Protein AF-A0A7V5BDS0-F1 (afdb_monomer)

pLDDT: mean 88.21, std 14.99, range [29.22, 98.81]

Mean predicted aligned error: 6.71 Å

Nearest PDB structures (foldseek):
  7dmk-assembly3_C  TM=7.176E-01  e=5.672E-07  Bacteroides clarus
  5zkw-assembly1_A  TM=4.077E-01  e=6.077E-02  Pseudarthrobacter chlorophenolicus A6
  5zkw-assembly1_D  TM=4.768E-01  e=3.929E-01  Pseudarthrobacter chlorophenolicus A6
  5zku-assembly1_A  TM=3.501E-01  e=4.758E-01  Pseudarthrobacter chlorophenolicus A6
  4ozy-assembly1_A  TM=3.022E-01  e=6.652E-01  Pseudomonas syringae pv. tomato str. DC3000

Sequence (444 aa):
MKKLSTFLAVIFMLSISHSIFAQADTVFIASNPLPGTLRDAIIGDTLADGSRTNPDRVYQLERNGVYFLSGMFVAGFDLKIFAEAPDATHRPPIIAPAQAAGIDHDFICQGDVSFRNLYISNISAGGSRNFGGILCFGDNHTYELDSCILEGNQWNGFVIFGPTKKITMTNCVVRNSVNSGSPWNGRGLSTRDQPVEEVVIENNTFYNLNSFVFRGEWNEIKKMTFNHNTMVNTIKWPLQWHYATDATFNYNIFYNTHCFGESASERAGQDKDGQPFGIFNLFELEQHTFIDSLGYVEGERKVTVSNNDYFFSSEITDFWASIDSVEAEPWMNERTQGMFDDDANYTALNEIDTKNMDPEFIEVGNTAAWSTIDSMVLFMRGLRDTNVVKPLYWGFEPDPSNPPFNMEWPLPENLAYTNATLMTAAPGGCPIGDLNWFPAQKEG

Foldseek 3Di:
DDDDDDDPPPPPPPPPPPPVPDPPQEDEQEADPPACSVLCVQQVCADPVSHHVDLPHAYEYDWLHEHEHQAAREALGEYHYEYPAADQVTAAYEYEHQDDDDHQENYEYAAAYHYYRHEYEQQHLVRDGHQEYYEYEDAAYHYEYELYEFEDHQAEPYEYDEHYAEYAHANYEYFQQHHLQDLAGSEYYEDPLHEYAEYEAALYEYAAGSDEPYANANYHHNEYEAFQAEYAAYCAAHYNDAAQQHYENELYEAENHNLLFDFQVRLVVPPPVSWAAASDHHDAQCVRPVSVVVVRHQQRGAYEHELYEYEYDPLSVVLQVVDPRGDDHHNYTPVRVVLCVCCPRRVRYHYYNYYYDDQAFPFSQADPVADLSVLSSLSSVCVVPVVRDHDSGRTHDPDPVDRPSVADPPHPGQRHGDPCCQCQSDPPRHHGHNCVSVVVRVVD

Solvent-accessible surface area (backbone atoms only — not comparable to full-atom values): 22822 Å² total; per-residue (Å²): 138,83,85,82,81,83,79,80,81,80,77,81,76,80,77,76,79,75,76,76,75,65,84,87,49,63,44,80,46,76,61,44,81,54,57,31,50,63,56,52,58,59,68,60,48,39,44,99,86,68,48,57,71,53,77,81,42,32,38,35,44,38,63,66,24,46,37,20,30,71,57,63,43,75,38,89,43,53,46,36,41,32,33,66,78,58,53,83,87,38,44,41,25,35,38,26,36,49,67,53,89,82,55,61,34,53,32,39,32,51,38,34,38,39,40,28,22,35,28,42,35,24,43,6,68,79,66,36,58,24,38,20,31,39,36,37,38,50,71,65,34,42,39,38,38,35,45,26,37,35,32,36,10,30,38,28,34,32,36,34,56,36,41,30,44,34,41,36,43,28,51,24,36,36,33,31,13,49,32,62,89,39,61,81,25,4,19,37,38,32,33,74,46,29,41,30,52,33,40,39,42,33,32,23,39,40,39,33,29,19,12,25,54,36,31,42,47,91,36,54,49,62,28,39,40,43,29,21,28,28,35,38,41,21,38,36,39,41,53,43,47,40,67,75,39,30,34,39,43,29,18,27,33,33,34,35,50,24,56,65,46,47,31,74,73,53,18,60,75,73,31,97,85,47,46,67,69,17,51,46,54,56,56,69,47,74,80,34,69,71,52,33,72,72,66,59,53,62,82,72,32,33,36,41,39,32,34,26,34,38,33,70,52,69,72,48,55,52,52,37,74,70,34,96,65,38,42,83,61,44,62,48,26,72,68,32,45,52,44,50,73,30,57,87,66,25,72,44,40,42,74,39,73,68,42,78,52,75,54,55,56,73,34,87,45,62,50,101,89,43,52,32,66,61,36,40,53,44,31,52,47,22,75,76,34,85,88,42,88,40,60,65,71,37,47,81,68,99,50,93,88,54,63,79,82,75,66,72,66,61,68,81,53,38,80,30,61,65,34,70,65,49,47,38,53,24,83,95,53,29,53,45,13,32,39,80,59,38,61,82,63,65,78,107

Secondary structure (DSSP, 8-state):
----------------------TTSEEEE----STTHHHHHHHT-B-TTS-BS-TT-EEEEPTT-EEEESS-EEESS-EEEE-PPP-SS-PPPEEEESS-SS-SEEEEESS-EEEES-EEE-B-TTS-B-SEEEEEESSSEEEEEES-EEE--SSEEEEEES-EEEEEEES-EEEEE--SS-TT--EEEE-TT--EEEEEEES-EEEEESS-SEE-TT--BS-EEEES-EEEEESS-SEE----SEEEEES-EEEEETTT-B-HHHHHHHSTTSPPP-SS----GGGSHHHHHTT--GGG-EEEEES-EEE--HHHHHHHHT-TT-BPPPSS-HHHHHHHT-TTT-TTEEEE--B-----EEE-S--SS--HHHHHHHHHHHHH-TTS---S--S--S-TTS-TTS--SS-S-EEEE--TTGGG-BGGGBPSS-GGG-HHHH--

Radius of gyration: 22.08 Å; Cα contacts (8 Å, |Δi|>4): 1133; chains: 1; bounding box: 63×60×67 Å

Structure (mmCIF, N/CA/C/O backbone):
data_AF-A0A7V5BDS0-F1
#
_entry.id   AF-A0A7V5BDS0-F1
#
loop_
_atom_site.group_PDB
_atom_site.id
_atom_site.type_symbol
_atom_site.label_atom_id
_atom_site.label_alt_id
_atom_site.label_comp_id
_atom_site.label_asym_id
_atom_site.label_entity_id
_atom_site.label_seq_id
_atom_site.pdbx_PDB_ins_code
_atom_site.Cartn_x
_atom_site.Cartn_y
_atom_site.Cartn_z
_atom_site.occupancy
_atom_site.B_iso_or_equiv
_atom_site.auth_seq_id
_atom_site.auth_comp_id
_atom_site.auth_asym_id
_atom_site.auth_atom_id
_atom_site.pdbx_PDB_model_num
ATOM 1 N N . MET A 1 1 ? -35.082 -38.150 16.574 1.00 37.81 1 MET A N 1
ATOM 2 C CA . MET A 1 1 ? -35.134 -37.241 15.410 1.00 37.81 1 MET A CA 1
ATOM 3 C C . MET A 1 1 ? -34.073 -36.173 15.618 1.00 37.81 1 MET A C 1
ATOM 5 O O . MET A 1 1 ? -34.269 -35.289 16.439 1.00 37.81 1 MET A O 1
ATOM 9 N N . LYS A 1 2 ? -32.902 -36.348 14.998 1.00 31.95 2 LYS A N 1
ATOM 10 C CA . LYS A 1 2 ? -31.765 -35.423 15.088 1.00 31.95 2 LYS A CA 1
ATOM 11 C C . LYS A 1 2 ? -31.894 -34.419 13.941 1.00 31.95 2 LYS A C 1
ATOM 13 O O . LYS A 1 2 ? -32.006 -34.845 12.796 1.00 31.95 2 LYS A O 1
ATOM 18 N N . LYS A 1 3 ? -31.931 -33.121 14.252 1.00 32.47 3 LYS A N 1
ATOM 19 C CA . LYS A 1 3 ? -31.835 -32.056 13.249 1.00 32.47 3 LYS A CA 1
ATOM 20 C C . LYS A 1 3 ? -30.371 -31.955 12.827 1.00 32.47 3 LYS A C 1
ATOM 22 O O . LYS A 1 3 ? -29.508 -31.710 13.661 1.00 32.47 3 LYS A O 1
ATOM 27 N N . LEU A 1 4 ? -30.124 -32.241 11.556 1.00 30.83 4 LEU A N 1
ATOM 28 C CA . LEU A 1 4 ? -28.838 -32.108 10.892 1.00 30.83 4 LEU A CA 1
ATOM 29 C C . LEU A 1 4 ? -28.716 -30.640 10.467 1.00 30.83 4 LEU A C 1
ATOM 31 O O . LEU A 1 4 ? -29.456 -30.189 9.598 1.00 30.83 4 LEU A O 1
ATOM 35 N N . SER A 1 5 ? -27.863 -29.881 11.147 1.00 33.88 5 SER A N 1
ATOM 36 C CA . SER A 1 5 ? -27.486 -28.522 10.767 1.00 33.88 5 SER A CA 1
ATOM 37 C C . SER A 1 5 ? -26.460 -28.604 9.641 1.00 33.88 5 SER A C 1
ATOM 39 O O . SER A 1 5 ? -25.334 -29.056 9.845 1.00 33.88 5 SER A O 1
ATOM 41 N N . THR A 1 6 ? -26.881 -28.220 8.441 1.00 32.19 6 THR A N 1
ATOM 42 C CA . THR A 1 6 ? -26.036 -28.113 7.253 1.00 32.19 6 THR A CA 1
ATOM 43 C C . THR A 1 6 ? -25.092 -26.926 7.428 1.00 32.19 6 THR A C 1
ATOM 45 O O . THR A 1 6 ? -25.512 -25.777 7.350 1.00 32.19 6 THR A O 1
ATOM 48 N N . PHE A 1 7 ? -23.825 -27.220 7.707 1.00 31.70 7 PHE A N 1
ATOM 49 C CA . PHE A 1 7 ? -22.729 -26.258 7.681 1.00 31.70 7 PHE A CA 1
ATOM 50 C C . PHE A 1 7 ? -22.355 -26.044 6.209 1.00 31.70 7 PHE A C 1
ATOM 52 O O . PHE A 1 7 ? -21.864 -26.963 5.551 1.00 31.70 7 PHE A O 1
ATOM 59 N N . LEU A 1 8 ? -22.681 -24.875 5.661 1.00 29.22 8 LEU A N 1
ATOM 60 C CA . LEU A 1 8 ? -22.296 -24.492 4.308 1.00 29.22 8 LEU A CA 1
ATOM 61 C C . LEU A 1 8 ? -20.864 -23.947 4.384 1.00 29.22 8 LEU A C 1
ATOM 63 O O . LEU A 1 8 ? -20.651 -22.798 4.754 1.00 29.22 8 LEU A O 1
ATOM 67 N N . ALA A 1 9 ? -19.878 -24.796 4.101 1.00 30.34 9 ALA A N 1
ATOM 68 C CA . ALA A 1 9 ? -18.503 -24.359 3.909 1.00 30.34 9 ALA A CA 1
ATOM 69 C C . ALA A 1 9 ? -18.435 -23.558 2.599 1.00 30.34 9 ALA A C 1
ATOM 71 O O . ALA A 1 9 ? -18.501 -24.126 1.509 1.00 30.34 9 ALA A O 1
ATOM 72 N N . VAL A 1 10 ? -18.364 -22.233 2.709 1.00 31.42 10 VAL A N 1
ATOM 73 C CA . VAL A 1 10 ? -18.033 -21.353 1.587 1.00 31.42 10 VAL A CA 1
ATOM 74 C C . VAL A 1 10 ? -16.536 -21.514 1.340 1.00 31.42 10 VAL A C 1
ATOM 76 O O . VAL A 1 10 ? -15.712 -20.973 2.068 1.00 31.42 10 VAL A O 1
ATOM 79 N N . ILE A 1 11 ? -16.187 -22.333 0.349 1.00 32.84 11 ILE A N 1
ATOM 80 C CA . ILE A 1 11 ? -14.821 -22.450 -0.163 1.00 32.84 11 ILE A CA 1
ATOM 81 C C . ILE A 1 11 ? -14.537 -21.156 -0.931 1.00 32.84 11 ILE A C 1
ATOM 83 O O . ILE A 1 11 ? -15.055 -20.958 -2.031 1.00 32.84 11 ILE A O 1
ATOM 87 N N . PHE A 1 12 ? -13.750 -20.265 -0.331 1.00 34.00 12 PHE A N 1
ATOM 88 C CA . PHE A 1 12 ? -13.168 -19.112 -1.009 1.00 34.00 12 PHE A CA 1
ATOM 89 C C . PHE A 1 12 ? -12.105 -19.654 -1.976 1.00 34.00 12 PHE A C 1
ATOM 91 O O . PHE A 1 12 ? -10.974 -19.935 -1.595 1.00 34.00 12 PHE A O 1
ATOM 98 N N . MET A 1 13 ? -12.491 -19.915 -3.227 1.00 31.50 13 MET A N 1
ATOM 99 C CA . MET A 1 13 ? -11.520 -20.181 -4.286 1.00 31.50 13 MET A CA 1
ATOM 100 C C . MET A 1 13 ? -10.801 -18.862 -4.575 1.00 31.50 13 MET A C 1
ATOM 102 O O . MET A 1 13 ? -11.365 -17.988 -5.231 1.00 31.50 13 MET A O 1
ATOM 106 N N . LEU A 1 14 ? -9.569 -18.729 -4.077 1.00 39.66 14 LEU A N 1
ATOM 107 C CA . LEU A 1 14 ? -8.588 -17.758 -4.555 1.00 39.66 14 LEU A CA 1
ATOM 108 C C . LEU A 1 14 ? -8.433 -17.958 -6.066 1.00 39.66 14 LEU A C 1
ATOM 110 O O . LEU A 1 14 ? -7.715 -18.840 -6.538 1.00 39.66 14 LEU A O 1
ATOM 114 N N . SER A 1 15 ? -9.154 -17.162 -6.850 1.00 32.50 15 SER A N 1
ATOM 115 C CA . SER A 1 15 ? -8.933 -17.061 -8.282 1.00 32.50 15 SER A CA 1
ATOM 116 C C . SER A 1 15 ? -7.655 -16.261 -8.499 1.00 32.50 15 SER A C 1
ATOM 118 O O . SER A 1 15 ? -7.705 -15.074 -8.813 1.00 32.50 15 SER A O 1
ATOM 120 N N . ILE A 1 16 ? -6.501 -16.911 -8.332 1.00 45.69 16 ILE A N 1
ATOM 121 C CA . ILE A 1 16 ? -5.257 -16.427 -8.923 1.00 45.69 16 ILE A CA 1
ATOM 122 C C . ILE A 1 16 ? -5.476 -16.541 -10.429 1.00 45.69 16 ILE A C 1
ATOM 124 O O . ILE A 1 16 ? -5.331 -17.619 -11.017 1.00 45.69 16 ILE A O 1
ATOM 128 N N . SER A 1 17 ? -5.902 -15.446 -11.055 1.00 36.38 17 SER A N 1
ATOM 129 C CA . SER A 1 17 ? -5.888 -15.302 -12.502 1.00 36.38 17 SER A CA 1
ATOM 130 C C . SER A 1 17 ? -4.434 -15.357 -12.951 1.00 36.38 17 SER A C 1
ATOM 132 O O . SER A 1 17 ? -3.760 -14.342 -13.106 1.00 36.38 17 SER A O 1
ATOM 134 N N . HIS A 1 18 ? -3.937 -16.577 -13.149 1.00 40.66 18 HIS A N 1
ATOM 135 C CA . HIS A 1 18 ? -2.744 -16.821 -13.930 1.00 40.66 18 HIS A CA 1
ATOM 136 C C . HIS A 1 18 ? -3.078 -16.375 -15.349 1.00 40.66 18 HIS A C 1
ATOM 138 O O . HIS A 1 18 ? -3.608 -17.142 -16.154 1.00 40.66 18 HIS A O 1
ATOM 144 N N . SER A 1 19 ? -2.807 -15.108 -15.652 1.00 45.97 19 SER A N 1
ATOM 145 C CA . SER A 1 19 ? -2.643 -14.670 -17.029 1.00 45.97 19 SER A CA 1
ATOM 146 C C . SER A 1 19 ? -1.490 -15.498 -17.580 1.00 45.97 19 SER A C 1
ATOM 148 O O . SER A 1 19 ? -0.324 -15.224 -17.301 1.00 45.97 19 SER A O 1
ATOM 150 N N . ILE A 1 20 ? -1.817 -16.584 -18.279 1.00 42.59 20 ILE A N 1
ATOM 151 C CA . ILE A 1 20 ? -0.849 -17.351 -19.049 1.00 42.59 20 ILE A CA 1
ATOM 152 C C . ILE A 1 20 ? -0.382 -16.391 -20.139 1.00 42.59 20 ILE A C 1
ATOM 154 O O . ILE A 1 20 ? -1.072 -16.191 -21.137 1.00 42.59 20 ILE A O 1
ATOM 158 N N . PHE A 1 21 ? 0.756 -15.737 -19.916 1.00 51.62 21 PHE A N 1
ATOM 159 C CA . PHE A 1 21 ? 1.420 -14.960 -20.949 1.00 51.62 21 PHE A CA 1
ATOM 160 C C . PHE A 1 21 ? 1.809 -15.938 -22.055 1.00 51.62 21 PHE A C 1
ATOM 162 O O . PHE A 1 21 ? 2.692 -16.780 -21.884 1.00 51.62 21 PHE A O 1
ATOM 169 N N . ALA A 1 22 ? 1.096 -15.887 -23.178 1.00 40.47 22 ALA A N 1
ATOM 170 C CA . ALA A 1 22 ? 1.460 -16.660 -24.349 1.00 40.47 22 ALA A CA 1
ATOM 171 C C . ALA A 1 22 ? 2.886 -16.258 -24.764 1.00 40.47 22 ALA A C 1
ATOM 173 O O . ALA A 1 22 ? 3.162 -15.101 -25.066 1.00 40.47 22 ALA A O 1
ATOM 174 N N . GLN A 1 23 ? 3.795 -17.232 -24.772 1.00 51.31 23 GLN A N 1
ATOM 175 C CA . GLN A 1 23 ? 5.247 -17.084 -24.941 1.00 51.31 23 GLN A CA 1
ATOM 176 C C . GLN A 1 23 ? 5.690 -16.428 -26.274 1.00 51.31 23 GLN A C 1
ATOM 178 O O . GLN A 1 23 ? 6.880 -16.213 -26.483 1.00 51.31 23 GLN A O 1
ATOM 183 N N . ALA A 1 24 ? 4.763 -16.114 -27.187 1.00 56.50 24 ALA A N 1
ATOM 184 C CA . ALA A 1 24 ? 5.052 -15.548 -28.506 1.00 56.50 24 ALA A CA 1
ATOM 185 C C . ALA A 1 24 ? 5.248 -14.016 -28.513 1.00 56.50 24 ALA A C 1
ATOM 187 O O . ALA A 1 24 ? 5.856 -13.504 -29.451 1.00 56.50 24 ALA A O 1
ATOM 188 N N . ASP A 1 25 ? 4.800 -13.295 -27.477 1.00 84.12 25 ASP A N 1
ATOM 189 C CA . ASP A 1 25 ? 4.771 -11.821 -27.472 1.00 84.12 25 ASP A CA 1
ATOM 190 C C . ASP A 1 25 ? 5.640 -11.159 -26.393 1.00 84.12 25 ASP A C 1
ATOM 192 O O . ASP A 1 25 ? 5.518 -9.961 -26.135 1.00 84.12 25 ASP A O 1
ATOM 196 N N . THR A 1 26 ? 6.579 -11.904 -25.812 1.00 93.81 26 THR A N 1
ATOM 197 C CA . THR A 1 26 ? 7.514 -11.388 -24.804 1.00 93.81 26 THR A CA 1
ATOM 198 C C . THR A 1 26 ? 8.806 -10.870 -25.436 1.00 93.81 26 THR A C 1
ATOM 200 O O . THR A 1 26 ? 9.454 -11.575 -26.209 1.00 93.81 26 THR A O 1
ATOM 203 N N . VAL A 1 27 ? 9.231 -9.661 -25.060 1.00 95.56 27 VAL A N 1
ATOM 204 C CA . VAL A 1 27 ? 10.570 -9.128 -25.361 1.00 95.56 27 VAL A CA 1
ATOM 205 C C . VAL A 1 27 ? 11.397 -9.110 -24.082 1.00 95.56 27 VAL A C 1
ATOM 207 O O . VAL A 1 27 ? 11.026 -8.463 -23.105 1.00 95.56 27 VAL A O 1
ATOM 210 N N . PHE A 1 28 ? 12.529 -9.811 -24.098 1.00 96.81 28 PHE A N 1
ATOM 211 C CA . PHE A 1 28 ? 13.495 -9.774 -23.005 1.00 96.81 28 PHE A CA 1
ATOM 212 C C . PHE A 1 28 ? 14.380 -8.529 -23.106 1.00 96.81 28 PHE A C 1
ATOM 214 O O . PHE A 1 28 ? 14.945 -8.245 -24.164 1.00 96.81 28 PHE A O 1
ATOM 221 N N . ILE A 1 29 ? 14.526 -7.813 -21.995 1.00 97.06 29 ILE A N 1
ATOM 222 C CA . ILE A 1 29 ? 15.391 -6.645 -21.858 1.00 97.06 29 ILE A CA 1
ATOM 223 C C . ILE A 1 29 ? 16.454 -6.995 -20.818 1.00 97.06 29 ILE A C 1
ATOM 225 O O . ILE A 1 29 ? 16.140 -7.192 -19.646 1.00 97.06 29 ILE A O 1
ATOM 229 N N . ALA A 1 30 ? 17.709 -7.090 -21.256 1.00 96.38 30 ALA A N 1
ATOM 230 C CA . ALA A 1 30 ? 18.843 -7.297 -20.361 1.00 96.38 30 ALA A CA 1
ATOM 231 C C . ALA A 1 30 ? 19.155 -6.018 -19.574 1.00 96.38 30 ALA A C 1
ATOM 233 O O . ALA A 1 30 ? 18.989 -4.903 -20.083 1.00 96.38 30 ALA A O 1
ATOM 234 N N . SER A 1 31 ? 19.665 -6.177 -18.355 1.00 93.44 31 SER A N 1
ATOM 235 C CA . SER A 1 31 ? 20.050 -5.045 -17.522 1.00 93.44 31 SER A CA 1
ATOM 236 C C . SER A 1 31 ? 21.249 -4.315 -18.119 1.00 93.44 31 SER A C 1
ATOM 238 O O . SER A 1 31 ? 22.268 -4.916 -18.455 1.00 93.44 31 SER A O 1
ATOM 240 N N . ASN A 1 32 ? 21.169 -2.987 -18.189 1.00 89.69 32 ASN A N 1
ATOM 241 C CA . ASN A 1 32 ? 22.282 -2.145 -18.602 1.00 89.69 32 ASN A CA 1
ATOM 242 C C . ASN A 1 32 ? 22.323 -0.883 -17.724 1.00 89.69 32 ASN A C 1
ATOM 244 O O . ASN A 1 32 ? 21.349 -0.128 -17.717 1.00 89.69 32 ASN A O 1
ATOM 248 N N . PRO A 1 33 ? 23.437 -0.623 -17.010 1.00 77.88 33 PRO A N 1
ATOM 249 C CA . PRO A 1 33 ? 23.535 0.494 -16.072 1.00 77.88 33 PRO A CA 1
ATOM 250 C C . PRO A 1 33 ? 23.567 1.871 -16.753 1.00 77.88 33 PRO A C 1
ATOM 252 O O . PRO A 1 33 ? 23.606 2.888 -16.064 1.00 77.88 33 PRO A O 1
ATOM 255 N N . LEU A 1 34 ? 23.569 1.943 -18.089 1.00 89.81 34 LEU A N 1
ATOM 256 C CA . LEU A 1 34 ? 23.395 3.206 -18.801 1.00 89.81 34 LEU A CA 1
ATOM 257 C C . LEU A 1 34 ? 21.958 3.735 -18.609 1.00 89.81 34 LEU A C 1
ATOM 259 O O . LEU A 1 34 ? 20.999 3.026 -18.935 1.00 89.81 34 LEU A O 1
ATOM 263 N N . PRO A 1 35 ? 21.783 4.979 -18.123 1.00 90.94 35 PRO A N 1
ATOM 264 C CA . PRO A 1 35 ? 20.465 5.585 -17.980 1.00 90.94 35 PRO A CA 1
ATOM 265 C C . PRO A 1 35 ? 19.680 5.646 -19.293 1.00 90.94 35 PRO A C 1
ATOM 267 O O . PRO A 1 35 ? 20.208 6.072 -20.316 1.00 90.94 35 PRO A O 1
ATOM 270 N N . GLY A 1 36 ? 18.397 5.284 -19.241 1.00 90.44 36 GLY A N 1
ATOM 271 C CA . GLY A 1 36 ? 17.455 5.354 -20.362 1.00 90.44 36 GLY A CA 1
ATOM 272 C C . GLY A 1 36 ? 17.289 4.058 -21.155 1.00 90.44 36 GLY A C 1
ATOM 273 O O . GLY A 1 36 ? 16.355 3.962 -21.943 1.00 90.44 36 GLY A O 1
ATOM 274 N N . THR A 1 37 ? 18.108 3.034 -20.908 1.00 92.75 37 THR A N 1
ATOM 275 C CA . THR A 1 37 ? 18.108 1.780 -21.689 1.00 92.75 37 THR A CA 1
ATOM 276 C C . THR A 1 37 ? 16.764 1.052 -21.697 1.00 92.75 37 THR A C 1
ATOM 278 O O . THR A 1 37 ? 16.318 0.616 -22.756 1.00 92.75 37 THR A O 1
ATOM 281 N N . LEU A 1 38 ? 16.075 0.982 -20.551 1.00 95.19 38 LEU A N 1
ATOM 282 C CA . LEU A 1 38 ? 14.718 0.428 -20.455 1.00 95.19 38 LEU A CA 1
ATOM 283 C C . LEU A 1 38 ? 13.732 1.185 -21.353 1.00 95.19 38 LEU A C 1
ATOM 285 O O . LEU A 1 38 ? 12.978 0.585 -22.119 1.00 95.19 38 LEU A O 1
ATOM 289 N N . ARG A 1 39 ? 13.752 2.519 -21.265 1.00 93.75 39 ARG A N 1
ATOM 290 C CA . ARG A 1 39 ? 12.878 3.389 -22.054 1.00 93.75 39 ARG A CA 1
ATOM 291 C C . ARG A 1 39 ? 13.156 3.223 -23.540 1.00 93.75 39 ARG A C 1
ATOM 293 O O . ARG A 1 39 ? 12.214 3.072 -24.309 1.00 93.75 39 ARG A O 1
ATOM 300 N N . ASP A 1 40 ? 14.418 3.239 -23.942 1.00 94.69 40 ASP A N 1
ATOM 301 C CA . ASP A 1 40 ? 14.797 3.155 -25.350 1.00 94.69 40 ASP A CA 1
ATOM 302 C C . ASP A 1 40 ? 14.421 1.798 -25.955 1.00 94.69 40 ASP A C 1
ATOM 304 O O . ASP A 1 40 ? 13.920 1.756 -27.077 1.00 94.69 40 ASP A O 1
ATOM 308 N N .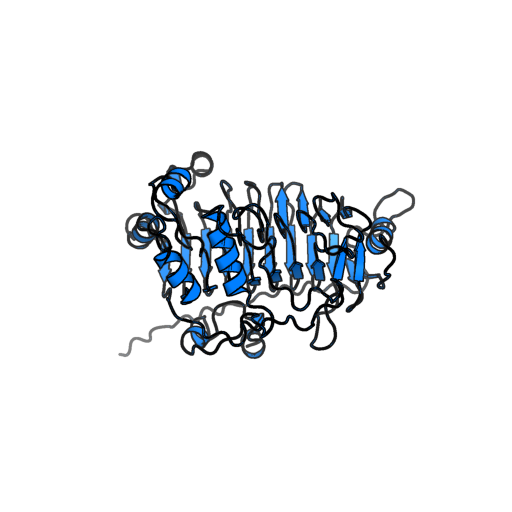 ALA A 1 41 ? 14.565 0.705 -25.197 1.00 95.12 41 ALA A N 1
ATOM 309 C CA . ALA A 1 41 ? 14.112 -0.618 -25.618 1.00 95.12 41 ALA A CA 1
ATOM 310 C C . ALA A 1 41 ? 12.587 -0.672 -25.821 1.00 95.12 41 ALA A C 1
ATOM 312 O O . ALA A 1 41 ? 12.119 -1.161 -26.847 1.00 95.12 41 ALA A O 1
ATOM 313 N N . ILE A 1 42 ? 11.807 -0.141 -24.873 1.00 96.25 42 ILE A N 1
ATOM 314 C CA . ILE A 1 42 ? 10.342 -0.194 -24.942 1.00 96.25 42 ILE A CA 1
ATOM 315 C C . ILE A 1 42 ? 9.796 0.765 -26.004 1.00 96.25 42 ILE A C 1
ATOM 317 O O . ILE A 1 42 ? 8.974 0.363 -26.823 1.00 96.25 42 ILE A O 1
ATOM 321 N N . ILE A 1 43 ? 10.233 2.026 -26.025 1.00 94.69 43 ILE A N 1
ATOM 322 C CA . ILE A 1 43 ? 9.760 3.033 -26.991 1.00 94.69 43 ILE A CA 1
ATOM 323 C C . ILE A 1 43 ? 10.245 2.705 -28.410 1.00 94.69 43 ILE A C 1
ATOM 325 O O . ILE A 1 43 ? 9.520 2.939 -29.376 1.00 94.69 43 ILE A O 1
ATOM 329 N N . GLY A 1 44 ? 11.435 2.114 -28.539 1.00 94.06 44 GLY A N 1
ATOM 330 C CA . GLY A 1 44 ? 11.984 1.645 -29.810 1.00 94.06 44 GLY A CA 1
ATOM 331 C C . GLY A 1 44 ? 11.243 0.451 -30.417 1.00 94.06 44 GLY A C 1
ATOM 332 O O . GLY A 1 44 ? 11.438 0.173 -31.597 1.00 94.06 44 GLY A O 1
ATOM 333 N N . ASP A 1 45 ? 10.366 -0.225 -29.667 1.00 94.88 45 ASP A N 1
ATOM 334 C CA . ASP A 1 45 ? 9.505 -1.300 -30.178 1.00 94.88 45 ASP A CA 1
ATOM 335 C C . ASP A 1 45 ? 8.307 -0.739 -30.969 1.00 94.88 45 ASP A C 1
ATOM 337 O O . ASP A 1 45 ? 7.134 -0.847 -30.591 1.00 94.88 45 ASP A O 1
ATOM 341 N N . THR A 1 46 ? 8.632 -0.062 -32.065 1.00 95.31 46 THR A N 1
ATOM 342 C CA . THR A 1 46 ? 7.696 0.586 -32.981 1.00 95.31 46 THR A CA 1
ATOM 343 C C . THR A 1 46 ? 8.047 0.276 -34.435 1.00 95.31 46 THR A C 1
ATOM 345 O O . THR A 1 46 ? 9.191 -0.015 -34.788 1.00 95.31 46 THR A O 1
ATOM 348 N N . LEU A 1 47 ? 7.036 0.340 -35.299 1.00 93.25 47 LEU A N 1
ATOM 349 C CA . LEU A 1 47 ? 7.188 0.318 -36.747 1.00 93.25 47 LEU A CA 1
ATOM 350 C C . LEU A 1 47 ? 7.680 1.684 -37.250 1.00 93.25 47 LEU A C 1
ATOM 352 O O . LEU A 1 47 ? 7.665 2.686 -36.538 1.00 93.25 47 LEU A O 1
ATOM 356 N N . ALA A 1 48 ? 8.081 1.747 -38.522 1.00 94.38 48 ALA A N 1
ATOM 357 C CA . ALA A 1 48 ? 8.594 2.976 -39.136 1.00 94.38 48 ALA A CA 1
ATOM 358 C C . ALA A 1 48 ? 7.582 4.142 -39.163 1.00 94.38 48 ALA A C 1
ATOM 360 O O . ALA A 1 48 ? 7.988 5.293 -39.310 1.00 94.38 48 ALA A O 1
ATOM 361 N N . ASP A 1 49 ? 6.282 3.857 -39.034 1.00 92.75 49 ASP A N 1
ATOM 362 C CA . ASP A 1 49 ? 5.213 4.859 -38.946 1.00 92.75 49 ASP A CA 1
ATOM 363 C C . ASP A 1 49 ? 4.949 5.357 -37.509 1.00 92.75 49 ASP A C 1
ATOM 365 O O . ASP A 1 49 ? 4.085 6.207 -37.304 1.00 92.75 49 ASP A O 1
ATOM 369 N N . GLY A 1 50 ? 5.700 4.853 -36.523 1.00 89.81 50 GLY A N 1
ATOM 370 C CA . GLY A 1 50 ? 5.577 5.197 -35.107 1.00 89.81 50 GLY A CA 1
ATOM 371 C C . GLY A 1 50 ? 4.521 4.395 -34.342 1.00 89.81 50 GLY A C 1
ATOM 372 O O . GLY A 1 50 ? 4.414 4.553 -33.126 1.00 89.81 50 GLY A O 1
ATOM 373 N N . SER A 1 51 ? 3.757 3.524 -35.007 1.00 91.94 51 SER A N 1
ATOM 374 C CA . SER A 1 51 ? 2.845 2.599 -34.326 1.00 91.94 51 SER A CA 1
ATOM 375 C C . SER A 1 51 ? 3.617 1.493 -33.595 1.00 91.94 51 SER A C 1
ATOM 377 O O . SER A 1 51 ? 4.756 1.177 -33.935 1.00 91.94 51 SER A O 1
ATOM 379 N N . ARG A 1 52 ? 3.021 0.902 -32.554 1.00 92.88 52 ARG A N 1
ATOM 380 C CA . ARG A 1 52 ? 3.638 -0.193 -31.784 1.00 92.88 52 ARG A CA 1
ATOM 381 C C . ARG A 1 52 ? 3.791 -1.434 -32.666 1.00 92.88 52 ARG A C 1
ATOM 383 O O . ARG A 1 52 ? 2.839 -1.804 -33.345 1.00 92.88 52 ARG A O 1
ATOM 390 N N . THR A 1 53 ? 4.938 -2.120 -32.604 1.00 92.88 53 THR A N 1
ATOM 391 C CA . THR A 1 53 ? 5.136 -3.391 -33.336 1.00 92.88 53 THR A CA 1
ATOM 392 C C . THR A 1 53 ? 4.097 -4.436 -32.932 1.00 92.88 53 THR A C 1
ATOM 394 O O . THR A 1 53 ? 3.597 -5.182 -33.771 1.00 92.88 53 THR A O 1
ATOM 397 N N . ASN A 1 54 ? 3.782 -4.488 -31.636 1.00 92.50 54 ASN A N 1
ATOM 398 C CA . ASN A 1 54 ? 2.669 -5.243 -31.084 1.00 92.50 54 ASN A CA 1
ATOM 399 C C . ASN A 1 54 ? 2.047 -4.421 -29.931 1.00 92.50 54 ASN A C 1
ATOM 401 O O . ASN A 1 54 ? 2.762 -4.131 -28.969 1.00 92.50 54 ASN A O 1
ATOM 405 N N . PRO A 1 55 ? 0.763 -4.017 -30.001 1.00 89.38 55 PRO A N 1
ATOM 406 C CA . PRO A 1 55 ? 0.098 -3.306 -28.906 1.00 89.38 55 PRO A CA 1
ATOM 407 C C . PRO A 1 55 ? -0.039 -4.150 -27.628 1.00 89.38 55 PRO A C 1
ATOM 409 O O . PRO A 1 55 ? -0.074 -3.589 -26.542 1.00 89.38 55 PRO A O 1
ATOM 412 N N . ASP A 1 56 ? -0.031 -5.481 -27.738 1.00 90.88 56 ASP A N 1
ATOM 413 C CA . ASP A 1 56 ? -0.133 -6.409 -26.607 1.00 90.88 56 ASP A CA 1
ATOM 414 C C . ASP A 1 56 ? 1.225 -6.841 -26.036 1.00 90.88 56 ASP A C 1
ATOM 416 O O . ASP A 1 56 ? 1.289 -7.760 -25.215 1.00 90.88 56 ASP A O 1
ATOM 420 N N . ARG A 1 57 ? 2.317 -6.189 -26.458 1.00 94.38 57 ARG A N 1
ATOM 421 C CA . ARG A 1 57 ? 3.680 -6.555 -26.066 1.00 94.38 57 ARG A CA 1
ATOM 422 C C . ARG A 1 57 ? 3.858 -6.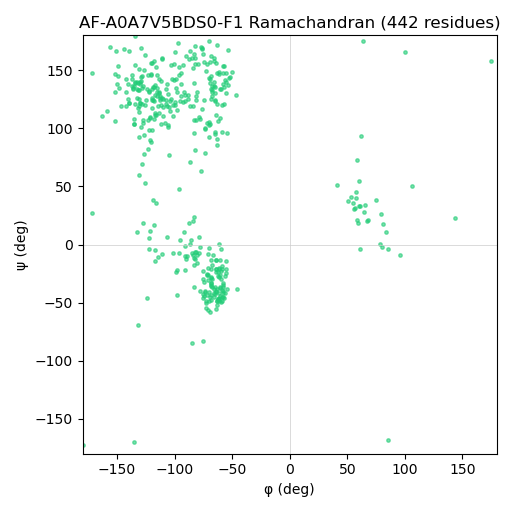593 -24.549 1.00 94.38 57 ARG A C 1
ATOM 424 O O . ARG A 1 57 ? 3.424 -5.691 -23.835 1.00 94.38 57 ARG A O 1
ATOM 431 N N . VAL A 1 58 ? 4.602 -7.596 -24.086 1.00 95.50 58 VAL A N 1
ATOM 432 C CA . VAL A 1 58 ? 5.031 -7.717 -22.690 1.00 95.50 58 VAL A CA 1
ATOM 433 C C . VAL A 1 58 ? 6.555 -7.688 -22.606 1.00 95.50 58 VAL A C 1
ATOM 435 O O . VAL A 1 58 ? 7.241 -8.348 -23.390 1.00 95.50 58 VAL A O 1
ATOM 438 N N . TYR A 1 59 ? 7.093 -6.931 -21.653 1.00 97.69 59 TYR A N 1
ATOM 439 C CA . TYR A 1 59 ? 8.535 -6.770 -21.467 1.00 97.69 59 TYR A CA 1
ATOM 440 C C . TYR A 1 59 ? 9.022 -7.530 -20.238 1.00 97.69 59 TYR A C 1
ATOM 442 O O . TYR A 1 59 ? 8.600 -7.241 -19.120 1.00 97.69 59 TYR A O 1
ATOM 450 N N . GLN A 1 60 ? 9.921 -8.491 -20.452 1.00 97.88 60 GLN A N 1
ATOM 451 C CA . GLN A 1 60 ? 10.553 -9.253 -19.381 1.00 97.88 60 GLN A CA 1
ATOM 452 C C . GLN A 1 60 ? 11.901 -8.635 -19.023 1.00 97.88 60 GLN A C 1
ATOM 454 O O . GLN A 1 60 ? 12.778 -8.527 -19.880 1.00 97.88 60 GLN A O 1
ATOM 459 N N . LEU A 1 61 ? 12.086 -8.279 -17.757 1.00 98.19 61 LEU A N 1
ATOM 460 C CA . LEU A 1 61 ? 13.345 -7.760 -17.236 1.00 98.19 61 LEU A CA 1
ATOM 461 C C . LEU A 1 61 ? 14.182 -8.872 -16.591 1.00 98.19 61 LEU A C 1
ATOM 463 O O . LEU A 1 61 ? 13.665 -9.792 -15.955 1.00 98.19 61 LEU A O 1
ATOM 467 N N . GLU A 1 62 ? 15.500 -8.758 -16.729 1.00 97.00 62 GLU A N 1
ATOM 468 C CA . GLU A 1 62 ? 16.481 -9.612 -16.051 1.00 97.00 62 GLU A CA 1
ATOM 469 C C . GLU A 1 62 ? 16.456 -9.422 -14.517 1.00 97.00 62 GLU A C 1
ATOM 471 O O . GLU A 1 62 ? 16.648 -8.302 -14.032 1.00 97.00 62 GLU A O 1
ATOM 476 N N . ARG A 1 63 ? 16.267 -10.510 -13.744 1.00 95.56 63 ARG A N 1
ATOM 477 C CA . ARG A 1 63 ? 16.412 -10.515 -12.269 1.00 95.56 63 ARG A CA 1
ATOM 478 C C . ARG A 1 63 ? 17.808 -10.041 -11.857 1.00 95.56 63 ARG A C 1
ATOM 480 O O . ARG A 1 63 ? 18.756 -10.165 -12.622 1.00 95.56 63 ARG A O 1
ATOM 487 N N . ASN A 1 64 ? 17.953 -9.486 -10.654 1.00 93.50 64 ASN A N 1
ATOM 488 C CA . ASN A 1 64 ? 19.188 -8.834 -10.178 1.00 93.50 64 ASN A CA 1
ATOM 489 C C . ASN A 1 64 ? 19.654 -7.609 -10.999 1.00 93.50 64 ASN A C 1
ATOM 491 O O . ASN A 1 64 ? 20.601 -6.928 -10.597 1.00 93.50 64 ASN A O 1
ATOM 495 N N . GLY A 1 65 ? 18.983 -7.268 -12.101 1.00 93.06 65 GLY A N 1
ATOM 496 C CA . GLY A 1 65 ? 19.272 -6.080 -12.894 1.00 93.06 65 GLY A CA 1
ATOM 497 C C . GLY A 1 65 ? 18.992 -4.767 -12.161 1.00 93.06 65 GLY A C 1
ATOM 498 O O . GLY A 1 65 ? 18.240 -4.726 -11.180 1.00 93.06 65 GLY A O 1
ATOM 499 N N . VAL A 1 66 ? 19.596 -3.686 -12.654 1.00 92.56 66 VAL A N 1
ATOM 500 C CA . VAL A 1 66 ? 19.285 -2.300 -12.277 1.00 92.56 66 VAL A CA 1
ATOM 501 C C . VAL A 1 66 ? 19.082 -1.489 -13.555 1.00 92.56 66 VAL A C 1
ATOM 503 O O . VAL A 1 66 ? 19.980 -1.399 -14.394 1.00 92.56 66 VAL A O 1
ATOM 506 N N . TYR A 1 67 ? 17.901 -0.893 -13.687 1.00 93.62 67 TYR A N 1
ATOM 507 C CA . TYR A 1 67 ? 17.459 -0.113 -14.835 1.00 93.62 67 TYR A CA 1
ATOM 508 C C . TYR A 1 67 ? 17.328 1.346 -14.426 1.00 93.62 67 TYR A C 1
ATOM 510 O O . TYR A 1 67 ? 16.372 1.750 -13.762 1.00 93.62 67 TYR A O 1
ATOM 518 N N . PHE A 1 68 ? 18.305 2.143 -14.846 1.00 91.56 68 PHE A N 1
ATOM 519 C CA . PHE A 1 68 ? 18.313 3.564 -14.555 1.00 91.56 68 PHE A CA 1
ATOM 520 C C . PHE A 1 68 ? 17.421 4.343 -15.517 1.00 91.56 68 PHE A C 1
ATOM 522 O O . PHE A 1 68 ? 17.613 4.310 -16.733 1.00 91.56 68 PHE A O 1
ATOM 529 N N . LEU A 1 69 ? 16.477 5.102 -14.975 1.00 90.69 69 LEU A N 1
ATOM 530 C CA . LEU A 1 69 ? 15.674 6.055 -15.727 1.00 90.69 69 LEU A CA 1
ATOM 531 C C . LEU A 1 69 ? 16.466 7.354 -15.921 1.00 90.69 69 LEU A C 1
ATOM 533 O O . LEU A 1 69 ? 16.975 7.941 -14.967 1.00 90.69 69 LEU A O 1
ATOM 537 N N . SER A 1 70 ? 16.569 7.819 -17.165 1.00 88.88 70 SER A N 1
ATOM 538 C CA . SER A 1 70 ? 17.186 9.111 -17.512 1.00 88.88 70 SER A CA 1
ATOM 539 C C . SER A 1 70 ? 16.245 10.310 -17.310 1.00 88.88 70 SER A C 1
ATOM 541 O O . SER A 1 70 ? 16.675 11.456 -17.406 1.00 88.88 70 SER A O 1
ATOM 543 N N . GLY A 1 71 ? 14.970 10.044 -17.032 1.00 88.19 71 GLY A N 1
ATOM 544 C CA . GLY A 1 71 ? 13.881 11.000 -16.859 1.00 88.19 71 GLY A CA 1
ATOM 545 C C . GLY A 1 71 ? 12.584 10.253 -16.536 1.00 88.19 71 GLY A C 1
ATOM 546 O O . GLY A 1 71 ? 12.609 9.034 -16.381 1.00 88.19 71 GLY A O 1
ATOM 547 N N . MET A 1 72 ? 11.452 10.961 -16.499 1.00 88.88 72 MET A N 1
ATOM 548 C CA . MET A 1 72 ? 10.128 10.324 -16.413 1.00 88.88 72 MET A CA 1
ATOM 549 C C . MET A 1 72 ? 9.938 9.323 -17.559 1.00 88.88 72 MET A C 1
ATOM 551 O O . MET A 1 72 ? 10.135 9.674 -18.730 1.00 88.88 72 MET A O 1
ATOM 555 N N . PHE A 1 73 ? 9.508 8.100 -17.251 1.00 92.56 73 PHE A N 1
ATOM 556 C CA . PHE A 1 73 ? 9.012 7.178 -18.265 1.00 92.56 73 PHE A CA 1
ATOM 557 C C . PHE A 1 73 ? 7.555 7.529 -18.562 1.00 92.56 73 PHE A C 1
ATOM 559 O O . PHE A 1 73 ? 6.671 7.227 -17.770 1.00 92.56 73 PHE A O 1
ATOM 566 N N . VAL A 1 74 ? 7.286 8.118 -19.729 1.00 94.06 74 VAL A N 1
ATOM 567 C CA . VAL A 1 74 ? 5.914 8.381 -20.188 1.00 94.06 74 VAL A CA 1
ATOM 568 C C . VAL A 1 74 ? 5.472 7.286 -21.160 1.00 94.06 74 VAL A C 1
ATOM 570 O O . VAL A 1 74 ? 6.045 7.154 -22.242 1.00 94.06 74 VAL A O 1
ATOM 573 N N . ALA A 1 75 ? 4.453 6.517 -20.781 1.00 95.25 75 ALA A N 1
ATOM 574 C CA . ALA A 1 75 ? 3.831 5.476 -21.592 1.00 95.25 75 ALA A CA 1
ATOM 575 C C . ALA A 1 75 ? 2.437 5.923 -22.056 1.00 95.25 75 ALA A C 1
ATOM 577 O O . ALA A 1 75 ? 1.481 5.922 -21.284 1.00 95.25 75 ALA A O 1
ATOM 578 N N . GLY A 1 76 ? 2.327 6.296 -23.334 1.00 95.00 76 GLY A N 1
ATOM 579 C CA . GLY A 1 76 ? 1.064 6.655 -23.998 1.00 95.00 76 GLY A CA 1
ATOM 580 C C . GLY A 1 76 ? 0.261 5.454 -24.520 1.00 95.00 76 GLY A C 1
ATOM 581 O O . GLY A 1 76 ? -0.438 5.582 -25.519 1.00 95.00 76 GLY A O 1
ATOM 582 N N . PHE A 1 77 ? 0.472 4.271 -23.946 1.00 94.56 77 PHE A N 1
ATOM 583 C CA . PHE A 1 77 ? -0.041 2.975 -24.396 1.00 94.56 77 PHE A CA 1
ATOM 584 C C . PHE A 1 77 ? -0.082 2.004 -23.206 1.00 94.56 77 PHE A C 1
ATOM 586 O O . PHE A 1 77 ? 0.501 2.300 -22.160 1.00 94.56 77 PHE A O 1
ATOM 593 N N . ASP A 1 78 ? -0.711 0.841 -23.384 1.00 96.19 78 ASP A N 1
ATOM 594 C CA . ASP A 1 78 ? -0.775 -0.201 -22.353 1.00 96.19 78 ASP A CA 1
ATOM 595 C C . ASP A 1 78 ? 0.623 -0.735 -22.016 1.00 96.19 78 ASP A C 1
ATOM 597 O O . ASP A 1 78 ? 1.341 -1.256 -22.875 1.00 96.19 78 ASP A O 1
ATOM 601 N N . LEU A 1 79 ? 1.027 -0.620 -20.754 1.00 97.50 79 LEU A N 1
ATOM 602 C CA . LEU A 1 79 ? 2.376 -0.944 -20.314 1.00 97.50 79 LEU A CA 1
ATOM 603 C C . LEU A 1 79 ? 2.381 -2.206 -19.447 1.00 97.50 79 LEU A C 1
ATOM 605 O O . LEU A 1 79 ? 1.925 -2.205 -18.303 1.00 97.50 79 LEU A O 1
ATOM 609 N N . LYS A 1 80 ? 2.955 -3.281 -19.996 1.00 97.69 80 LYS A N 1
ATOM 610 C CA . LYS A 1 80 ? 3.076 -4.588 -19.340 1.00 97.69 80 LYS A CA 1
ATOM 611 C C . LYS A 1 80 ? 4.554 -4.925 -19.131 1.00 97.69 80 LYS A C 1
ATOM 613 O O . LYS A 1 80 ? 5.281 -5.147 -20.104 1.00 97.69 80 LYS A O 1
ATOM 618 N N . ILE A 1 81 ? 5.008 -4.947 -17.879 1.00 98.44 81 ILE A N 1
ATOM 619 C CA . ILE A 1 81 ? 6.402 -5.239 -17.510 1.00 98.44 81 ILE A CA 1
ATOM 620 C C . ILE A 1 81 ? 6.409 -6.296 -16.412 1.00 98.44 81 ILE A C 1
ATOM 622 O O . ILE A 1 81 ? 5.692 -6.178 -15.421 1.00 98.44 81 ILE A O 1
ATOM 626 N N . PHE A 1 82 ? 7.248 -7.315 -16.559 1.00 98.38 82 PHE A N 1
ATOM 627 C CA . PHE A 1 82 ? 7.420 -8.321 -15.523 1.00 98.38 82 PHE A CA 1
ATOM 628 C C . PHE A 1 82 ? 8.860 -8.809 -15.411 1.00 98.38 82 PHE A C 1
ATOM 630 O O . PHE A 1 82 ? 9.691 -8.574 -16.286 1.00 98.38 82 PHE A O 1
ATOM 637 N N . ALA A 1 83 ? 9.138 -9.543 -14.344 1.00 98.31 83 ALA A N 1
ATOM 638 C CA . ALA A 1 83 ? 10.280 -10.439 -14.255 1.00 98.31 83 ALA A CA 1
ATOM 639 C C . ALA A 1 83 ? 9.826 -11.825 -13.788 1.00 98.31 83 ALA A C 1
ATOM 641 O O . ALA A 1 83 ? 8.691 -12.014 -13.340 1.00 98.31 83 ALA A O 1
ATOM 642 N N . GLU A 1 84 ? 10.723 -12.805 -13.879 1.00 97.19 84 GLU A N 1
ATOM 643 C CA . GLU A 1 84 ? 10.541 -14.053 -13.135 1.00 97.19 84 GLU A CA 1
ATOM 644 C C . GLU A 1 84 ? 10.360 -13.747 -11.642 1.00 97.19 84 GLU A C 1
ATOM 646 O O . GLU A 1 84 ? 10.942 -12.783 -11.134 1.00 97.19 84 GLU A O 1
ATOM 651 N N . ALA A 1 85 ? 9.572 -14.573 -10.948 1.00 95.44 85 ALA A N 1
ATOM 652 C CA . ALA A 1 85 ? 9.389 -14.437 -9.508 1.00 95.44 85 ALA A CA 1
ATOM 653 C C . ALA A 1 85 ? 10.756 -14.427 -8.799 1.00 95.44 85 ALA A C 1
ATOM 655 O O . ALA A 1 85 ? 11.657 -15.199 -9.169 1.00 95.44 85 ALA A O 1
ATOM 656 N N . PRO A 1 86 ? 10.955 -13.535 -7.817 1.00 93.81 86 PRO A N 1
ATOM 657 C CA . PRO A 1 86 ? 12.197 -13.524 -7.075 1.00 93.81 86 PRO A CA 1
ATOM 658 C C . PRO A 1 86 ? 12.303 -14.771 -6.189 1.00 93.81 86 PRO A C 1
ATOM 660 O O . PRO A 1 86 ? 11.307 -15.401 -5.840 1.00 93.81 86 PRO A O 1
ATOM 663 N N . ASP A 1 87 ? 13.529 -15.134 -5.831 1.00 92.56 87 ASP A N 1
ATOM 664 C CA . ASP A 1 87 ? 13.821 -16.247 -4.924 1.00 92.56 87 ASP A CA 1
ATOM 665 C C . ASP A 1 87 ? 14.871 -15.826 -3.893 1.00 92.56 87 ASP A C 1
ATOM 667 O O . ASP A 1 87 ? 15.358 -14.700 -3.930 1.00 92.56 87 ASP A O 1
ATOM 671 N N . ALA A 1 88 ? 15.251 -16.717 -2.976 1.00 88.56 88 ALA A N 1
ATOM 672 C CA . ALA A 1 88 ? 16.199 -16.407 -1.902 1.00 88.56 88 ALA A CA 1
ATOM 673 C C . ALA A 1 88 ? 17.559 -15.845 -2.378 1.00 88.56 88 ALA A C 1
ATOM 675 O O . ALA A 1 88 ? 18.265 -15.218 -1.597 1.00 88.56 88 ALA A O 1
ATOM 676 N N . THR A 1 89 ? 17.941 -16.071 -3.638 1.00 90.62 89 THR A N 1
ATOM 677 C CA . THR A 1 89 ? 19.230 -15.653 -4.218 1.00 90.62 89 THR A CA 1
ATOM 678 C C . THR A 1 89 ? 19.101 -14.657 -5.372 1.00 90.62 89 THR A C 1
ATOM 680 O O . THR A 1 89 ? 20.090 -14.028 -5.751 1.00 90.62 89 THR A O 1
ATOM 683 N N . HIS A 1 90 ? 17.900 -14.490 -5.928 1.00 93.69 90 HIS A N 1
ATOM 684 C CA . HIS A 1 90 ? 17.622 -13.581 -7.034 1.00 93.69 90 HIS A CA 1
ATOM 685 C C . HIS A 1 90 ? 16.553 -12.569 -6.633 1.00 93.69 90 HI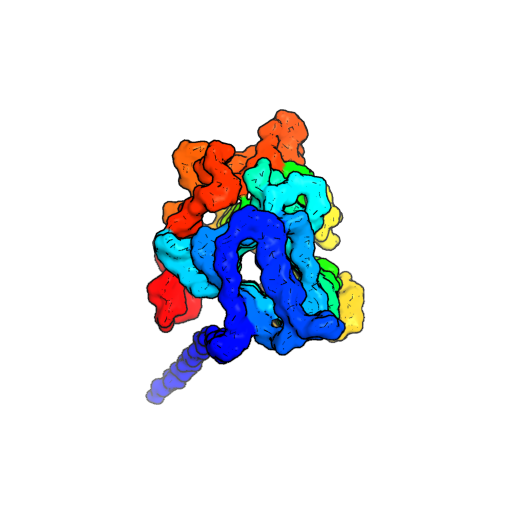S A C 1
ATOM 687 O O . HIS A 1 90 ? 15.371 -12.902 -6.526 1.00 93.69 90 HIS A O 1
ATOM 693 N N . ARG A 1 91 ? 16.969 -11.312 -6.475 1.00 93.94 91 ARG A N 1
ATOM 694 C CA . ARG A 1 91 ? 16.068 -10.188 -6.226 1.00 93.94 91 ARG A CA 1
ATOM 695 C C . ARG A 1 91 ? 15.317 -9.779 -7.498 1.00 93.94 91 ARG A C 1
ATOM 697 O O . ARG A 1 91 ? 15.826 -9.995 -8.610 1.00 93.94 91 ARG A O 1
ATOM 704 N N . PRO A 1 92 ? 14.152 -9.120 -7.367 1.00 96.25 92 PRO A N 1
ATOM 705 C CA . PRO A 1 92 ? 13.521 -8.474 -8.511 1.00 96.25 92 PRO A CA 1
ATOM 706 C C . PRO A 1 92 ? 14.461 -7.435 -9.163 1.00 96.25 92 PRO A C 1
ATOM 708 O O . PRO A 1 92 ? 15.360 -6.886 -8.503 1.00 96.25 92 PRO A O 1
ATOM 711 N N . PRO A 1 93 ? 14.294 -7.155 -10.468 1.00 95.69 93 PRO A N 1
ATOM 712 C CA . PRO A 1 93 ? 14.956 -6.027 -11.112 1.00 95.69 93 PRO A CA 1
ATOM 713 C C . PRO A 1 93 ? 14.573 -4.720 -10.419 1.00 95.69 93 PRO A C 1
ATOM 715 O O . PRO A 1 93 ? 13.403 -4.494 -10.109 1.00 95.69 93 PRO A O 1
ATOM 718 N N . ILE A 1 94 ? 15.563 -3.851 -10.223 1.00 94.06 94 ILE A N 1
ATOM 719 C CA . ILE A 1 94 ? 15.347 -2.510 -9.680 1.00 94.06 94 ILE A CA 1
ATOM 720 C C . ILE A 1 94 ? 15.195 -1.539 -10.838 1.00 94.06 94 ILE A C 1
ATOM 722 O O . ILE A 1 94 ? 16.062 -1.470 -11.706 1.00 94.06 94 ILE A O 1
ATOM 726 N N . ILE A 1 95 ? 14.121 -0.766 -10.831 1.00 93.69 95 ILE A N 1
ATOM 727 C CA . ILE A 1 95 ? 13.931 0.402 -11.681 1.00 93.69 95 ILE A CA 1
ATOM 728 C C . ILE A 1 95 ? 14.075 1.620 -10.779 1.00 93.69 95 ILE A C 1
ATOM 730 O O . ILE A 1 95 ? 13.399 1.706 -9.755 1.00 93.69 95 ILE A O 1
ATOM 734 N N . ALA A 1 96 ? 14.987 2.523 -11.132 1.00 90.25 96 ALA A N 1
ATOM 735 C CA . ALA A 1 96 ? 15.321 3.668 -10.294 1.00 90.25 96 ALA A CA 1
ATOM 736 C C . ALA A 1 96 ? 15.757 4.883 -11.120 1.00 90.25 96 ALA A C 1
ATOM 738 O O . ALA A 1 96 ? 16.303 4.723 -12.215 1.00 90.25 96 ALA A O 1
ATOM 739 N N . PRO A 1 97 ? 15.596 6.114 -10.616 1.00 87.69 97 PRO A N 1
ATOM 740 C CA . PRO A 1 97 ? 16.111 7.303 -11.283 1.00 87.69 97 PRO A CA 1
ATOM 741 C C . PRO A 1 97 ? 17.649 7.340 -11.278 1.00 87.69 97 PRO A C 1
ATOM 743 O O . PRO A 1 97 ? 18.307 7.100 -10.267 1.00 87.69 97 PRO A O 1
ATOM 746 N N . ALA A 1 98 ? 18.260 7.701 -12.409 1.00 85.69 98 ALA A N 1
ATOM 747 C CA . ALA A 1 98 ? 19.716 7.847 -12.513 1.00 85.69 98 ALA A CA 1
ATOM 748 C C . ALA A 1 98 ? 20.260 9.024 -11.685 1.00 85.69 98 ALA A C 1
ATOM 750 O O . ALA A 1 98 ? 21.352 8.956 -11.126 1.00 85.69 98 ALA A O 1
ATOM 751 N N . GLN A 1 99 ? 19.503 10.119 -11.628 1.00 75.38 99 GLN A N 1
ATOM 752 C CA . GLN A 1 99 ? 19.793 11.319 -10.846 1.00 75.38 99 GLN A CA 1
ATOM 753 C C . GLN A 1 99 ? 18.480 11.830 -10.250 1.00 75.38 99 GLN A C 1
ATOM 755 O O . GLN A 1 99 ? 17.470 11.861 -10.952 1.00 75.38 99 GLN A O 1
ATOM 760 N N . ALA A 1 100 ? 18.491 12.259 -8.987 1.00 62.66 100 ALA A N 1
ATOM 761 C CA . ALA A 1 100 ? 17.361 12.957 -8.381 1.00 62.66 100 ALA A CA 1
ATOM 762 C C . ALA A 1 100 ? 17.659 14.451 -8.284 1.00 62.66 100 ALA A C 1
ATOM 764 O O . ALA A 1 100 ? 18.651 14.839 -7.673 1.00 62.66 100 ALA A O 1
ATOM 765 N N . ALA A 1 101 ? 16.791 15.274 -8.878 1.00 49.28 101 ALA A N 1
ATOM 766 C CA . ALA A 1 101 ? 16.750 16.726 -8.659 1.00 49.28 101 ALA A CA 1
ATOM 767 C C . ALA A 1 101 ? 15.521 17.416 -9.307 1.00 49.28 101 ALA A C 1
ATOM 769 O O . ALA A 1 101 ? 15.622 18.584 -9.676 1.00 49.28 101 ALA A O 1
ATOM 770 N N . GLY A 1 102 ? 14.378 16.734 -9.499 1.00 52.50 102 GLY A N 1
ATOM 771 C CA . GLY A 1 102 ? 13.179 17.391 -10.064 1.00 52.50 102 GLY A CA 1
ATOM 772 C C . GLY A 1 102 ? 12.302 16.568 -11.010 1.00 52.50 102 GLY A C 1
ATOM 773 O O . GLY A 1 102 ? 11.596 17.154 -11.827 1.00 52.50 102 GLY A O 1
ATOM 774 N N . ILE A 1 103 ? 12.348 15.236 -10.936 1.00 61.62 103 ILE A N 1
ATOM 775 C CA . ILE A 1 103 ? 11.346 14.382 -11.578 1.00 61.62 103 ILE A CA 1
ATOM 776 C C . ILE A 1 103 ? 10.196 14.180 -10.584 1.00 61.62 103 ILE A C 1
ATOM 778 O O . ILE A 1 103 ? 10.436 13.841 -9.426 1.00 61.62 103 ILE A O 1
ATOM 782 N N . ASP A 1 104 ? 8.965 14.424 -11.034 1.00 76.19 104 ASP A N 1
ATOM 783 C CA . ASP A 1 104 ? 7.769 14.285 -10.200 1.00 76.19 104 ASP A CA 1
ATOM 784 C C . ASP A 1 104 ? 7.450 12.801 -9.943 1.00 76.19 104 ASP A C 1
ATOM 786 O O . ASP A 1 104 ? 7.341 12.394 -8.788 1.00 76.19 104 ASP A O 1
ATOM 790 N N . HIS A 1 105 ? 7.408 11.978 -11.003 1.00 88.00 105 HIS A N 1
ATOM 791 C CA . HIS A 1 105 ? 7.102 10.540 -10.939 1.00 88.00 105 HIS A CA 1
ATOM 792 C C . HIS A 1 105 ? 8.032 9.702 -11.829 1.00 88.00 105 HIS A C 1
ATOM 794 O O . HIS A 1 105 ? 8.413 10.152 -12.908 1.00 88.00 105 HIS A O 1
ATOM 800 N N . ASP A 1 106 ? 8.374 8.477 -11.423 1.00 89.81 106 ASP A N 1
ATOM 801 C CA . ASP A 1 106 ? 9.212 7.577 -12.237 1.00 89.81 106 ASP A CA 1
ATOM 802 C C . ASP A 1 106 ? 8.472 7.104 -13.495 1.00 89.81 106 ASP A C 1
ATOM 804 O O . ASP A 1 106 ? 9.026 7.138 -14.598 1.00 89.81 106 ASP A O 1
ATOM 808 N N . PHE A 1 107 ? 7.200 6.734 -13.336 1.00 94.50 107 PHE A N 1
ATOM 809 C CA . PHE A 1 107 ? 6.306 6.346 -14.424 1.00 94.50 107 PHE A CA 1
ATOM 810 C C . PHE A 1 107 ? 5.115 7.297 -14.537 1.00 94.50 107 PHE A C 1
ATOM 812 O O . PHE A 1 107 ? 4.484 7.644 -13.541 1.00 94.50 107 PHE A O 1
ATOM 819 N N . ILE A 1 108 ? 4.777 7.658 -15.774 1.00 94.88 108 ILE A N 1
ATOM 820 C CA . ILE A 1 108 ? 3.518 8.290 -16.166 1.00 94.88 108 ILE A CA 1
ATOM 821 C C . ILE A 1 108 ? 2.855 7.382 -17.201 1.00 94.88 108 ILE A C 1
ATOM 823 O O . ILE A 1 108 ? 3.319 7.293 -18.338 1.00 94.88 108 ILE A O 1
ATOM 827 N N . CYS A 1 109 ? 1.768 6.725 -16.820 1.00 96.69 109 CYS A N 1
ATOM 828 C CA . CYS A 1 109 ? 1.036 5.775 -17.650 1.00 96.69 109 CYS A CA 1
ATOM 829 C C . CYS A 1 109 ? -0.299 6.381 -18.101 1.00 96.69 109 CYS A C 1
ATOM 831 O O . CYS A 1 109 ? -1.014 6.977 -17.301 1.00 96.69 109 CYS A O 1
ATOM 833 N N . GLN A 1 110 ? -0.630 6.249 -19.385 1.00 96.12 110 GLN A N 1
ATOM 834 C CA . GLN A 1 110 ? -1.874 6.762 -19.988 1.00 96.12 110 GLN A CA 1
ATOM 835 C C . GLN A 1 110 ? -2.716 5.648 -20.635 1.00 96.12 110 GLN A C 1
ATOM 837 O O . GLN A 1 110 ? -3.616 5.933 -21.419 1.00 96.12 110 GLN A O 1
ATOM 842 N N . GLY A 1 111 ? -2.357 4.393 -20.369 1.00 95.94 111 GLY A N 1
ATOM 843 C CA . GLY A 1 111 ? -3.071 3.188 -20.776 1.00 95.94 111 GLY A CA 1
ATOM 844 C C . GLY A 1 111 ? -3.146 2.213 -19.605 1.00 95.94 111 GLY A C 1
ATOM 845 O O . GLY A 1 111 ? -2.764 2.557 -18.482 1.00 95.94 111 GLY A O 1
ATOM 846 N N . ASP A 1 112 ? -3.588 0.987 -19.871 1.00 97.69 112 ASP A N 1
ATOM 847 C CA . ASP A 1 112 ? -3.633 -0.056 -18.846 1.00 97.69 112 ASP A CA 1
ATOM 848 C C . ASP A 1 112 ? -2.216 -0.391 -18.346 1.00 97.69 112 ASP A C 1
ATOM 850 O O . ASP A 1 112 ? -1.234 -0.325 -19.091 1.00 97.69 112 ASP A O 1
ATOM 854 N N . VAL A 1 113 ? -2.093 -0.764 -17.071 1.00 98.00 113 VAL A N 1
ATOM 855 C CA . VAL A 1 113 ? -0.803 -1.108 -16.445 1.00 98.00 113 VAL A CA 1
ATOM 856 C C . VAL A 1 113 ? -0.863 -2.523 -15.896 1.00 98.00 113 VAL A C 1
ATOM 858 O O . VAL A 1 113 ? -1.796 -2.864 -15.176 1.00 98.00 113 VAL A O 1
ATOM 861 N N . SER A 1 114 ? 0.154 -3.330 -16.197 1.00 98.25 114 SER A N 1
ATOM 862 C CA . SER A 1 114 ? 0.382 -4.623 -15.544 1.00 98.25 114 SER A CA 1
ATOM 863 C C . SER A 1 114 ? 1.856 -4.763 -15.188 1.00 98.25 114 SER A C 1
ATOM 865 O O . SER A 1 114 ? 2.698 -4.995 -16.061 1.00 98.25 114 SER A O 1
ATOM 867 N N . PHE A 1 115 ? 2.172 -4.584 -13.908 1.00 98.69 115 PHE A N 1
ATOM 868 C CA . PHE A 1 115 ? 3.519 -4.703 -13.360 1.00 98.69 115 PHE A CA 1
ATOM 869 C C . PHE A 1 115 ? 3.604 -5.906 -12.436 1.00 98.69 115 PHE A C 1
ATOM 871 O O . PHE A 1 115 ? 2.806 -6.018 -11.507 1.00 98.69 115 PHE A O 1
ATOM 878 N N . ARG A 1 116 ? 4.574 -6.797 -12.685 1.00 98.69 116 ARG A N 1
ATOM 879 C CA . ARG A 1 116 ? 4.769 -7.987 -11.848 1.00 98.69 116 ARG A CA 1
ATOM 880 C C . ARG A 1 116 ? 6.221 -8.267 -11.482 1.00 98.69 116 ARG A C 1
ATOM 882 O O . ARG A 1 116 ? 7.088 -8.237 -12.353 1.00 98.69 116 ARG A O 1
ATOM 889 N N . ASN A 1 117 ? 6.488 -8.614 -10.223 1.00 98.50 117 ASN A N 1
ATOM 890 C CA . ASN A 1 117 ? 7.834 -8.970 -9.737 1.00 98.50 117 ASN A CA 1
ATOM 891 C C . ASN A 1 117 ? 8.886 -7.867 -9.963 1.00 98.50 117 ASN A C 1
ATOM 893 O O . ASN A 1 117 ? 10.015 -8.148 -10.365 1.00 98.50 117 ASN A O 1
ATOM 897 N N . LEU A 1 118 ? 8.518 -6.601 -9.751 1.00 97.88 118 LEU A N 1
ATOM 898 C CA . LEU A 1 118 ? 9.399 -5.446 -9.977 1.00 97.88 118 LEU A CA 1
ATOM 899 C C . LEU A 1 118 ? 9.710 -4.721 -8.673 1.00 97.88 118 LEU A C 1
ATOM 901 O O . LEU A 1 118 ? 8.833 -4.577 -7.826 1.00 97.88 118 LEU A O 1
ATOM 905 N N . TYR A 1 119 ? 10.922 -4.184 -8.556 1.00 95.62 119 TYR A N 1
ATOM 906 C CA . TYR A 1 119 ? 11.271 -3.220 -7.520 1.00 95.62 119 TYR A CA 1
ATOM 907 C C . TYR A 1 119 ? 11.340 -1.828 -8.137 1.00 95.62 119 TYR A C 1
ATOM 909 O O . TYR A 1 119 ? 12.211 -1.553 -8.958 1.00 95.62 119 TYR A O 1
ATOM 917 N N . ILE A 1 120 ? 10.449 -0.935 -7.730 1.00 94.31 120 ILE A N 1
ATOM 918 C CA . ILE A 1 120 ? 10.427 0.461 -8.162 1.00 94.31 120 ILE A CA 1
ATOM 919 C C . ILE A 1 120 ? 10.933 1.301 -6.993 1.00 94.31 120 ILE A C 1
ATOM 921 O O . ILE A 1 120 ? 10.232 1.512 -6.003 1.00 94.31 120 ILE A O 1
ATOM 925 N N . SER A 1 121 ? 12.190 1.730 -7.099 1.00 91.25 121 SER A N 1
ATOM 926 C CA . SER A 1 121 ? 12.838 2.569 -6.097 1.00 91.25 121 SER A CA 1
ATOM 927 C C . SER A 1 121 ? 12.810 4.015 -6.557 1.00 91.25 121 SER A C 1
ATOM 929 O O . SER A 1 121 ? 13.417 4.367 -7.565 1.00 91.25 121 SER A O 1
ATOM 931 N N . ASN A 1 122 ? 12.183 4.882 -5.770 1.00 89.69 122 ASN A N 1
ATOM 932 C CA . ASN A 1 122 ? 12.230 6.323 -5.987 1.00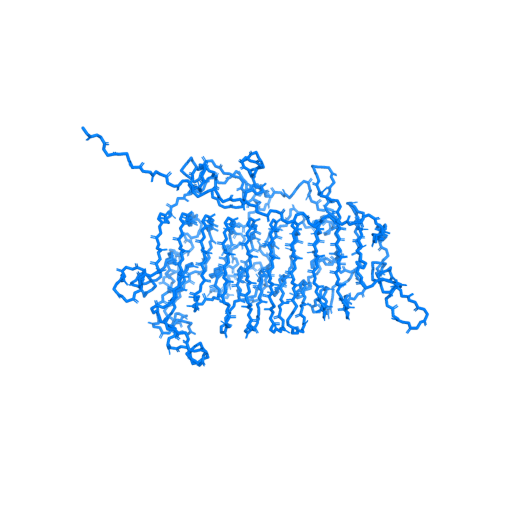 89.69 122 ASN A CA 1
ATOM 933 C C . ASN A 1 122 ? 13.535 6.964 -5.502 1.00 89.69 122 ASN A C 1
ATOM 935 O O . ASN A 1 122 ? 13.660 8.191 -5.505 1.00 89.69 122 ASN A O 1
ATOM 939 N N . ILE A 1 123 ? 14.506 6.162 -5.068 1.00 86.31 123 ILE A N 1
ATOM 940 C CA . ILE A 1 123 ? 15.808 6.616 -4.595 1.00 86.31 123 ILE A CA 1
ATOM 941 C C . ILE A 1 123 ? 16.776 6.598 -5.779 1.00 86.31 123 ILE A C 1
ATOM 943 O O . ILE A 1 123 ? 16.986 5.578 -6.429 1.00 86.31 123 ILE A O 1
ATOM 947 N N . SER A 1 124 ? 17.377 7.747 -6.075 1.00 83.12 124 SER A N 1
ATOM 948 C CA . SER A 1 124 ? 18.384 7.846 -7.133 1.00 83.12 124 SER A CA 1
ATOM 949 C C . SER A 1 124 ? 19.733 7.280 -6.722 1.00 83.12 124 SER A C 1
ATOM 951 O O . SER A 1 124 ? 20.017 7.115 -5.540 1.00 83.12 124 SER A O 1
ATOM 953 N N . ALA A 1 125 ? 20.634 7.111 -7.693 1.00 75.44 125 ALA A N 1
ATOM 954 C CA . ALA A 1 125 ? 22.024 6.728 -7.430 1.00 75.44 125 ALA A CA 1
ATOM 955 C C . ALA A 1 125 ? 22.775 7.655 -6.472 1.00 75.44 125 ALA A C 1
ATOM 957 O O . ALA A 1 125 ? 23.687 7.209 -5.782 1.00 75.44 125 ALA A O 1
ATOM 958 N N . GLY A 1 126 ? 22.383 8.929 -6.412 1.00 74.31 126 GLY A N 1
ATOM 959 C CA . GLY A 1 126 ? 22.932 9.901 -5.469 1.00 74.31 126 GLY A CA 1
ATOM 960 C C . GLY A 1 126 ? 22.247 9.911 -4.098 1.00 74.31 126 GLY A C 1
ATOM 961 O O . GLY A 1 126 ? 22.554 10.785 -3.293 1.00 74.31 126 GLY A O 1
ATOM 962 N N . GLY A 1 127 ? 21.289 9.015 -3.840 1.00 78.75 127 GLY A N 1
ATOM 963 C CA . GLY A 1 127 ? 20.561 8.906 -2.571 1.00 78.75 127 GLY A CA 1
ATOM 964 C C . GLY A 1 127 ? 19.418 9.912 -2.380 1.00 78.75 127 GLY A C 1
ATOM 965 O O . GLY A 1 127 ? 18.723 9.867 -1.367 1.00 78.75 127 GLY A O 1
ATOM 966 N N . SER A 1 128 ? 19.177 10.825 -3.328 1.00 80.06 128 SER A N 1
ATOM 967 C CA . SER A 1 128 ? 18.004 11.716 -3.261 1.00 80.06 128 SER A CA 1
ATOM 968 C C . SER A 1 128 ? 16.754 11.038 -3.828 1.00 80.06 128 SER A C 1
ATOM 970 O O . SER A 1 128 ? 16.863 10.162 -4.687 1.00 80.06 128 SER A O 1
ATOM 972 N N . ARG A 1 129 ? 15.579 11.439 -3.327 1.00 81.06 129 ARG A N 1
ATOM 973 C CA . ARG A 1 129 ? 14.285 10.775 -3.553 1.00 81.06 129 ARG A CA 1
ATOM 974 C C . ARG A 1 129 ? 13.384 11.563 -4.503 1.00 81.06 129 ARG A C 1
ATOM 976 O O . ARG A 1 129 ? 13.260 12.778 -4.340 1.00 81.06 129 ARG A O 1
ATOM 983 N N . ASN A 1 130 ? 12.704 10.878 -5.416 1.00 83.88 130 ASN A N 1
ATOM 984 C CA . ASN A 1 130 ? 11.635 11.451 -6.238 1.00 83.88 130 ASN A CA 1
ATOM 985 C C . ASN A 1 130 ? 10.333 11.631 -5.440 1.00 83.88 130 ASN A C 1
ATOM 987 O O . ASN A 1 130 ? 10.171 11.097 -4.337 1.00 83.88 130 ASN A O 1
ATOM 991 N N . PHE A 1 131 ? 9.414 12.442 -5.973 1.00 83.88 131 PHE A N 1
ATOM 992 C CA . PHE A 1 131 ? 8.182 12.773 -5.262 1.00 83.88 131 PHE A CA 1
ATOM 993 C C . PHE A 1 131 ? 7.192 11.597 -5.269 1.00 83.88 131 PHE A C 1
ATOM 995 O O . PHE A 1 131 ? 6.688 11.239 -4.204 1.00 83.88 131 PHE A O 1
ATOM 1002 N N . GLY A 1 132 ? 6.983 10.924 -6.402 1.00 86.50 132 GLY A N 1
ATOM 1003 C CA . GLY A 1 132 ? 6.145 9.724 -6.494 1.00 86.50 132 GLY A CA 1
ATOM 1004 C C . GLY A 1 132 ? 6.689 8.612 -7.398 1.00 86.50 132 GLY A C 1
ATOM 1005 O O . GLY A 1 132 ? 7.625 8.807 -8.167 1.00 86.50 132 GLY A O 1
ATOM 1006 N N . GLY A 1 133 ? 6.097 7.422 -7.282 1.00 89.69 133 GLY A N 1
ATOM 1007 C CA . GLY A 1 133 ? 6.453 6.224 -8.052 1.00 89.69 133 GLY A CA 1
ATOM 1008 C C . GLY A 1 133 ? 5.759 6.171 -9.406 1.00 89.69 133 GLY A C 1
ATOM 1009 O O . GLY A 1 133 ? 6.310 6.586 -10.425 1.00 89.69 133 GLY A O 1
ATOM 1010 N N . ILE A 1 134 ? 4.535 5.654 -9.403 1.00 95.62 134 ILE A N 1
ATOM 1011 C CA . ILE A 1 134 ? 3.721 5.438 -10.598 1.00 95.62 134 ILE A CA 1
ATOM 1012 C C . ILE A 1 134 ? 2.551 6.410 -10.578 1.00 95.62 134 ILE A C 1
ATOM 1014 O O . ILE A 1 134 ? 1.779 6.436 -9.620 1.00 95.62 134 ILE A O 1
ATOM 1018 N N . LEU A 1 135 ? 2.394 7.168 -11.655 1.00 95.12 135 LEU A N 1
ATOM 1019 C CA . LEU A 1 135 ? 1.235 8.008 -11.892 1.00 95.12 135 LEU A CA 1
ATOM 1020 C C . LEU A 1 135 ? 0.470 7.498 -13.112 1.00 95.12 135 LEU A C 1
ATOM 1022 O O . LEU A 1 135 ? 1.044 7.369 -14.190 1.00 95.12 135 LEU A O 1
ATOM 1026 N N . CYS A 1 136 ? -0.831 7.272 -12.961 1.00 96.12 136 CYS A N 1
ATOM 1027 C CA . CYS A 1 136 ? -1.722 6.896 -14.053 1.00 96.12 136 CYS A CA 1
ATOM 1028 C C . CYS A 1 136 ? -2.726 8.005 -14.387 1.00 96.12 136 CYS A C 1
ATOM 1030 O O . CYS A 1 136 ? -3.279 8.642 -13.491 1.00 96.12 136 CYS A O 1
ATOM 1032 N N . PHE A 1 137 ? -2.990 8.192 -15.677 1.00 92.88 137 PHE 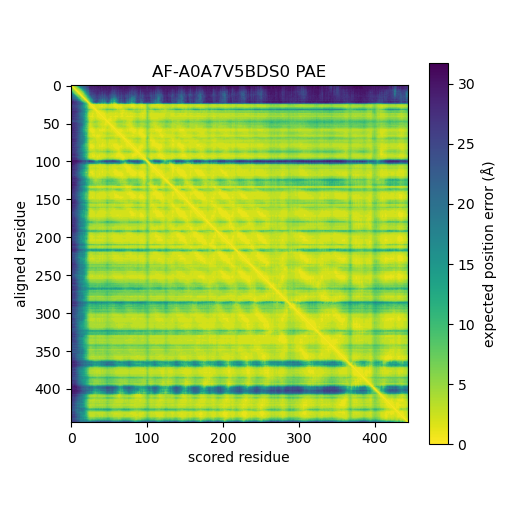A N 1
ATOM 1033 C CA . PHE A 1 137 ? -3.979 9.112 -16.234 1.00 92.88 137 PHE A CA 1
ATOM 1034 C C . PHE A 1 137 ? -4.945 8.381 -17.166 1.00 92.88 137 PHE A C 1
ATOM 1036 O O . PHE A 1 137 ? -4.617 7.329 -17.707 1.00 92.88 137 PHE A O 1
ATOM 1043 N N . GLY A 1 138 ? -6.076 9.028 -17.445 1.00 89.44 138 GLY A N 1
ATOM 1044 C CA . GLY A 1 138 ? -7.042 8.581 -18.445 1.00 89.44 138 GLY A CA 1
ATOM 1045 C C . GLY A 1 138 ? -8.233 7.856 -17.832 1.00 89.44 138 GLY A C 1
ATOM 1046 O O . GLY A 1 138 ? -8.219 7.473 -16.661 1.00 89.44 138 GLY A O 1
ATOM 1047 N N . ASP A 1 139 ? -9.270 7.692 -18.647 1.00 94.62 139 ASP A N 1
ATOM 1048 C CA . ASP A 1 139 ? -10.573 7.205 -18.207 1.00 94.62 139 ASP A CA 1
ATOM 1049 C C . ASP A 1 139 ? -10.744 5.718 -18.551 1.00 94.62 139 ASP A C 1
ATOM 1051 O O . ASP A 1 139 ? -10.423 5.274 -19.652 1.00 94.62 139 ASP A O 1
ATOM 1055 N N . ASN A 1 140 ? -11.371 4.971 -17.644 1.00 95.19 140 AS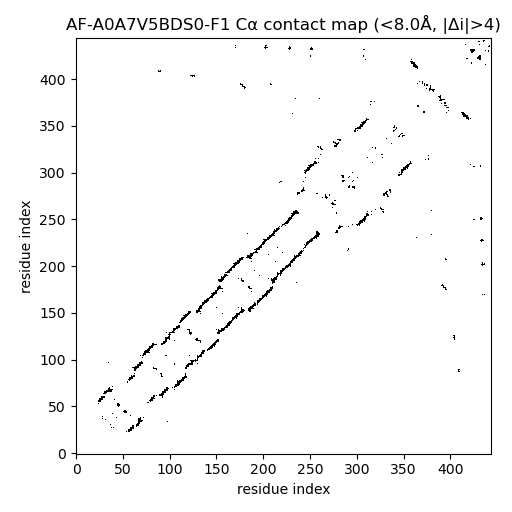N A N 1
ATOM 1056 C CA . ASN A 1 140 ? -11.803 3.578 -17.800 1.00 95.19 140 ASN A CA 1
ATOM 1057 C C . ASN A 1 140 ? -10.680 2.542 -17.991 1.00 95.19 140 ASN A C 1
ATOM 1059 O O . ASN A 1 140 ? -10.921 1.476 -18.566 1.00 95.19 140 ASN A O 1
ATOM 1063 N N . HIS A 1 141 ? -9.493 2.819 -17.452 1.00 97.44 141 HIS A N 1
ATOM 1064 C CA . HIS A 1 141 ? -8.353 1.900 -17.467 1.00 97.44 141 HIS A CA 1
ATOM 1065 C C . HIS A 1 141 ? -8.385 0.848 -16.354 1.00 97.44 141 HIS A C 1
ATOM 1067 O O . HIS A 1 141 ? -9.118 0.970 -15.364 1.00 97.44 141 HIS A O 1
ATOM 1073 N N . THR A 1 142 ? -7.567 -0.189 -16.540 1.00 98.19 142 THR A N 1
ATOM 1074 C CA . THR A 1 142 ? -7.252 -1.211 -15.536 1.00 98.19 142 THR A CA 1
ATOM 1075 C C . THR A 1 142 ? -5.786 -1.116 -15.137 1.00 98.19 142 THR A C 1
ATOM 1077 O O . THR A 1 142 ? -4.900 -1.099 -15.992 1.00 98.19 142 THR A O 1
ATOM 1080 N N . TYR A 1 143 ? -5.523 -1.101 -13.832 1.00 98.50 143 TYR A N 1
ATOM 1081 C CA . TYR A 1 143 ? -4.166 -1.063 -13.300 1.00 98.50 143 TYR A CA 1
ATOM 1082 C C . TYR A 1 143 ? -3.924 -2.221 -12.333 1.00 98.50 143 TYR A C 1
ATOM 1084 O O . TYR A 1 143 ? -4.655 -2.385 -11.355 1.00 98.50 143 TYR A O 1
ATOM 1092 N N . GLU A 1 144 ? -2.888 -3.007 -12.603 1.00 98.50 144 GLU A N 1
ATOM 1093 C CA . GLU A 1 144 ? -2.527 -4.209 -11.860 1.00 98.50 144 GLU A CA 1
ATOM 1094 C C . GLU A 1 144 ? -1.053 -4.165 -11.444 1.00 98.50 144 GLU A C 1
ATOM 1096 O O . GLU A 1 144 ? -0.155 -4.088 -12.287 1.00 98.50 144 GLU A O 1
ATOM 1101 N N . LEU A 1 145 ? -0.814 -4.236 -10.138 1.00 98.75 145 LEU A N 1
ATOM 1102 C CA . LEU A 1 145 ? 0.491 -4.455 -9.529 1.00 98.75 145 LEU A CA 1
ATOM 1103 C C . LEU A 1 145 ? 0.428 -5.772 -8.752 1.00 98.75 145 LEU A C 1
ATOM 1105 O O . LEU A 1 145 ? -0.406 -5.912 -7.859 1.00 98.75 145 LEU A O 1
ATOM 1109 N N . ASP A 1 146 ? 1.316 -6.708 -9.076 1.00 98.75 146 ASP A N 1
ATOM 1110 C CA . ASP A 1 146 ? 1.406 -7.997 -8.388 1.00 98.75 146 ASP A CA 1
ATOM 1111 C C . ASP A 1 146 ? 2.854 -8.334 -8.018 1.00 98.75 146 ASP A C 1
ATOM 1113 O O . ASP A 1 146 ? 3.750 -8.313 -8.862 1.00 98.75 146 ASP A O 1
ATOM 1117 N N . SER A 1 147 ? 3.126 -8.629 -6.748 1.00 98.12 147 SER A N 1
ATOM 1118 C CA . SER A 1 147 ? 4.492 -8.932 -6.280 1.00 98.12 147 SER A CA 1
ATOM 1119 C C . SER A 1 147 ? 5.509 -7.816 -6.571 1.00 98.12 147 SER A C 1
ATOM 1121 O O . SER A 1 147 ? 6.694 -8.061 -6.808 1.00 98.12 147 SER A O 1
ATOM 1123 N N . CYS A 1 148 ? 5.046 -6.565 -6.573 1.00 98.38 148 CYS A N 1
ATOM 1124 C CA . CYS A 1 148 ? 5.891 -5.381 -6.733 1.00 98.38 148 CYS A CA 1
ATOM 1125 C C . CYS A 1 148 ? 6.316 -4.775 -5.392 1.00 98.38 148 CYS A C 1
ATOM 1127 O O . CYS A 1 148 ? 5.550 -4.766 -4.432 1.00 98.38 148 CYS A O 1
ATOM 1129 N N . ILE A 1 149 ? 7.511 -4.189 -5.361 1.00 96.88 149 ILE A N 1
ATOM 1130 C CA . ILE A 1 149 ? 8.011 -3.388 -4.242 1.00 96.88 149 ILE A CA 1
ATOM 1131 C C . ILE A 1 149 ? 8.054 -1.928 -4.686 1.00 96.88 149 ILE A C 1
ATOM 1133 O O . ILE A 1 149 ? 8.676 -1.618 -5.700 1.00 96.88 149 ILE A O 1
ATOM 1137 N N . LEU A 1 150 ? 7.401 -1.040 -3.939 1.00 95.81 150 LEU A N 1
ATOM 1138 C CA . LEU A 1 150 ? 7.457 0.409 -4.127 1.00 95.81 150 LEU A CA 1
ATOM 1139 C C . LEU A 1 150 ? 8.186 1.019 -2.929 1.00 95.81 150 LEU A C 1
ATOM 1141 O O . LEU A 1 150 ? 7.738 0.857 -1.793 1.00 95.81 150 LEU A O 1
ATOM 1145 N N . GLU A 1 151 ? 9.298 1.713 -3.168 1.00 92.69 151 GLU A N 1
ATOM 1146 C CA . GLU A 1 151 ? 10.116 2.268 -2.088 1.00 92.69 151 GLU A CA 1
ATOM 1147 C C . GLU A 1 151 ? 10.452 3.748 -2.264 1.00 92.69 151 GLU A C 1
ATOM 1149 O O . GLU A 1 151 ? 10.865 4.194 -3.335 1.00 92.69 151 GLU A O 1
ATOM 1154 N N . GLY A 1 152 ? 10.417 4.483 -1.148 1.00 89.94 152 GLY A N 1
ATOM 1155 C CA . GLY A 1 152 ? 11.156 5.738 -1.007 1.00 89.94 152 GLY A CA 1
ATOM 1156 C C . GLY A 1 152 ? 10.447 6.959 -1.585 1.00 89.94 152 GLY A C 1
ATOM 1157 O O . GLY A 1 152 ? 11.064 8.023 -1.694 1.00 89.94 152 GLY A O 1
ATOM 1158 N N . ASN A 1 153 ? 9.169 6.834 -1.953 1.00 89.44 153 ASN A N 1
ATOM 1159 C CA . ASN A 1 153 ? 8.360 7.951 -2.426 1.00 89.44 153 ASN A CA 1
ATOM 1160 C C . ASN A 1 153 ? 8.131 8.988 -1.318 1.00 89.44 153 ASN A C 1
ATOM 1162 O O . ASN A 1 153 ? 7.822 8.654 -0.174 1.00 89.44 153 ASN A O 1
ATOM 1166 N N . GLN A 1 154 ? 8.186 10.270 -1.677 1.00 89.44 154 GLN A N 1
ATOM 1167 C CA . GLN A 1 154 ? 7.892 11.360 -0.740 1.00 89.44 154 GLN A CA 1
ATOM 1168 C C . GLN A 1 154 ? 6.413 11.768 -0.722 1.00 89.44 154 GLN A C 1
ATOM 1170 O O . GLN A 1 154 ? 6.007 12.532 0.153 1.00 89.44 154 GLN A O 1
ATOM 1175 N N . TRP A 1 155 ? 5.608 11.313 -1.685 1.00 89.62 155 TRP A N 1
ATOM 1176 C CA . TRP A 1 155 ? 4.208 11.701 -1.834 1.00 89.62 155 TRP A CA 1
ATOM 1177 C C . TRP A 1 155 ? 3.262 10.523 -2.033 1.00 89.62 155 TRP A C 1
ATOM 1179 O O . TRP A 1 155 ? 2.514 10.242 -1.102 1.00 89.62 155 TRP A O 1
ATOM 1189 N N . ASN A 1 156 ? 3.307 9.821 -3.174 1.00 89.56 156 ASN A N 1
ATOM 1190 C CA . ASN A 1 156 ? 2.526 8.599 -3.434 1.00 89.56 156 ASN A CA 1
ATOM 1191 C C . ASN A 1 156 ? 3.392 7.542 -4.132 1.00 89.56 156 ASN A C 1
ATOM 1193 O O . ASN A 1 156 ? 4.113 7.875 -5.071 1.00 89.56 156 ASN A O 1
ATOM 1197 N N . GLY A 1 157 ? 3.291 6.283 -3.709 1.00 91.94 157 GLY A N 1
ATOM 1198 C CA . GLY A 1 157 ? 3.903 5.159 -4.415 1.00 91.94 157 GLY A CA 1
ATOM 1199 C C . GLY A 1 157 ? 3.161 4.873 -5.719 1.00 91.94 157 GLY A C 1
ATOM 1200 O O . GLY A 1 157 ? 3.783 4.719 -6.768 1.00 91.94 157 GLY A O 1
ATOM 1201 N N . PHE A 1 158 ? 1.828 4.898 -5.665 1.00 95.75 158 PHE A N 1
ATOM 1202 C CA . PHE A 1 158 ? 0.953 4.680 -6.807 1.00 95.75 158 PHE A CA 1
ATOM 1203 C C . PHE A 1 158 ? -0.241 5.647 -6.771 1.00 95.75 158 PHE A C 1
ATOM 1205 O O . PHE A 1 158 ? -0.985 5.707 -5.792 1.00 95.75 158 PHE A O 1
ATOM 1212 N N . VAL A 1 159 ? -0.412 6.459 -7.815 1.00 94.75 159 VAL A N 1
ATOM 1213 C CA . VAL A 1 159 ? -1.440 7.503 -7.872 1.00 94.75 159 VAL A CA 1
ATOM 1214 C C . VAL A 1 159 ? -2.209 7.482 -9.188 1.00 94.75 159 VAL A C 1
ATOM 1216 O O . VAL A 1 159 ? -1.630 7.300 -10.254 1.00 94.75 159 VAL A O 1
ATOM 1219 N N . ILE A 1 160 ? -3.521 7.691 -9.111 1.00 94.62 160 ILE A N 1
ATOM 1220 C CA . ILE A 1 160 ? -4.437 7.662 -10.248 1.00 94.62 160 ILE A CA 1
ATOM 1221 C C . ILE A 1 160 ? -5.129 9.018 -10.398 1.00 94.62 160 ILE A C 1
ATOM 1223 O O . ILE A 1 160 ? -5.629 9.580 -9.426 1.00 94.62 160 ILE A O 1
ATOM 1227 N N . PHE A 1 161 ? -5.175 9.510 -11.634 1.00 92.75 161 PHE A N 1
ATOM 1228 C CA . PHE A 1 161 ? -5.863 10.720 -12.075 1.00 92.75 161 PHE A CA 1
ATOM 1229 C C . PHE A 1 161 ? -6.761 10.417 -13.287 1.00 92.75 161 PHE A C 1
ATOM 1231 O O . PHE A 1 161 ? -6.499 10.845 -14.412 1.00 92.75 161 PHE A O 1
ATOM 1238 N N . GLY A 1 162 ? -7.831 9.668 -13.043 1.00 92.12 162 GLY A N 1
ATOM 1239 C CA . GLY A 1 162 ? -8.966 9.525 -13.948 1.00 92.12 162 GLY A CA 1
ATOM 1240 C C . GLY A 1 162 ? -9.978 8.495 -13.430 1.00 92.12 162 GLY A C 1
ATOM 1241 O O . GLY A 1 162 ? -9.608 7.639 -12.613 1.00 92.12 162 GLY A O 1
ATOM 1242 N N . PRO A 1 163 ? -11.249 8.560 -13.868 1.00 93.75 163 PRO A N 1
ATOM 1243 C CA . PRO A 1 163 ? -12.223 7.492 -13.672 1.00 93.75 163 PRO A CA 1
ATOM 1244 C C . PRO A 1 163 ? -11.628 6.135 -14.040 1.00 93.75 163 PRO A C 1
ATOM 1246 O O . PRO A 1 163 ? -11.059 5.981 -15.115 1.00 93.75 163 PRO A O 1
ATOM 1249 N N . THR A 1 164 ? -11.732 5.144 -13.163 1.00 96.56 164 THR A N 1
ATOM 1250 C CA . THR A 1 164 ? -10.989 3.884 -13.313 1.00 96.56 164 THR A CA 1
ATOM 1251 C C . THR A 1 164 ? -11.919 2.685 -13.240 1.00 96.56 164 THR A C 1
ATOM 1253 O O . THR A 1 164 ? -12.787 2.614 -12.373 1.00 96.56 164 THR A O 1
ATOM 1256 N N . LYS A 1 165 ? -11.722 1.708 -14.132 1.00 97.75 165 LYS A N 1
ATOM 1257 C CA . LYS A 1 165 ? -12.488 0.460 -14.095 1.00 97.75 165 LYS A CA 1
ATOM 1258 C C . LYS A 1 165 ? -12.055 -0.378 -12.900 1.00 97.75 165 LYS A C 1
ATOM 1260 O O . LYS A 1 165 ? -12.872 -0.739 -12.063 1.00 97.75 165 LYS A O 1
ATOM 1265 N N . LYS A 1 166 ? -10.761 -0.682 -12.806 1.00 98.12 166 LYS A N 1
ATOM 1266 C CA . LYS A 1 166 ? -10.257 -1.566 -11.758 1.00 98.12 166 LYS A CA 1
ATOM 1267 C C . LYS A 1 166 ? -8.828 -1.240 -11.356 1.00 98.12 166 LYS A C 1
ATOM 1269 O O . LYS A 1 166 ? -7.973 -1.018 -12.209 1.00 98.12 166 LYS A O 1
ATOM 1274 N N . ILE A 1 167 ? -8.583 -1.274 -10.052 1.00 98.44 167 ILE A N 1
ATOM 1275 C CA . ILE A 1 167 ? -7.250 -1.228 -9.453 1.00 98.44 167 ILE A CA 1
ATOM 1276 C C . ILE A 1 167 ? -7.035 -2.538 -8.703 1.00 98.44 167 ILE A C 1
ATOM 1278 O O . ILE A 1 167 ? -7.880 -2.950 -7.911 1.00 98.44 167 ILE A O 1
ATOM 1282 N N . THR A 1 168 ? -5.922 -3.215 -8.953 1.00 98.75 168 THR A N 1
ATOM 1283 C CA . THR A 1 168 ? -5.516 -4.419 -8.223 1.00 98.75 168 THR A CA 1
ATOM 1284 C C . THR A 1 168 ? -4.078 -4.261 -7.763 1.00 98.75 168 THR A C 1
ATOM 1286 O O . THR A 1 168 ? -3.187 -4.024 -8.573 1.00 98.75 168 THR A O 1
ATOM 1289 N N . MET A 1 169 ? -3.873 -4.359 -6.455 1.00 98.69 169 MET A N 1
ATOM 1290 C CA . MET A 1 169 ? -2.572 -4.362 -5.808 1.00 98.69 169 MET A CA 1
ATOM 1291 C C . MET A 1 169 ? -2.507 -5.591 -4.911 1.00 98.69 169 MET A C 1
ATOM 1293 O O . MET A 1 169 ? -3.199 -5.658 -3.891 1.00 98.69 169 MET A O 1
ATOM 1297 N N . THR A 1 170 ? -1.731 -6.583 -5.334 1.00 98.81 170 THR A N 1
ATOM 1298 C CA . THR A 1 170 ? -1.619 -7.859 -4.633 1.00 98.81 170 THR A CA 1
ATOM 1299 C C . THR A 1 170 ? -0.180 -8.246 -4.393 1.00 98.81 170 THR A C 1
ATOM 1301 O O . THR A 1 170 ? 0.687 -8.017 -5.230 1.00 98.81 170 THR A O 1
ATOM 1304 N N . ASN A 1 171 ? 0.096 -8.881 -3.257 1.00 98.38 171 ASN A N 1
ATOM 1305 C CA . ASN A 1 171 ? 1.434 -9.396 -2.958 1.00 98.38 171 ASN A CA 1
ATOM 1306 C C . ASN A 1 171 ? 2.528 -8.318 -2.955 1.00 98.38 171 ASN A C 1
ATOM 1308 O O . ASN A 1 171 ? 3.706 -8.634 -3.110 1.00 98.38 171 ASN A O 1
ATOM 1312 N N . CYS A 1 172 ? 2.150 -7.047 -2.832 1.00 98.56 172 CYS A N 1
ATOM 1313 C CA . CYS A 1 172 ? 3.063 -5.927 -2.934 1.00 98.56 172 CYS A CA 1
ATOM 1314 C C . CYS A 1 172 ? 3.610 -5.512 -1.574 1.00 98.56 172 CYS A C 1
ATOM 1316 O O . CYS A 1 172 ? 2.956 -5.644 -0.541 1.00 98.56 172 CYS A O 1
ATOM 1318 N N . VAL A 1 173 ? 4.790 -4.900 -1.607 1.00 97.50 173 VAL A N 1
ATOM 1319 C CA . VAL A 1 173 ? 5.359 -4.185 -0.466 1.00 97.50 173 VAL A CA 1
ATOM 1320 C C . VAL A 1 173 ? 5.445 -2.710 -0.821 1.00 97.50 173 VAL A C 1
ATOM 1322 O O . VAL A 1 173 ? 6.139 -2.333 -1.762 1.00 97.50 173 VAL A O 1
ATOM 1325 N N . VAL A 1 174 ? 4.767 -1.855 -0.063 1.00 97.06 174 VAL A N 1
ATOM 1326 C CA . VAL A 1 174 ? 5.055 -0.419 -0.054 1.00 97.06 174 VAL A CA 1
ATOM 1327 C C . VAL A 1 174 ? 5.866 -0.136 1.186 1.00 97.06 174 VAL A C 1
ATOM 1329 O O . VAL A 1 174 ? 5.393 -0.367 2.298 1.00 97.06 174 VAL A O 1
ATOM 1332 N N . ARG A 1 175 ? 7.078 0.376 1.006 1.00 93.25 175 ARG A N 1
ATOM 1333 C CA . ARG A 1 175 ? 7.969 0.639 2.127 1.00 93.25 175 ARG A CA 1
ATOM 1334 C C . ARG A 1 175 ? 8.567 2.024 2.079 1.00 93.25 175 ARG A C 1
ATOM 1336 O O . ARG A 1 175 ? 8.844 2.569 1.010 1.00 93.25 175 ARG A O 1
ATOM 1343 N N . ASN A 1 176 ? 8.869 2.548 3.264 1.00 91.88 176 ASN A N 1
ATOM 1344 C CA . ASN A 1 176 ? 9.753 3.698 3.407 1.00 91.88 176 ASN A CA 1
ATOM 1345 C C . ASN A 1 176 ? 9.230 4.956 2.679 1.00 91.88 176 ASN A C 1
ATOM 1347 O O . ASN A 1 176 ? 9.998 5.786 2.180 1.00 91.88 176 ASN A O 1
ATOM 1351 N N . SER A 1 177 ? 7.906 5.111 2.627 1.00 93.62 177 SER A N 1
ATOM 1352 C CA . SER A 1 177 ? 7.234 6.263 2.030 1.00 93.62 177 SER A CA 1
ATOM 1353 C C . SER A 1 177 ? 7.194 7.412 3.036 1.00 93.62 177 SER A C 1
ATOM 1355 O O . SER A 1 177 ? 6.203 7.636 3.736 1.00 93.62 177 SER A O 1
ATOM 1357 N N . VAL A 1 178 ? 8.305 8.139 3.140 1.00 90.81 178 VAL A N 1
ATOM 1358 C CA . VAL A 1 178 ? 8.503 9.169 4.164 1.00 90.81 178 VAL A CA 1
ATOM 1359 C C . VAL A 1 178 ? 8.725 10.530 3.523 1.00 90.81 178 VAL A C 1
ATOM 1361 O O . VAL A 1 178 ? 9.653 10.743 2.742 1.00 90.81 178 VAL A O 1
ATOM 1364 N N . ASN A 1 179 ? 7.896 11.492 3.923 1.00 91.62 179 ASN A N 1
ATOM 1365 C CA . ASN A 1 179 ? 8.094 12.898 3.615 1.00 91.62 179 ASN A CA 1
ATOM 1366 C C . ASN A 1 179 ? 8.757 13.612 4.799 1.00 91.62 179 ASN A C 1
ATOM 1368 O O . ASN A 1 179 ? 8.297 13.517 5.938 1.00 91.62 179 ASN A O 1
ATOM 1372 N N . SER A 1 180 ? 9.815 14.374 4.535 1.00 87.19 180 SER A N 1
ATOM 1373 C CA . SER A 1 180 ? 10.606 15.022 5.585 1.00 87.19 180 SER A CA 1
ATOM 1374 C C . SER A 1 180 ? 9.890 16.178 6.288 1.00 87.19 180 SER A C 1
ATOM 1376 O O . SER A 1 180 ? 10.216 16.489 7.435 1.00 87.19 180 SER A O 1
ATOM 1378 N N . GLY A 1 181 ? 8.935 16.832 5.624 1.00 84.88 181 GLY A N 1
ATOM 1379 C CA . GLY A 1 181 ? 8.293 18.057 6.108 1.00 84.88 181 GLY A CA 1
ATOM 1380 C C . GLY A 1 181 ? 6.810 17.918 6.434 1.00 84.88 181 GLY A C 1
ATOM 1381 O O . GLY A 1 181 ? 6.242 18.834 7.020 1.00 84.88 181 GLY A O 1
ATOM 1382 N N . SER A 1 182 ? 6.173 16.811 6.055 1.00 89.12 182 SER A N 1
ATOM 1383 C CA . SER A 1 182 ? 4.725 16.656 6.176 1.00 89.12 182 SER A CA 1
ATOM 1384 C C . SER A 1 182 ? 4.346 15.249 6.626 1.00 89.12 182 SER A C 1
ATOM 1386 O O . SER A 1 182 ? 4.681 14.292 5.926 1.00 89.12 182 SER A O 1
ATOM 1388 N N . PRO A 1 183 ? 3.578 15.094 7.719 1.00 91.75 183 PRO A N 1
ATOM 1389 C CA . PRO A 1 183 ? 3.019 13.796 8.064 1.00 91.75 183 PRO A CA 1
ATOM 1390 C C . PRO A 1 183 ? 1.969 13.341 7.044 1.00 91.75 183 PRO A C 1
ATOM 1392 O O . PRO A 1 183 ? 1.707 12.157 6.991 1.00 91.75 183 PRO A O 1
ATOM 1395 N N . TRP A 1 184 ? 1.407 14.231 6.213 1.00 91.50 184 TRP A N 1
ATOM 1396 C CA . TRP A 1 184 ? 0.271 13.984 5.301 1.00 91.50 184 TRP A CA 1
ATOM 1397 C C . TRP A 1 184 ? 0.630 13.380 3.934 1.00 91.50 184 TRP A C 1
ATOM 1399 O O . TRP A 1 184 ? -0.251 13.081 3.117 1.00 91.50 184 TRP A O 1
ATOM 1409 N N . ASN A 1 185 ? 1.924 13.273 3.653 1.00 91.69 185 ASN A N 1
ATOM 1410 C CA . ASN A 1 185 ? 2.494 12.774 2.404 1.00 91.69 185 ASN A CA 1
ATOM 1411 C C . ASN A 1 185 ? 3.367 11.558 2.704 1.00 91.69 185 ASN A C 1
ATOM 1413 O O . ASN A 1 185 ? 3.897 11.491 3.804 1.00 91.69 185 ASN A O 1
ATOM 1417 N N . GLY A 1 186 ? 3.584 10.674 1.729 1.00 93.25 186 GLY A N 1
ATOM 1418 C CA . GLY A 1 186 ? 4.262 9.389 1.951 1.00 93.25 186 GLY A CA 1
ATOM 1419 C C . GLY A 1 186 ? 3.273 8.225 1.910 1.00 93.25 186 GLY A C 1
ATOM 1420 O O . GLY A 1 186 ? 3.186 7.431 2.844 1.00 93.25 186 GLY A O 1
ATOM 1421 N N . ARG A 1 187 ? 2.464 8.205 0.846 1.00 93.31 187 ARG A N 1
ATOM 1422 C CA . ARG A 1 187 ? 1.267 7.376 0.674 1.00 93.31 187 ARG A CA 1
ATOM 1423 C C . ARG A 1 187 ? 1.593 6.113 -0.109 1.00 93.31 187 ARG A C 1
ATOM 1425 O O . ARG A 1 187 ? 2.480 6.149 -0.963 1.00 93.31 187 ARG A O 1
ATOM 1432 N N . GLY A 1 188 ? 0.825 5.053 0.120 1.00 95.38 188 GLY A N 1
ATOM 1433 C CA . GLY A 1 188 ? 0.814 3.862 -0.724 1.00 95.38 188 GLY A CA 1
ATOM 1434 C C . GLY A 1 188 ? 0.064 4.126 -2.021 1.00 95.38 188 GLY A C 1
ATOM 1435 O O . GLY A 1 188 ? 0.681 4.466 -3.032 1.00 95.38 188 GLY A O 1
ATOM 1436 N N . LEU A 1 189 ? -1.263 4.019 -1.968 1.00 95.25 189 LEU A N 1
ATOM 1437 C CA . LEU A 1 189 ? -2.159 4.173 -3.112 1.00 95.25 189 LEU A CA 1
ATOM 1438 C C . LEU A 1 189 ? -3.081 5.390 -2.949 1.00 95.25 189 LEU A C 1
ATOM 1440 O O . LEU A 1 189 ? -3.703 5.570 -1.902 1.00 95.25 189 LEU A O 1
ATOM 1444 N N . SER A 1 190 ? -3.234 6.208 -3.994 1.00 94.19 190 SER A N 1
ATOM 1445 C CA . SER A 1 190 ? -4.248 7.267 -4.019 1.00 94.19 190 SER A CA 1
ATOM 1446 C C . SER A 1 190 ? -5.001 7.358 -5.340 1.00 94.19 190 SER A C 1
ATOM 1448 O O . SER A 1 190 ? -4.403 7.420 -6.406 1.00 94.19 190 SER A O 1
ATOM 1450 N N . THR A 1 191 ? -6.323 7.477 -5.258 1.00 93.00 191 THR A N 1
ATOM 1451 C CA . THR A 1 191 ? -7.215 7.669 -6.414 1.00 93.00 191 THR A CA 1
ATOM 1452 C C . THR A 1 191 ? -7.557 9.134 -6.683 1.00 93.00 191 THR A C 1
ATOM 1454 O O . THR A 1 191 ? -8.365 9.407 -7.558 1.00 93.00 191 THR A O 1
ATOM 1457 N N . ARG A 1 192 ? -6.980 10.082 -5.926 1.00 87.44 192 ARG A N 1
ATOM 1458 C CA . ARG A 1 192 ? -7.121 11.546 -6.111 1.00 87.44 192 ARG A CA 1
ATOM 1459 C C . ARG A 1 192 ? -8.534 12.008 -6.467 1.00 87.44 192 ARG A C 1
ATOM 1461 O O . ARG A 1 192 ? -8.735 12.777 -7.408 1.00 87.44 192 ARG A O 1
ATOM 1468 N N . ASP A 1 193 ? -9.484 11.561 -5.659 1.00 84.06 193 ASP A N 1
ATOM 1469 C CA . ASP A 1 193 ? -10.867 12.022 -5.697 1.00 84.06 193 ASP A CA 1
ATOM 1470 C C . ASP A 1 193 ? -11.589 11.577 -7.003 1.00 84.06 193 ASP A C 1
ATOM 1472 O O . ASP A 1 193 ? -12.591 12.156 -7.413 1.00 84.06 193 ASP A O 1
ATOM 1476 N N . GLN A 1 194 ? -11.071 10.536 -7.677 1.00 88.62 194 GLN A N 1
ATOM 1477 C CA . GLN A 1 194 ? -11.614 9.970 -8.921 1.00 88.62 194 GLN A CA 1
ATOM 1478 C C . GLN A 1 194 ? -12.470 8.723 -8.665 1.00 88.62 194 GLN A C 1
ATOM 1480 O O . GLN A 1 194 ? -12.096 7.904 -7.813 1.00 88.62 194 GLN A O 1
ATOM 1485 N N . PRO A 1 195 ? -13.579 8.533 -9.407 1.00 91.38 195 PRO A N 1
ATOM 1486 C CA . PRO A 1 195 ? -14.440 7.371 -9.240 1.00 91.38 195 PRO A CA 1
ATOM 1487 C C . PRO A 1 195 ? -13.747 6.086 -9.711 1.00 91.38 195 PRO A C 1
ATOM 1489 O O . PRO A 1 195 ? -13.079 6.076 -10.749 1.00 91.38 195 PRO A O 1
ATOM 1492 N N . VAL A 1 196 ? -13.922 4.993 -8.967 1.00 95.00 196 VAL A N 1
ATOM 1493 C CA . VAL A 1 196 ? -13.373 3.670 -9.296 1.00 95.00 196 VAL A CA 1
ATOM 1494 C C . VAL A 1 196 ? -14.457 2.596 -9.181 1.00 95.00 196 VAL A C 1
ATOM 1496 O O . VAL A 1 196 ? -15.184 2.557 -8.188 1.00 95.00 196 VAL A O 1
ATOM 1499 N N . GLU A 1 197 ? -14.583 1.704 -10.170 1.00 95.56 197 GLU A N 1
ATOM 1500 C CA . GLU A 1 197 ? -15.583 0.624 -10.089 1.00 95.56 197 GLU A CA 1
ATOM 1501 C C . GLU A 1 197 ? -15.163 -0.494 -9.123 1.00 95.56 197 GLU A C 1
ATOM 1503 O O . GLU A 1 197 ? -15.984 -0.959 -8.339 1.00 95.56 197 GLU A O 1
ATOM 1508 N N . GLU A 1 198 ? -13.897 -0.913 -9.133 1.00 97.62 198 GLU A N 1
ATOM 1509 C CA . GLU A 1 198 ? -13.393 -1.937 -8.211 1.00 97.62 198 GLU A CA 1
ATOM 1510 C C . GLU A 1 198 ? -11.961 -1.638 -7.746 1.00 97.62 198 GLU A C 1
ATOM 1512 O O . GLU A 1 198 ? -11.069 -1.377 -8.556 1.00 97.62 198 GLU A O 1
ATOM 1517 N N . VAL A 1 199 ? -11.724 -1.716 -6.435 1.00 98.06 199 VAL A N 1
ATOM 1518 C CA . VAL A 1 199 ? -10.383 -1.665 -5.836 1.00 98.06 199 VAL A CA 1
ATOM 1519 C C . VAL A 1 199 ? -10.121 -2.956 -5.069 1.00 98.06 199 VAL A C 1
ATOM 1521 O O . VAL A 1 199 ? -10.888 -3.318 -4.181 1.00 98.06 199 VAL A O 1
ATOM 1524 N N . VAL A 1 200 ? -9.019 -3.632 -5.386 1.00 98.62 200 VAL A N 1
ATOM 1525 C CA . VAL A 1 200 ? -8.539 -4.825 -4.677 1.00 98.62 200 VAL A CA 1
ATOM 1526 C C . VAL A 1 200 ? -7.150 -4.538 -4.121 1.00 98.62 200 VAL A C 1
ATOM 1528 O O . VAL A 1 200 ? -6.220 -4.280 -4.881 1.00 98.62 200 VAL A O 1
ATOM 1531 N N . ILE A 1 201 ? -7.023 -4.577 -2.799 1.00 98.62 201 ILE A N 1
ATOM 1532 C CA . ILE A 1 201 ? -5.780 -4.438 -2.041 1.00 98.62 201 ILE A CA 1
ATOM 1533 C C . ILE A 1 201 ? -5.708 -5.664 -1.134 1.00 98.62 201 ILE A C 1
ATOM 1535 O O . ILE A 1 201 ? -6.335 -5.700 -0.072 1.00 98.62 201 ILE A O 1
ATOM 1539 N N . GLU A 1 202 ? -5.013 -6.705 -1.590 1.00 98.25 202 GLU A N 1
ATOM 1540 C CA . GLU A 1 202 ? -4.977 -7.990 -0.891 1.00 98.25 202 GLU A CA 1
ATOM 1541 C C . GLU A 1 202 ? -3.573 -8.589 -0.765 1.00 98.25 202 GLU A C 1
ATOM 1543 O O . GLU A 1 202 ? -2.804 -8.564 -1.723 1.00 98.25 202 GLU A O 1
ATOM 1548 N N . ASN A 1 203 ? -3.248 -9.180 0.390 1.00 98.00 203 ASN A N 1
ATOM 1549 C CA . ASN A 1 203 ? -1.934 -9.787 0.644 1.00 98.00 203 ASN A CA 1
ATOM 1550 C C . ASN A 1 203 ? -0.778 -8.790 0.471 1.00 98.00 203 ASN A C 1
ATOM 1552 O O . ASN A 1 203 ? 0.196 -9.105 -0.202 1.00 98.00 203 ASN A O 1
ATOM 1556 N N . ASN A 1 204 ? -0.888 -7.572 1.009 1.00 98.75 204 ASN A N 1
ATOM 1557 C CA . ASN A 1 204 ? 0.171 -6.566 0.890 1.00 98.75 204 ASN A CA 1
ATOM 1558 C C . ASN A 1 204 ? 0.780 -6.193 2.238 1.00 98.75 204 ASN A C 1
ATOM 1560 O O . ASN A 1 204 ? 0.100 -6.165 3.265 1.00 98.75 204 ASN A O 1
ATOM 1564 N N . THR A 1 205 ? 2.039 -5.773 2.197 1.00 98.38 205 THR A N 1
ATOM 1565 C CA . THR A 1 205 ? 2.729 -5.147 3.322 1.00 98.38 205 THR A CA 1
ATOM 1566 C C . THR A 1 205 ? 2.876 -3.644 3.084 1.00 98.38 205 THR A C 1
ATOM 1568 O O . THR A 1 205 ? 3.384 -3.212 2.049 1.00 98.38 205 THR A O 1
ATOM 1571 N N . PHE A 1 206 ? 2.481 -2.836 4.068 1.00 97.88 206 PHE A N 1
ATOM 1572 C CA . PHE A 1 206 ? 2.757 -1.400 4.115 1.00 97.88 206 PHE A CA 1
ATOM 1573 C C . PHE A 1 206 ? 3.635 -1.105 5.332 1.00 97.88 206 PHE A C 1
ATOM 1575 O O . PHE A 1 206 ? 3.186 -1.229 6.470 1.00 97.88 206 PHE A O 1
ATOM 1582 N N . TYR A 1 207 ? 4.889 -0.728 5.095 1.00 95.75 207 TYR A N 1
ATOM 1583 C CA . TYR A 1 207 ? 5.916 -0.638 6.130 1.00 95.75 207 TYR A CA 1
ATOM 1584 C C . TYR A 1 207 ? 6.581 0.743 6.159 1.00 95.75 207 TYR A C 1
ATOM 1586 O O . TYR A 1 207 ? 7.202 1.163 5.185 1.00 95.75 207 TYR A O 1
ATOM 1594 N N . ASN A 1 208 ? 6.486 1.451 7.285 1.00 94.69 208 ASN A N 1
ATOM 1595 C CA . ASN A 1 208 ? 7.027 2.803 7.475 1.00 94.69 208 ASN A CA 1
ATOM 1596 C C . ASN A 1 208 ? 6.476 3.829 6.479 1.00 94.69 208 ASN A C 1
ATOM 1598 O O . ASN A 1 208 ? 7.165 4.286 5.558 1.00 94.69 208 ASN A O 1
ATOM 1602 N N . LEU A 1 209 ? 5.215 4.200 6.677 1.00 95.88 209 LEU A N 1
ATOM 1603 C CA . LEU A 1 209 ? 4.549 5.235 5.892 1.00 95.88 209 LEU A CA 1
ATOM 1604 C C . LEU A 1 209 ? 4.240 6.436 6.785 1.00 95.88 209 LEU A C 1
ATOM 1606 O O . LEU A 1 209 ? 3.813 6.302 7.924 1.00 95.88 209 LEU A O 1
ATOM 1610 N N . ASN A 1 210 ? 4.369 7.647 6.262 1.00 95.69 210 ASN A N 1
ATOM 1611 C CA . ASN A 1 210 ? 3.832 8.813 6.965 1.00 95.69 210 ASN A CA 1
ATOM 1612 C C . ASN A 1 210 ? 2.288 8.790 6.949 1.00 95.69 210 ASN A C 1
ATOM 1614 O O . ASN A 1 210 ? 1.634 8.795 7.984 1.00 95.69 210 ASN A O 1
ATOM 1618 N N . SER A 1 211 ? 1.705 8.764 5.756 1.00 91.25 211 SER A N 1
ATOM 1619 C CA . SER A 1 211 ? 0.264 8.772 5.469 1.00 91.25 211 SER A CA 1
ATOM 1620 C C . SER A 1 211 ? 0.131 8.518 3.995 1.00 91.25 211 SER A C 1
ATOM 1622 O O . SER A 1 211 ? 0.926 9.065 3.247 1.00 91.25 211 SER A O 1
ATOM 1624 N N . PHE A 1 212 ? -0.875 7.875 3.446 1.00 93.62 212 PHE A N 1
ATOM 1625 C CA . PHE A 1 212 ? -1.899 6.992 3.958 1.00 93.62 212 PHE A CA 1
ATOM 1626 C C . PHE A 1 212 ? -1.644 5.676 3.220 1.00 93.62 212 PHE A C 1
ATOM 1628 O O . PHE A 1 212 ? -1.059 5.691 2.131 1.00 93.62 212 PHE A O 1
ATOM 1635 N N . VAL A 1 213 ? -2.088 4.548 3.752 1.00 96.00 213 VAL A N 1
ATOM 1636 C CA . VAL A 1 213 ? -2.011 3.278 3.015 1.00 96.00 213 VAL A CA 1
ATOM 1637 C C . VAL A 1 213 ? -2.871 3.375 1.756 1.00 96.00 213 VAL A C 1
ATOM 1639 O O . VAL A 1 213 ? -2.389 3.148 0.644 1.00 96.00 213 VAL A O 1
ATOM 1642 N N . PHE A 1 214 ? -4.107 3.841 1.932 1.00 95.56 214 PHE A N 1
ATOM 1643 C CA . PHE A 1 214 ? -5.029 4.145 0.852 1.00 95.56 214 PHE A CA 1
ATOM 1644 C C . PHE A 1 214 ? -5.677 5.518 1.047 1.00 95.56 214 PHE A C 1
ATOM 1646 O O . PHE A 1 214 ? -6.174 5.843 2.127 1.00 95.56 214 PHE A O 1
ATOM 1653 N N . ARG A 1 215 ? -5.717 6.318 -0.023 1.00 93.31 215 ARG A N 1
ATOM 1654 C CA . ARG A 1 215 ? -6.457 7.583 -0.080 1.00 93.31 215 ARG A CA 1
ATOM 1655 C C . ARG A 1 215 ? -7.466 7.582 -1.226 1.00 93.31 215 ARG A C 1
ATOM 1657 O O . ARG A 1 215 ? -7.077 7.806 -2.377 1.00 93.31 215 ARG A O 1
ATOM 1664 N N . GLY A 1 216 ? -8.739 7.467 -0.857 1.00 88.75 216 GLY A N 1
ATOM 1665 C CA . GLY A 1 216 ? -9.926 7.653 -1.699 1.00 88.75 216 GLY A CA 1
ATOM 1666 C C . GLY A 1 216 ? -10.804 8.792 -1.186 1.00 88.75 216 GLY A C 1
ATOM 1667 O O . GLY A 1 216 ? -12.020 8.692 -1.122 1.00 88.75 216 GLY A O 1
ATOM 1668 N N . GLU A 1 217 ? -10.196 9.871 -0.710 1.00 80.25 217 GLU A N 1
ATOM 1669 C CA . GLU A 1 217 ? -10.954 10.985 -0.148 1.00 80.25 217 GLU A CA 1
ATOM 1670 C C . GLU A 1 217 ? -11.915 11.565 -1.206 1.00 80.25 217 GLU A C 1
ATOM 1672 O O . GLU A 1 217 ? -11.516 11.774 -2.349 1.00 80.25 217 GLU A O 1
ATOM 1677 N N . TRP A 1 218 ? -13.176 11.806 -0.841 1.00 76.31 218 TRP A N 1
ATOM 1678 C CA . TRP A 1 218 ? -14.197 12.420 -1.710 1.00 76.31 218 TRP A CA 1
ATOM 1679 C C . TRP A 1 218 ? -14.495 11.693 -3.036 1.00 76.31 218 TRP A C 1
ATOM 1681 O O . TRP A 1 218 ? -15.033 12.314 -3.952 1.00 76.31 218 TRP A O 1
ATOM 1691 N N . ASN A 1 219 ? -14.188 10.395 -3.163 1.00 81.44 219 ASN A N 1
ATOM 1692 C CA . ASN A 1 219 ? -14.499 9.628 -4.369 1.00 81.44 219 ASN A CA 1
ATOM 1693 C C . ASN A 1 219 ? -15.593 8.568 -4.186 1.00 81.44 219 ASN A C 1
ATOM 1695 O O . ASN A 1 219 ? -15.876 8.094 -3.087 1.00 81.44 219 ASN A O 1
ATOM 1699 N N . GLU A 1 220 ? -16.187 8.171 -5.311 1.00 88.31 220 GLU A N 1
ATOM 1700 C CA . GLU A 1 220 ? -16.993 6.956 -5.394 1.00 88.31 220 GLU A CA 1
ATOM 1701 C C . GLU A 1 220 ? -16.061 5.766 -5.635 1.00 88.31 220 GLU A C 1
ATOM 1703 O O . GLU A 1 220 ? -15.375 5.704 -6.653 1.00 88.31 220 GLU A O 1
ATOM 1708 N N . ILE A 1 221 ? -16.053 4.799 -4.723 1.00 92.75 221 ILE A N 1
ATOM 1709 C CA . ILE A 1 221 ? -15.482 3.475 -4.978 1.00 92.75 221 ILE A CA 1
ATOM 1710 C C . ILE A 1 221 ? -16.635 2.500 -4.846 1.00 92.75 221 ILE A C 1
ATOM 1712 O O . ILE A 1 221 ? -17.133 2.289 -3.742 1.00 92.75 221 ILE A O 1
ATOM 1716 N N . LYS A 1 222 ? -17.087 1.946 -5.975 1.00 9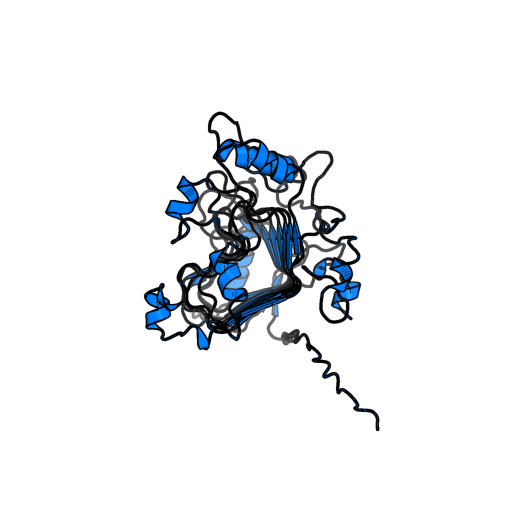3.38 222 LYS A N 1
ATOM 1717 C CA . LYS A 1 222 ? -18.301 1.116 -5.989 1.00 93.38 222 LYS A CA 1
ATOM 1718 C C . LYS A 1 222 ? -18.114 -0.192 -5.238 1.00 93.38 222 LYS A C 1
ATOM 1720 O O . LYS A 1 222 ? -19.093 -0.727 -4.736 1.00 93.38 222 LYS A O 1
ATOM 1725 N N . LYS A 1 223 ? -16.885 -0.714 -5.204 1.00 95.88 223 LYS A N 1
ATOM 1726 C CA . LYS A 1 223 ? -16.531 -1.924 -4.469 1.00 95.88 223 LYS A CA 1
ATOM 1727 C C . LYS A 1 223 ? -15.070 -1.911 -4.033 1.00 95.88 223 LYS A C 1
ATOM 1729 O O . LYS A 1 223 ? -14.185 -1.686 -4.863 1.00 95.88 223 LYS A O 1
ATOM 1734 N N . MET A 1 224 ? -14.811 -2.210 -2.761 1.00 97.00 224 MET A N 1
ATOM 1735 C CA . MET A 1 224 ? -13.457 -2.392 -2.232 1.00 97.00 224 MET A CA 1
ATOM 1736 C C . MET A 1 224 ? -13.264 -3.754 -1.560 1.00 97.00 224 MET A C 1
ATOM 1738 O O . MET A 1 224 ? -14.046 -4.170 -0.710 1.00 97.00 224 MET A O 1
ATOM 1742 N N . THR A 1 225 ? -12.156 -4.412 -1.884 1.00 98.50 225 THR A N 1
ATOM 1743 C CA . THR A 1 225 ? -11.611 -5.537 -1.124 1.00 98.50 225 THR A CA 1
ATOM 1744 C C . THR A 1 225 ? -10.283 -5.107 -0.516 1.00 98.50 225 THR A C 1
ATOM 1746 O O . THR A 1 225 ? -9.330 -4.856 -1.247 1.00 98.50 225 THR A O 1
ATOM 1749 N N . PHE A 1 226 ? -10.231 -5.008 0.811 1.00 98.31 226 PHE A N 1
ATOM 1750 C CA . PHE A 1 226 ? -9.044 -4.676 1.592 1.00 98.31 226 PHE A CA 1
ATOM 1751 C C . PHE A 1 226 ? -8.781 -5.805 2.596 1.00 98.31 226 PHE A C 1
ATOM 1753 O O . PHE A 1 226 ? -9.218 -5.751 3.748 1.00 98.31 226 PHE A O 1
ATOM 1760 N N . ASN A 1 227 ? -8.125 -6.873 2.143 1.00 98.12 227 ASN A N 1
ATOM 1761 C CA . ASN A 1 227 ? -8.007 -8.100 2.929 1.00 98.12 227 ASN A CA 1
ATOM 1762 C C . ASN A 1 227 ? -6.563 -8.570 3.087 1.00 98.12 227 ASN A C 1
ATOM 1764 O O . ASN A 1 227 ? -5.756 -8.387 2.184 1.00 98.12 227 ASN A O 1
ATOM 1768 N N . HIS A 1 228 ? -6.242 -9.247 4.190 1.00 98.19 228 HIS A N 1
ATOM 1769 C CA . HIS A 1 228 ? -4.916 -9.849 4.374 1.00 98.19 228 HIS A CA 1
ATOM 1770 C C . HIS A 1 228 ? -3.762 -8.855 4.163 1.00 98.19 228 HIS A C 1
ATOM 1772 O O . HIS A 1 228 ? -2.757 -9.172 3.541 1.00 98.19 228 HIS A O 1
ATOM 1778 N N . ASN A 1 229 ? -3.892 -7.621 4.643 1.00 98.81 229 ASN A N 1
ATOM 1779 C CA . ASN A 1 229 ? -2.803 -6.651 4.596 1.00 98.81 229 ASN A CA 1
ATOM 1780 C C . ASN A 1 229 ? -2.142 -6.525 5.970 1.00 98.81 229 ASN A C 1
ATOM 1782 O O . ASN A 1 229 ? -2.816 -6.555 7.001 1.00 98.81 229 ASN A O 1
ATOM 1786 N N . THR A 1 230 ? -0.822 -6.363 5.979 1.00 98.69 230 THR A N 1
ATOM 1787 C CA . THR A 1 230 ? -0.047 -6.057 7.184 1.00 98.69 230 THR A CA 1
ATOM 1788 C C . THR A 1 230 ? 0.464 -4.630 7.090 1.00 98.69 230 THR A C 1
ATOM 1790 O O . THR A 1 230 ? 1.241 -4.293 6.197 1.00 98.69 230 THR A O 1
ATOM 1793 N N . MET A 1 231 ? 0.043 -3.783 8.022 1.00 97.75 231 MET A N 1
ATOM 1794 C CA . MET A 1 231 ? 0.497 -2.405 8.137 1.00 97.75 231 MET A CA 1
ATOM 1795 C C . MET A 1 231 ? 1.304 -2.238 9.412 1.00 97.75 231 MET A C 1
ATOM 1797 O O . MET A 1 231 ? 0.837 -2.557 10.502 1.00 97.75 231 MET A O 1
ATOM 1801 N N . VAL A 1 232 ? 2.532 -1.754 9.258 1.00 96.69 232 VAL A N 1
ATOM 1802 C CA . VAL A 1 232 ? 3.492 -1.592 10.348 1.00 96.69 232 VAL A CA 1
ATOM 1803 C C . VAL A 1 232 ? 4.068 -0.186 10.263 1.00 96.69 232 VAL A C 1
ATOM 1805 O O . VAL A 1 232 ? 4.701 0.172 9.268 1.00 96.69 232 VAL A O 1
ATOM 1808 N N . ASN A 1 233 ? 3.856 0.587 11.328 1.00 95.38 233 ASN A N 1
ATOM 1809 C CA . ASN A 1 233 ? 4.298 1.971 11.493 1.00 95.38 233 ASN A CA 1
ATOM 1810 C C . ASN A 1 233 ? 3.691 2.930 10.454 1.00 95.38 233 ASN A C 1
ATOM 1812 O O . ASN A 1 233 ? 4.253 3.150 9.373 1.00 95.38 233 ASN A O 1
ATOM 1816 N N . THR A 1 234 ? 2.568 3.564 10.812 1.00 95.44 234 THR A N 1
ATOM 1817 C CA . THR A 1 234 ? 2.024 4.697 10.049 1.00 95.44 234 THR A CA 1
ATOM 1818 C C . THR A 1 234 ? 1.732 5.903 10.931 1.00 95.44 234 THR A C 1
ATOM 1820 O O . THR A 1 234 ? 1.113 5.769 11.984 1.00 95.44 234 THR A O 1
ATOM 1823 N N . ILE A 1 235 ? 2.128 7.103 10.494 1.00 95.00 235 ILE A N 1
ATOM 1824 C CA . ILE A 1 235 ? 1.949 8.322 11.302 1.00 95.00 235 ILE A CA 1
ATOM 1825 C C . ILE A 1 235 ? 0.472 8.754 11.346 1.00 95.00 235 ILE A C 1
ATOM 1827 O O . ILE A 1 235 ? -0.088 8.884 12.435 1.00 95.00 235 ILE A O 1
ATOM 1831 N N . LYS A 1 236 ? -0.200 8.954 10.205 1.00 93.19 236 LYS A N 1
ATOM 1832 C CA . LYS A 1 236 ? -1.666 9.159 10.183 1.00 93.19 236 LYS A CA 1
ATOM 1833 C C . LYS A 1 236 ? -2.417 7.863 9.880 1.00 93.19 236 LYS A C 1
ATOM 1835 O O . LYS A 1 236 ? -1.804 6.826 9.602 1.00 93.19 236 LYS A O 1
ATOM 1840 N N . TRP A 1 237 ? -3.745 7.941 9.978 1.00 91.81 237 TRP A N 1
ATOM 1841 C CA . TRP A 1 237 ? -4.680 6.836 9.779 1.00 91.81 237 TRP A CA 1
ATOM 1842 C C . TRP A 1 237 ? -4.413 6.101 8.464 1.00 91.81 237 TRP A C 1
ATOM 1844 O O . TRP A 1 237 ? -3.960 6.699 7.504 1.00 91.81 237 TRP A O 1
ATOM 1854 N N . PRO A 1 238 ? -4.655 4.797 8.349 1.00 92.31 238 PRO A N 1
ATOM 1855 C CA . PRO A 1 238 ? -4.281 4.070 7.137 1.00 92.31 238 PRO A CA 1
ATOM 1856 C C . PRO A 1 238 ? -5.215 4.372 5.957 1.00 92.31 238 PRO A C 1
ATOM 1858 O O . PRO A 1 238 ? -4.774 4.374 4.807 1.00 92.31 238 PRO A O 1
ATOM 1861 N N . LEU A 1 239 ? -6.494 4.637 6.233 1.00 91.94 239 LEU A N 1
ATOM 1862 C CA . LEU A 1 239 ? -7.557 4.707 5.234 1.00 91.94 239 LEU A CA 1
ATOM 1863 C C . LEU A 1 239 ? -8.201 6.090 5.221 1.00 91.94 239 LEU A C 1
ATOM 1865 O O . LEU A 1 239 ? -9.075 6.397 6.030 1.00 91.94 239 LEU A O 1
ATOM 1869 N N . GLN A 1 240 ? -7.787 6.941 4.286 1.00 91.12 240 GLN A N 1
ATOM 1870 C CA . GLN A 1 240 ? -8.467 8.211 4.048 1.00 91.12 240 GLN A CA 1
ATOM 1871 C C . GLN A 1 240 ? -9.617 7.996 3.055 1.00 91.12 240 GLN A C 1
ATOM 1873 O O . GLN A 1 240 ? -9.521 8.364 1.882 1.00 91.12 240 GLN A O 1
ATOM 1878 N N . TRP A 1 241 ? -10.666 7.316 3.524 1.00 89.75 241 TRP A N 1
ATOM 1879 C CA . TRP A 1 241 ? -11.897 7.016 2.791 1.00 89.75 241 TRP A CA 1
ATOM 1880 C C . TRP A 1 241 ? -13.024 6.699 3.787 1.00 89.75 241 TRP A C 1
ATOM 1882 O O . TRP A 1 241 ? -12.934 5.717 4.517 1.00 89.75 241 TRP A O 1
ATOM 1892 N N . HIS A 1 242 ? -14.067 7.536 3.840 1.00 90.06 242 HIS A N 1
ATOM 1893 C CA . HIS A 1 242 ? -15.068 7.512 4.928 1.00 90.06 242 HIS A CA 1
ATOM 1894 C C . HIS A 1 242 ? -16.495 7.178 4.459 1.00 90.06 242 HIS A C 1
ATOM 1896 O O . HIS A 1 242 ? -17.405 7.006 5.268 1.00 90.06 242 HIS A O 1
ATOM 1902 N N . TYR A 1 243 ? -16.697 7.043 3.148 1.00 90.19 243 TYR A N 1
ATOM 1903 C CA . TYR A 1 243 ? -18.013 6.859 2.522 1.00 90.19 243 TYR A CA 1
ATOM 1904 C C . TYR A 1 243 ? -18.124 5.503 1.825 1.00 90.19 243 TYR A C 1
ATOM 1906 O O . TYR A 1 243 ? -18.717 5.392 0.757 1.00 90.19 243 TYR A O 1
ATOM 1914 N N . ALA A 1 244 ? -17.506 4.470 2.405 1.00 91.69 244 ALA A N 1
ATOM 1915 C CA . ALA A 1 244 ? -17.532 3.125 1.845 1.00 91.69 244 ALA A CA 1
ATOM 1916 C C . ALA A 1 244 ? -18.965 2.613 1.664 1.00 91.69 244 ALA A C 1
ATOM 1918 O O . ALA A 1 244 ? -19.692 2.522 2.650 1.00 91.69 244 ALA A O 1
ATOM 1919 N N . THR A 1 245 ? -19.360 2.279 0.433 1.00 92.06 245 THR A N 1
ATOM 1920 C CA . THR A 1 245 ? -20.716 1.815 0.091 1.00 92.06 245 THR A CA 1
ATOM 1921 C C . THR A 1 245 ? -20.811 0.293 0.000 1.00 92.06 245 THR A C 1
ATOM 1923 O O . THR A 1 245 ? -21.753 -0.278 0.541 1.00 92.06 245 THR A O 1
ATOM 1926 N N . ASP A 1 246 ? -19.830 -0.363 -0.626 1.00 95.62 246 ASP A N 1
ATOM 1927 C CA . ASP A 1 246 ? -19.660 -1.823 -0.669 1.00 95.62 246 ASP A CA 1
ATOM 1928 C C . ASP A 1 246 ? -18.180 -2.160 -0.421 1.00 95.62 246 ASP A C 1
ATOM 1930 O O . ASP A 1 246 ? -17.315 -1.860 -1.253 1.00 95.62 246 ASP A O 1
ATOM 1934 N N . ALA A 1 247 ? -17.854 -2.703 0.755 1.00 96.94 247 ALA A N 1
ATOM 1935 C CA . ALA A 1 247 ? -16.467 -2.978 1.108 1.00 96.94 247 ALA A CA 1
ATOM 1936 C C . ALA A 1 247 ? -16.263 -4.138 2.089 1.00 96.94 247 ALA A C 1
ATOM 1938 O O . ALA A 1 247 ? -17.034 -4.342 3.028 1.00 96.94 247 ALA A O 1
ATOM 1939 N N . THR A 1 248 ? -15.148 -4.848 1.921 1.00 98.00 248 THR A N 1
ATOM 1940 C CA . THR A 1 248 ? -14.616 -5.777 2.924 1.00 98.00 248 THR A CA 1
ATOM 1941 C C . THR A 1 248 ? -13.269 -5.292 3.436 1.00 98.00 248 THR A C 1
ATOM 1943 O O . THR A 1 248 ? -12.383 -4.988 2.639 1.00 98.00 248 THR A O 1
ATOM 1946 N N . PHE A 1 249 ? -13.116 -5.275 4.755 1.00 97.62 249 PHE A N 1
ATOM 1947 C CA . PHE A 1 249 ? -11.897 -4.922 5.472 1.00 97.62 249 PHE A CA 1
ATOM 1948 C C . PHE A 1 249 ? -11.564 -6.053 6.431 1.00 97.62 249 PHE A C 1
ATOM 1950 O O . PHE A 1 249 ? -11.889 -5.975 7.616 1.00 97.62 249 PHE A O 1
ATOM 1957 N N . ASN A 1 250 ? -10.994 -7.140 5.912 1.00 98.19 250 ASN A N 1
ATOM 1958 C CA . ASN A 1 250 ? -10.915 -8.388 6.664 1.00 98.19 250 ASN A CA 1
ATOM 1959 C C . ASN A 1 250 ? -9.490 -8.905 6.831 1.00 98.19 250 ASN A C 1
ATOM 1961 O O . ASN A 1 250 ? -8.678 -8.835 5.913 1.00 98.19 250 ASN A O 1
ATOM 1965 N N . TYR A 1 251 ? -9.217 -9.539 7.969 1.00 98.44 251 TYR A N 1
ATOM 1966 C CA . TYR A 1 251 ? -7.976 -10.288 8.181 1.00 98.44 251 TYR A CA 1
ATOM 1967 C C . TYR A 1 251 ? -6.725 -9.410 8.064 1.00 98.44 251 TYR A C 1
ATOM 1969 O O . TYR A 1 251 ? -5.706 -9.880 7.576 1.00 98.44 251 TYR A O 1
ATOM 1977 N N . ASN A 1 252 ? -6.784 -8.136 8.451 1.00 98.81 252 ASN A N 1
ATOM 1978 C CA . ASN A 1 252 ? -5.637 -7.226 8.389 1.00 98.81 252 ASN A CA 1
ATOM 1979 C C . ASN A 1 252 ? -4.971 -7.073 9.764 1.00 98.81 252 ASN A C 1
ATOM 1981 O O . ASN A 1 252 ? -5.631 -7.225 10.793 1.00 98.81 252 ASN A O 1
ATOM 1985 N N . ILE A 1 253 ? -3.684 -6.721 9.774 1.00 98.75 253 ILE A N 1
ATOM 1986 C CA . ILE A 1 253 ? -2.942 -6.337 10.983 1.00 98.75 253 ILE A CA 1
ATOM 1987 C C . ILE A 1 253 ? -2.555 -4.861 10.888 1.00 98.75 253 ILE A C 1
ATOM 1989 O O . ILE A 1 253 ? -1.973 -4.434 9.891 1.00 98.75 253 ILE A O 1
ATOM 1993 N N . PHE A 1 254 ? -2.835 -4.105 11.946 1.00 98.44 254 PHE A N 1
ATOM 1994 C CA . PHE A 1 254 ? -2.531 -2.684 12.090 1.00 98.44 254 PHE A CA 1
ATOM 1995 C C . PHE A 1 254 ? -1.615 -2.464 13.301 1.00 98.44 254 PHE A C 1
ATOM 1997 O O . PHE A 1 254 ? -2.072 -2.208 14.413 1.00 98.44 254 PHE A O 1
ATOM 2004 N N . TYR A 1 255 ? -0.305 -2.551 13.096 1.00 97.69 255 TYR A N 1
ATOM 2005 C CA . TYR A 1 255 ? 0.690 -2.385 14.153 1.00 97.69 255 TYR A CA 1
ATOM 2006 C C . TYR A 1 255 ? 1.287 -0.979 14.109 1.00 97.69 255 TYR A C 1
ATOM 2008 O O . TYR A 1 255 ? 1.813 -0.555 13.077 1.00 97.69 255 TYR A O 1
ATOM 2016 N N . ASN A 1 256 ? 1.193 -0.229 15.209 1.00 96.50 256 ASN A N 1
ATOM 2017 C CA . ASN A 1 256 ? 1.635 1.169 15.291 1.00 96.50 256 ASN A CA 1
ATOM 2018 C C . ASN A 1 256 ? 1.080 2.038 14.147 1.00 96.50 256 ASN A C 1
ATOM 2020 O O . ASN A 1 256 ? 1.773 2.885 13.583 1.00 96.50 256 ASN A O 1
ATOM 2024 N N . THR A 1 257 ? -0.168 1.787 13.759 1.00 95.62 257 THR A N 1
ATOM 2025 C CA . THR A 1 257 ? -0.839 2.505 12.671 1.00 95.62 257 THR A CA 1
ATOM 2026 C C . THR A 1 257 ? -1.647 3.663 13.246 1.00 95.62 257 THR A C 1
ATOM 2028 O O . THR A 1 257 ? -2.329 3.489 14.247 1.00 95.62 257 THR A O 1
ATOM 2031 N N . HIS A 1 258 ? -1.608 4.828 12.600 1.00 94.50 258 HIS A N 1
ATOM 2032 C CA . HIS A 1 258 ? -2.199 6.071 13.108 1.00 94.50 258 HIS A CA 1
ATOM 2033 C C . HIS A 1 258 ? -1.516 6.592 14.387 1.00 94.50 258 HIS A C 1
ATOM 2035 O O . HIS A 1 258 ? -2.139 7.184 15.257 1.00 94.50 258 HIS A O 1
ATOM 2041 N N . CYS A 1 259 ? -0.207 6.404 14.528 1.00 94.00 259 CYS A N 1
ATOM 2042 C CA . CYS A 1 259 ? 0.469 6.607 15.809 1.00 94.00 259 CYS A CA 1
ATOM 2043 C C . CYS A 1 259 ? 0.752 8.074 16.199 1.00 94.00 259 CYS A C 1
ATOM 2045 O O . CYS A 1 259 ? 1.275 8.324 17.285 1.00 94.00 259 CYS A O 1
ATOM 2047 N N . PHE A 1 260 ? 0.428 9.070 15.362 1.00 94.62 260 PHE A N 1
ATOM 2048 C CA . PHE A 1 260 ? 0.699 10.485 15.676 1.00 94.62 260 PHE A CA 1
ATOM 2049 C C . PHE A 1 260 ? -0.141 11.045 16.830 1.00 94.62 260 PHE A C 1
ATOM 2051 O O . PHE A 1 260 ? 0.241 12.069 17.416 1.00 94.62 260 PHE A O 1
ATOM 2058 N N . GLY A 1 261 ? -1.275 10.401 17.119 1.00 92.12 261 GLY A N 1
ATOM 2059 C CA . GLY A 1 261 ? -2.319 10.929 17.985 1.00 92.12 261 GLY A CA 1
ATOM 2060 C C . GLY A 1 261 ? -2.964 12.204 17.422 1.00 92.12 261 GLY A C 1
ATOM 2061 O O . GLY A 1 261 ? -2.503 12.784 16.426 1.00 92.12 261 GLY A O 1
ATOM 2062 N N . GLU A 1 262 ? -3.993 12.695 18.101 1.00 91.38 262 GLU A N 1
ATOM 2063 C CA . GLU A 1 262 ? -4.710 13.905 17.713 1.00 91.38 262 GLU A CA 1
ATOM 2064 C C . GLU A 1 262 ? -4.970 14.836 18.897 1.00 91.38 262 GLU A C 1
ATOM 2066 O O . GLU A 1 262 ? -5.340 14.423 19.995 1.00 91.38 262 GLU A O 1
ATOM 2071 N N . SER A 1 263 ? -4.791 16.135 18.654 1.00 90.56 263 SER A N 1
ATOM 2072 C CA . SER A 1 263 ? -5.217 17.192 19.568 1.00 90.56 263 SER A CA 1
ATOM 2073 C C . SER A 1 263 ? -6.657 17.625 19.315 1.00 90.56 263 SER A C 1
ATOM 2075 O O . SER A 1 263 ? -7.194 17.490 18.216 1.00 90.56 263 SER A O 1
ATOM 2077 N N . ALA A 1 264 ? -7.288 18.252 20.311 1.00 88.00 264 ALA A N 1
ATOM 2078 C CA . ALA A 1 264 ? -8.643 18.797 20.167 1.00 88.00 264 ALA A CA 1
ATOM 2079 C C . ALA A 1 264 ? -8.791 19.776 18.981 1.00 88.00 264 ALA A C 1
ATOM 2081 O O . ALA A 1 264 ? -9.798 19.746 18.277 1.00 88.00 264 ALA A O 1
ATOM 2082 N N . SER A 1 265 ? -7.781 20.616 18.727 1.00 88.12 265 SER A N 1
ATOM 2083 C CA . SER A 1 265 ? -7.768 21.531 17.577 1.00 88.12 265 SER A CA 1
ATOM 2084 C C . SER A 1 265 ? -7.644 20.815 16.236 1.00 88.12 265 SER A C 1
ATOM 2086 O O . SER A 1 265 ? -8.199 21.275 15.244 1.00 88.12 265 SER A O 1
ATOM 2088 N N . GLU A 1 266 ? -6.903 19.709 16.198 1.00 88.12 266 GLU A N 1
ATOM 2089 C CA . GLU A 1 266 ? -6.733 18.904 14.992 1.00 88.12 266 GLU A CA 1
ATOM 2090 C C . GLU A 1 266 ? -8.028 18.188 14.627 1.00 88.12 266 GLU A C 1
ATOM 2092 O O . GLU A 1 266 ? -8.430 18.256 13.467 1.00 88.12 266 GLU A O 1
ATOM 2097 N N . ARG A 1 267 ? -8.712 17.586 15.606 1.00 88.75 267 ARG A N 1
ATOM 2098 C CA . ARG A 1 267 ? -10.001 16.914 15.391 1.00 88.75 267 ARG A CA 1
ATOM 2099 C C . ARG A 1 267 ? -11.039 17.851 14.788 1.00 88.75 267 ARG A C 1
ATOM 2101 O O . ARG A 1 267 ? -11.657 17.522 13.783 1.00 88.75 267 ARG A O 1
ATOM 2108 N N . ALA A 1 268 ? -11.157 19.064 15.332 1.00 84.62 268 ALA A N 1
ATOM 2109 C CA . ALA A 1 268 ? -12.100 20.074 14.848 1.00 84.62 268 ALA A CA 1
ATOM 2110 C C . ALA A 1 268 ? -11.880 20.489 13.378 1.00 84.62 268 ALA A C 1
ATOM 2112 O O . ALA A 1 268 ? -12.793 21.020 12.750 1.00 84.62 268 ALA A O 1
ATOM 2113 N N . GLY A 1 269 ? -10.671 20.299 12.841 1.00 81.50 269 GLY A N 1
ATOM 2114 C CA . GLY A 1 269 ? -10.336 20.617 11.452 1.00 81.50 269 GLY A CA 1
ATOM 2115 C C . GLY A 1 269 ? -10.410 19.432 10.489 1.00 81.50 269 GLY A C 1
ATOM 2116 O O . GLY A 1 269 ? -10.228 19.639 9.291 1.00 81.50 269 GLY A O 1
ATOM 2117 N N . GLN A 1 270 ? -10.624 18.214 10.989 1.00 83.81 270 GLN A N 1
ATOM 2118 C CA . GLN A 1 270 ? -10.524 16.986 10.199 1.00 83.81 270 GLN A CA 1
ATOM 2119 C C . GLN A 1 270 ? -11.806 16.156 10.253 1.00 83.81 270 GLN A C 1
ATOM 2121 O O . GLN A 1 270 ? -12.265 15.685 9.215 1.00 83.81 270 GLN A O 1
ATOM 2126 N N . ASP A 1 271 ? -12.376 15.969 11.444 1.00 89.31 271 ASP A N 1
ATOM 2127 C CA . ASP A 1 271 ? -13.600 15.198 11.643 1.00 89.31 271 ASP A CA 1
ATOM 2128 C C . ASP A 1 271 ? -14.784 16.155 11.737 1.00 89.31 271 ASP A C 1
ATOM 2130 O O . ASP A 1 271 ? -14.736 17.164 12.446 1.00 89.31 271 ASP A O 1
ATOM 2134 N N . LYS A 1 272 ? -15.871 15.832 11.035 1.00 86.75 272 LYS A N 1
ATOM 2135 C CA . LYS A 1 272 ? -17.056 16.698 10.966 1.00 86.75 272 LYS A CA 1
ATOM 2136 C C . LYS A 1 272 ? -17.730 16.918 12.326 1.00 86.75 272 LYS A C 1
ATOM 2138 O O . LYS A 1 272 ? -18.333 17.967 12.533 1.00 86.75 272 LYS A O 1
ATOM 2143 N N . ASP A 1 273 ? -17.592 15.960 13.241 1.00 90.00 273 ASP A N 1
ATOM 2144 C CA . ASP A 1 273 ? -18.185 15.994 14.577 1.00 90.00 273 ASP A CA 1
ATOM 2145 C C . ASP A 1 273 ? -17.127 16.264 15.665 1.00 90.00 273 ASP A C 1
ATOM 2147 O O . ASP A 1 273 ? -17.431 16.226 16.857 1.00 90.00 273 ASP A O 1
ATOM 2151 N N . GLY A 1 274 ? -15.879 16.551 15.271 1.00 90.31 274 GLY A N 1
ATOM 2152 C CA . GLY A 1 274 ? -14.763 16.780 16.189 1.00 90.31 274 GLY A CA 1
ATOM 2153 C C . GLY A 1 274 ? -14.335 15.537 16.976 1.00 90.31 274 GLY A C 1
ATOM 2154 O O . GLY A 1 274 ? -13.704 15.679 18.026 1.00 90.31 274 GLY A O 1
ATOM 2155 N N . GLN A 1 275 ? -14.675 14.338 16.497 1.00 91.88 275 GLN A N 1
ATOM 2156 C CA . GLN A 1 275 ? -14.236 13.071 17.087 1.00 91.88 275 GLN A CA 1
ATOM 2157 C C . GLN A 1 275 ? -12.796 12.737 16.666 1.00 91.88 275 GLN A C 1
ATOM 2159 O O . GLN A 1 275 ? -12.342 13.230 15.633 1.00 91.88 275 GLN A O 1
ATOM 2164 N N . PRO A 1 276 ? -12.051 11.929 17.447 1.00 90.69 276 PRO A N 1
ATOM 2165 C CA . PRO A 1 276 ? -10.778 11.387 16.972 1.00 90.69 276 PRO A CA 1
ATOM 2166 C C . PRO A 1 276 ? -11.013 10.516 15.734 1.00 90.69 276 PRO A C 1
ATOM 2168 O O . PRO A 1 276 ? -12.054 9.857 15.633 1.00 90.69 276 PRO A O 1
ATOM 2171 N N . PHE A 1 277 ? -10.071 10.494 14.795 1.00 91.44 277 PHE A N 1
ATOM 2172 C CA . PHE A 1 277 ? -10.089 9.487 13.741 1.00 91.44 277 PHE A CA 1
ATOM 2173 C C . PHE A 1 277 ? -9.641 8.144 14.312 1.00 91.44 277 PHE A C 1
ATOM 2175 O O . PHE A 1 277 ? -8.558 7.991 14.856 1.00 91.44 277 PHE A O 1
ATOM 2182 N N . GLY A 1 278 ? -10.471 7.120 14.148 1.00 93.44 278 GLY A N 1
ATOM 2183 C CA . GLY A 1 278 ? -10.019 5.746 14.319 1.00 93.44 278 GLY A CA 1
ATOM 2184 C C . GLY A 1 278 ? -9.075 5.275 13.207 1.00 93.44 278 GLY A C 1
ATOM 2185 O O . GLY A 1 278 ? -8.881 5.934 12.182 1.00 93.44 278 GLY A O 1
ATOM 2186 N N . ILE A 1 279 ? -8.544 4.068 13.366 1.00 95.31 279 ILE A N 1
ATOM 2187 C CA . ILE A 1 279 ? -7.903 3.320 12.276 1.00 95.31 279 ILE A CA 1
ATOM 2188 C C . ILE A 1 279 ? -8.911 3.061 11.138 1.00 95.31 279 ILE A C 1
ATOM 2190 O O . ILE A 1 279 ? -8.558 3.159 9.958 1.00 95.31 279 ILE A O 1
ATOM 2194 N N . PHE A 1 280 ? -10.171 2.798 11.492 1.00 95.81 280 PHE A N 1
ATOM 2195 C CA . PHE A 1 280 ? -11.304 2.672 10.584 1.00 95.81 280 PHE A CA 1
ATOM 2196 C C . PHE A 1 280 ? -12.399 3.680 10.955 1.00 95.81 280 PHE A C 1
ATOM 2198 O O . PHE A 1 280 ? -12.791 3.772 12.115 1.00 95.81 280 PHE A O 1
ATOM 2205 N N . ASN A 1 281 ? -12.918 4.435 9.980 1.00 93.75 281 ASN A N 1
ATOM 2206 C CA . ASN A 1 281 ? -14.011 5.384 10.219 1.00 93.75 281 ASN A CA 1
ATOM 2207 C C . ASN A 1 281 ? -14.995 5.410 9.063 1.00 93.75 281 ASN A C 1
ATOM 2209 O O . ASN A 1 281 ? -14.584 5.431 7.900 1.00 93.75 281 ASN A O 1
ATOM 2213 N N . LEU A 1 282 ? -16.275 5.541 9.401 1.00 94.00 282 LEU A N 1
ATOM 2214 C CA . LEU A 1 282 ? -17.351 5.818 8.463 1.00 94.00 282 LEU A CA 1
ATOM 2215 C C . LEU A 1 282 ? -18.055 7.123 8.835 1.00 94.00 282 LEU A C 1
ATOM 2217 O O . LEU A 1 282 ? -18.205 7.472 10.009 1.00 94.00 282 LEU A O 1
ATOM 2221 N N . PHE A 1 283 ? -18.493 7.839 7.806 1.00 92.38 283 PHE A N 1
ATOM 2222 C CA . PHE A 1 283 ? -19.467 8.920 7.903 1.00 92.38 283 PHE A CA 1
ATOM 2223 C C . PHE A 1 283 ? -20.771 8.479 7.234 1.00 92.38 283 PHE A C 1
ATOM 2225 O O . PHE A 1 283 ? -20.775 7.569 6.394 1.00 92.38 283 PHE A O 1
ATOM 2232 N N . GLU A 1 284 ? -21.862 9.157 7.574 1.00 91.69 284 GLU A N 1
ATOM 2233 C CA . GLU A 1 284 ? -23.154 8.991 6.922 1.00 91.69 284 GLU A CA 1
ATOM 2234 C C . GLU A 1 284 ? -23.086 9.434 5.444 1.00 91.69 284 GLU A C 1
ATOM 2236 O O . GLU A 1 284 ? -22.517 10.480 5.116 1.00 91.69 284 GLU A O 1
ATOM 2241 N N . LEU A 1 285 ? -23.667 8.648 4.535 1.00 89.69 285 LEU A N 1
ATOM 2242 C CA . LEU A 1 285 ? -23.622 8.838 3.082 1.00 89.69 285 LEU A CA 1
ATOM 2243 C C . LEU A 1 285 ? -24.337 10.125 2.647 1.00 89.69 285 LEU A C 1
ATOM 2245 O O . LEU A 1 285 ? -23.809 10.871 1.822 1.00 89.69 285 LEU A O 1
ATOM 2249 N N . GLU A 1 286 ? -25.502 10.415 3.237 1.00 78.12 286 GLU A N 1
ATOM 2250 C CA . GLU A 1 286 ? -26.334 11.585 2.899 1.00 78.12 286 GLU A CA 1
ATOM 2251 C C . GLU A 1 286 ? -25.649 12.928 3.201 1.00 78.12 286 GLU A C 1
ATOM 2253 O O . GLU A 1 286 ? -25.982 13.960 2.622 1.00 78.12 286 GLU A O 1
ATOM 2258 N N . GLN A 1 287 ? -24.650 12.936 4.088 1.00 73.62 287 GLN A N 1
ATOM 2259 C CA . GLN A 1 287 ? -23.932 14.157 4.458 1.00 73.62 287 GLN A CA 1
ATOM 2260 C C . GLN A 1 287 ? -22.845 14.534 3.446 1.00 73.62 287 GLN A C 1
ATOM 2262 O O . GLN A 1 287 ? -22.267 15.622 3.522 1.00 73.62 287 GLN A O 1
ATOM 2267 N N . HIS A 1 288 ? -22.584 13.676 2.461 1.00 77.12 288 HIS A N 1
ATOM 2268 C CA . HIS A 1 288 ? -21.638 13.950 1.398 1.00 77.12 288 HIS A CA 1
ATOM 2269 C C . HIS A 1 288 ? -22.363 14.266 0.098 1.00 77.12 288 HIS A C 1
ATOM 2271 O O . HIS A 1 288 ? -22.762 13.371 -0.641 1.00 77.12 288 HIS A O 1
ATOM 2277 N N . THR A 1 289 ? -22.453 15.558 -0.223 1.00 77.00 289 THR A N 1
ATOM 2278 C CA . THR A 1 289 ? -23.180 16.077 -1.400 1.00 77.00 289 THR A CA 1
ATOM 2279 C C . THR A 1 289 ? -22.913 15.320 -2.704 1.00 77.00 289 THR A C 1
ATOM 2281 O O . THR A 1 289 ? -23.838 15.106 -3.479 1.00 77.00 289 THR A O 1
ATOM 2284 N N . PHE A 1 290 ? -21.675 14.882 -2.956 1.00 80.19 290 PHE A N 1
ATOM 2285 C CA . PHE A 1 290 ? -21.366 14.103 -4.155 1.00 80.19 290 PHE A CA 1
ATOM 2286 C C . PHE A 1 290 ? -21.894 12.662 -4.081 1.00 80.19 290 PHE A C 1
ATOM 2288 O O . PHE A 1 290 ? -22.441 12.185 -5.065 1.00 80.19 290 PHE A O 1
ATOM 2295 N N . ILE A 1 291 ? -21.811 11.990 -2.930 1.00 81.69 291 ILE A N 1
ATOM 2296 C CA . ILE A 1 291 ? -22.278 10.598 -2.789 1.00 81.69 291 ILE A CA 1
ATOM 2297 C C . ILE A 1 291 ? -23.809 10.574 -2.767 1.00 81.69 291 ILE A C 1
ATOM 2299 O O . ILE A 1 291 ? -24.414 9.764 -3.464 1.00 81.69 291 ILE A O 1
ATOM 2303 N N . ASP A 1 292 ? -24.426 11.532 -2.072 1.00 80.25 292 ASP A N 1
ATOM 2304 C CA . ASP A 1 292 ? -25.868 11.780 -2.104 1.00 80.25 292 ASP A CA 1
ATOM 2305 C C . ASP A 1 292 ? -26.365 12.038 -3.539 1.00 80.25 292 ASP A C 1
ATOM 2307 O O . ASP A 1 292 ? -27.346 11.447 -3.986 1.00 80.25 292 ASP A O 1
ATOM 2311 N N . SER A 1 293 ? -25.619 12.815 -4.340 1.00 82.88 293 SER A N 1
ATOM 2312 C CA . SER A 1 293 ? -25.973 13.055 -5.750 1.00 82.88 293 SER A CA 1
ATOM 2313 C C . SER A 1 293 ? -25.943 11.803 -6.638 1.00 82.88 293 SER A C 1
ATOM 2315 O O . SER A 1 293 ? -26.585 11.790 -7.690 1.00 82.88 293 SER A O 1
ATOM 2317 N N . LEU A 1 294 ? -25.226 10.752 -6.222 1.00 85.88 294 LEU A N 1
ATOM 2318 C CA . LEU A 1 294 ? -25.199 9.456 -6.906 1.00 85.88 294 LEU A CA 1
ATOM 2319 C C . LEU A 1 294 ? -26.376 8.554 -6.499 1.00 85.88 294 LEU A C 1
ATOM 2321 O O . LEU A 1 294 ? -26.601 7.528 -7.139 1.00 85.88 294 LEU A O 1
ATOM 2325 N N . GLY A 1 295 ? -27.152 8.944 -5.483 1.00 87.62 295 GLY A N 1
ATOM 2326 C CA . GLY A 1 295 ? -28.350 8.235 -5.035 1.00 87.62 295 GLY A CA 1
ATOM 2327 C C . GLY A 1 295 ? -28.081 7.041 -4.120 1.00 87.62 295 GLY A C 1
ATOM 2328 O O . GLY A 1 295 ? -28.968 6.204 -3.960 1.00 87.62 295 GLY A O 1
ATOM 2329 N N . TYR A 1 296 ? -26.886 6.945 -3.528 1.00 88.25 296 TYR A N 1
ATOM 2330 C CA . TYR A 1 296 ? -26.606 5.935 -2.510 1.00 88.25 296 TYR A CA 1
ATOM 2331 C C . TYR A 1 296 ? -27.403 6.220 -1.235 1.00 88.25 296 TYR A C 1
ATOM 2333 O O . TYR A 1 296 ? -27.417 7.344 -0.740 1.00 88.25 296 TYR A O 1
ATOM 2341 N N . VAL A 1 297 ? -28.029 5.184 -0.679 1.00 89.69 297 VAL A N 1
ATOM 2342 C CA . VAL A 1 297 ? -28.801 5.266 0.568 1.00 89.69 297 VAL A CA 1
ATOM 2343 C C . VAL A 1 297 ? -28.222 4.323 1.620 1.00 89.69 297 VAL A C 1
ATOM 2345 O O . VAL A 1 297 ? -27.746 3.239 1.290 1.00 89.69 297 VAL A O 1
ATOM 2348 N N . GLU A 1 298 ? -28.294 4.706 2.898 1.00 90.94 298 GLU A N 1
ATOM 2349 C CA . GLU A 1 298 ? -27.692 3.931 4.000 1.00 90.94 298 GLU A CA 1
ATOM 2350 C C . GLU A 1 298 ? -28.207 2.493 4.088 1.00 90.94 298 GLU A C 1
ATOM 2352 O O . GLU A 1 298 ? -27.433 1.568 4.314 1.00 90.94 298 GLU A O 1
ATOM 2357 N N . GLY A 1 299 ? -29.495 2.272 3.811 1.00 89.19 299 GLY A N 1
ATOM 2358 C CA . GLY A 1 299 ? -30.087 0.931 3.832 1.00 89.19 299 GLY A CA 1
ATOM 2359 C C . GLY A 1 299 ? -29.524 -0.040 2.783 1.00 89.19 299 GLY A C 1
ATOM 2360 O O . GLY A 1 299 ? -29.773 -1.239 2.879 1.00 89.19 299 GLY A O 1
ATOM 2361 N N . GLU A 1 300 ? -28.781 0.448 1.783 1.00 89.81 300 GLU A N 1
ATOM 2362 C CA . GLU A 1 300 ? -28.116 -0.378 0.764 1.00 89.81 300 GLU A CA 1
ATOM 2363 C C . GLU A 1 300 ? -26.615 -0.571 1.024 1.00 89.81 300 GLU A C 1
ATOM 2365 O O . GLU A 1 300 ? -25.974 -1.371 0.334 1.00 89.81 300 GLU A O 1
ATOM 2370 N N . ARG A 1 301 ? -26.059 0.130 2.020 1.00 93.44 301 ARG A N 1
ATOM 2371 C CA . ARG A 1 301 ? -24.640 0.101 2.373 1.00 93.44 301 ARG A CA 1
ATOM 2372 C C . ARG A 1 301 ? -24.239 -1.261 2.932 1.00 93.44 301 ARG A C 1
ATOM 2374 O O . ARG A 1 301 ? -24.885 -1.782 3.835 1.00 93.44 301 ARG A O 1
ATOM 2381 N N . LYS A 1 302 ? -23.147 -1.828 2.417 1.00 96.50 302 LYS A N 1
ATOM 2382 C CA . LYS A 1 302 ? -22.617 -3.143 2.799 1.00 96.50 302 LYS A CA 1
ATOM 2383 C C . LYS A 1 302 ? -21.151 -3.019 3.162 1.00 96.50 302 LYS A C 1
ATOM 2385 O O . LYS A 1 302 ? -20.298 -2.916 2.287 1.00 96.50 302 LYS A O 1
ATOM 2390 N N . VAL A 1 303 ? -20.838 -3.057 4.448 1.00 97.88 303 VAL A N 1
ATOM 2391 C CA . VAL A 1 303 ? -19.443 -3.036 4.896 1.00 97.88 303 VAL A CA 1
ATOM 2392 C C . VAL A 1 303 ? -19.233 -4.146 5.902 1.00 97.88 303 VAL A C 1
ATOM 2394 O O . VAL A 1 303 ? -19.945 -4.247 6.895 1.00 97.88 303 VAL A O 1
ATOM 2397 N N . THR A 1 304 ? -18.252 -4.998 5.634 1.00 98.19 304 THR A N 1
ATOM 2398 C CA . THR A 1 304 ? -17.806 -6.018 6.584 1.00 98.19 304 THR A CA 1
ATOM 2399 C C . THR A 1 304 ? -16.401 -5.687 7.043 1.00 98.19 304 THR A C 1
ATOM 2401 O O . THR A 1 304 ? -15.512 -5.481 6.220 1.00 98.19 304 THR A O 1
ATOM 2404 N N . VAL A 1 305 ? -16.220 -5.653 8.355 1.00 98.25 305 VAL A N 1
ATOM 2405 C CA . VAL A 1 305 ? -14.952 -5.450 9.039 1.00 98.25 305 VAL A CA 1
ATOM 2406 C C . VAL A 1 305 ? -14.751 -6.664 9.938 1.00 98.25 305 VAL A C 1
ATOM 2408 O O . VAL A 1 305 ? -15.363 -6.750 10.999 1.00 98.25 305 VAL A O 1
ATOM 2411 N N . SER A 1 306 ? -13.968 -7.653 9.501 1.00 97.94 306 SER A N 1
ATOM 2412 C CA . SER A 1 306 ? -13.874 -8.924 10.234 1.00 97.94 306 SER A CA 1
ATOM 2413 C C . SER A 1 306 ? -12.454 -9.390 10.514 1.00 97.94 306 SER A C 1
ATOM 2415 O O . SER A 1 306 ? -11.619 -9.413 9.611 1.00 97.94 306 SER A O 1
ATOM 2417 N N . ASN A 1 307 ? -12.222 -9.890 11.727 1.00 98.06 307 ASN A N 1
ATOM 2418 C CA . ASN A 1 307 ? -11.011 -10.601 12.130 1.00 98.06 307 ASN A CA 1
ATOM 2419 C C . ASN A 1 307 ? -9.736 -9.783 11.873 1.00 98.06 307 ASN A C 1
ATOM 2421 O O . ASN A 1 307 ? -8.707 -10.336 11.493 1.00 98.06 307 ASN A O 1
ATOM 2425 N N . ASN A 1 308 ? -9.818 -8.466 12.055 1.00 98.62 308 ASN A N 1
ATOM 2426 C CA . ASN A 1 308 ? -8.644 -7.602 12.057 1.00 98.62 308 ASN A CA 1
ATOM 2427 C C . ASN A 1 308 ? -7.979 -7.620 13.432 1.00 98.62 308 ASN A C 1
ATOM 2429 O O . ASN A 1 308 ? -8.612 -7.947 14.437 1.00 98.62 308 ASN A O 1
ATOM 2433 N N . ASP A 1 309 ? -6.721 -7.218 13.476 1.00 98.69 309 ASP A N 1
ATOM 2434 C CA . ASP A 1 309 ? -5.999 -6.964 14.712 1.00 98.69 309 ASP A CA 1
ATOM 2435 C C . ASP A 1 309 ? -5.327 -5.592 14.657 1.00 98.69 309 ASP A C 1
ATOM 2437 O O . ASP A 1 309 ? -4.814 -5.191 13.612 1.00 98.69 309 ASP A O 1
ATOM 2441 N N . TYR A 1 310 ? -5.356 -4.858 15.765 1.00 98.25 310 TYR A N 1
ATOM 2442 C CA . TYR A 1 310 ? -4.648 -3.592 15.901 1.00 98.25 310 TYR A CA 1
ATOM 2443 C C . TYR A 1 310 ? -3.863 -3.555 17.204 1.00 98.25 310 TYR A C 1
ATOM 2445 O O . TYR A 1 310 ? -4.357 -3.958 18.252 1.00 98.25 310 TYR A O 1
ATOM 2453 N N . PHE A 1 311 ? -2.647 -3.026 17.163 1.00 98.00 311 PHE A N 1
ATOM 2454 C CA . PHE A 1 311 ? -1.802 -2.978 18.345 1.00 98.00 311 PHE A CA 1
ATOM 2455 C C . PHE A 1 311 ? -0.881 -1.767 18.332 1.00 98.00 311 PHE A C 1
ATOM 2457 O O . PHE A 1 311 ? -0.377 -1.354 17.285 1.00 98.00 311 PHE A O 1
ATOM 2464 N N . PHE A 1 312 ? -0.641 -1.222 19.520 1.00 96.94 312 PHE A N 1
ATOM 2465 C CA . PHE A 1 312 ? 0.298 -0.134 19.748 1.00 96.94 312 PHE A CA 1
ATOM 2466 C C . PHE A 1 312 ? 1.382 -0.603 20.706 1.00 96.94 312 PHE A C 1
ATOM 2468 O O . PHE A 1 312 ? 1.090 -1.043 21.818 1.00 96.94 312 PHE A O 1
ATOM 2475 N N . SER A 1 313 ? 2.632 -0.491 20.274 1.00 95.75 313 SER A N 1
ATOM 2476 C CA . SER A 1 313 ? 3.789 -0.793 21.101 1.00 95.75 313 SER A CA 1
ATOM 2477 C C . SER A 1 313 ? 3.946 0.233 22.226 1.00 95.75 313 SER A C 1
ATOM 2479 O O . SER A 1 313 ? 3.399 1.343 22.173 1.00 95.75 313 SER A O 1
ATOM 2481 N N . SER A 1 314 ? 4.728 -0.122 23.248 1.00 95.69 314 SER A N 1
ATOM 2482 C CA . SER A 1 314 ? 4.972 0.756 24.398 1.00 95.69 314 SER A CA 1
ATOM 2483 C C . SER A 1 314 ? 5.569 2.105 23.999 1.00 95.69 314 SER A C 1
ATOM 2485 O O . SER A 1 314 ? 5.216 3.124 24.580 1.00 95.69 314 SER A O 1
ATOM 2487 N N . GLU A 1 315 ? 6.415 2.143 22.970 1.00 95.31 315 GLU A N 1
ATOM 2488 C CA . GLU A 1 315 ? 7.038 3.367 22.460 1.00 95.31 315 GLU A CA 1
ATOM 2489 C C . GLU A 1 315 ? 5.993 4.381 21.972 1.00 95.31 315 GLU A C 1
ATOM 2491 O O . GLU A 1 315 ? 6.157 5.588 22.169 1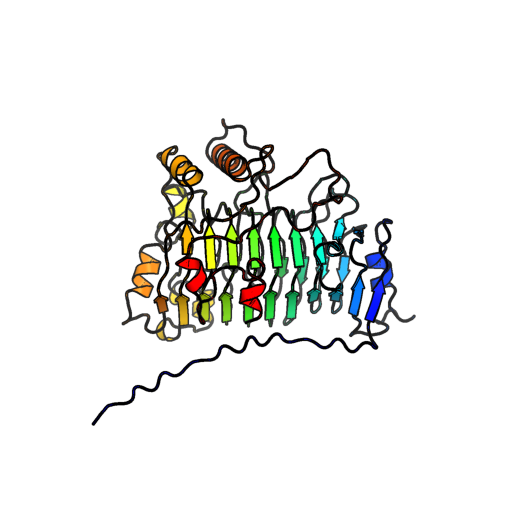.00 95.31 315 GLU A O 1
ATOM 2496 N N . ILE A 1 316 ? 4.902 3.900 21.362 1.00 96.31 316 ILE A N 1
ATOM 2497 C CA . ILE A 1 316 ? 3.801 4.750 20.898 1.00 96.31 316 ILE A CA 1
ATOM 2498 C C . ILE A 1 316 ? 2.939 5.209 22.068 1.00 96.31 316 ILE A C 1
ATOM 2500 O O . ILE A 1 316 ? 2.636 6.399 22.177 1.00 96.31 316 ILE A O 1
ATOM 2504 N N . THR A 1 317 ? 2.579 4.302 22.977 1.00 95.88 317 THR A N 1
ATOM 2505 C CA . THR A 1 317 ? 1.762 4.681 24.136 1.00 95.88 317 THR A CA 1
ATOM 2506 C C . THR A 1 317 ? 2.501 5.649 25.061 1.00 95.88 317 THR A C 1
ATOM 2508 O O . THR A 1 317 ? 1.900 6.599 25.563 1.00 95.88 317 THR A O 1
ATOM 2511 N N . ASP A 1 318 ? 3.815 5.478 25.222 1.00 96.19 318 ASP A N 1
ATOM 2512 C CA . ASP A 1 318 ? 4.679 6.391 25.976 1.00 96.19 318 ASP A CA 1
ATOM 2513 C C . ASP A 1 318 ? 4.825 7.743 25.267 1.00 96.19 318 ASP A C 1
ATOM 2515 O O . ASP A 1 318 ? 4.882 8.789 25.918 1.00 96.19 318 ASP A O 1
ATOM 2519 N N . PHE A 1 319 ? 4.864 7.754 23.928 1.00 95.62 319 PHE A N 1
ATOM 2520 C CA . PHE A 1 319 ? 4.832 8.991 23.152 1.00 95.62 319 PHE A CA 1
ATOM 2521 C C . PHE A 1 319 ? 3.550 9.787 23.424 1.00 95.62 319 PHE A C 1
ATOM 2523 O O . PHE A 1 319 ? 3.655 10.969 23.761 1.00 95.62 319 PHE A O 1
ATOM 2530 N N . TRP A 1 320 ? 2.371 9.164 23.361 1.00 95.88 320 TRP A N 1
ATOM 2531 C CA . TRP A 1 320 ? 1.109 9.844 23.675 1.00 95.88 320 TRP A CA 1
ATOM 2532 C C . TRP A 1 320 ? 1.064 10.340 25.119 1.00 95.88 320 TRP A C 1
ATOM 2534 O O . TRP A 1 320 ? 0.772 11.509 25.356 1.00 95.88 320 TRP A O 1
ATOM 2544 N N . ALA A 1 321 ? 1.458 9.502 26.082 1.00 94.88 321 ALA A N 1
ATOM 2545 C CA . ALA A 1 321 ? 1.504 9.879 27.494 1.00 94.88 321 ALA A CA 1
ATOM 2546 C C . ALA A 1 321 ? 2.475 11.040 27.786 1.00 94.88 321 ALA A C 1
ATOM 2548 O O . ALA A 1 321 ? 2.350 11.707 28.812 1.00 94.88 321 ALA A O 1
ATOM 2549 N N . SER A 1 322 ? 3.446 11.290 26.900 1.00 93.69 322 SER A N 1
ATOM 2550 C CA . SER A 1 322 ? 4.396 12.398 27.031 1.00 93.69 322 SER A CA 1
ATOM 2551 C C . SER A 1 322 ? 3.873 13.752 26.533 1.00 93.69 322 SER A C 1
ATOM 2553 O O . SER A 1 322 ? 4.566 14.757 26.708 1.00 93.69 322 SER A O 1
ATOM 2555 N N . ILE A 1 323 ? 2.685 13.802 25.913 1.00 91.94 323 ILE A N 1
ATOM 2556 C CA . ILE A 1 323 ? 2.105 15.016 25.325 1.00 91.94 323 ILE A CA 1
ATOM 2557 C C . ILE A 1 323 ? 0.666 15.209 25.825 1.00 91.94 323 ILE A C 1
ATOM 2559 O O . ILE A 1 323 ? -0.269 14.638 25.276 1.00 91.94 323 ILE A O 1
ATOM 2563 N N . ASP A 1 324 ? 0.473 16.104 26.802 1.00 87.69 324 ASP A N 1
ATOM 2564 C CA . ASP A 1 324 ? -0.836 16.383 27.433 1.00 87.69 324 ASP A CA 1
ATOM 2565 C C . ASP A 1 324 ? -1.960 16.771 26.451 1.00 87.69 324 ASP A C 1
ATOM 2567 O O . ASP A 1 324 ? -3.140 16.662 26.775 1.00 87.69 324 ASP A O 1
ATOM 2571 N N . SER A 1 325 ? -1.612 17.295 25.273 1.00 88.62 325 SER A N 1
ATOM 2572 C CA . SER A 1 325 ? -2.574 17.783 24.282 1.00 88.62 325 SER A CA 1
ATOM 2573 C C . SER A 1 325 ? -3.017 16.737 23.263 1.00 88.62 325 SER A C 1
ATOM 2575 O O . SER A 1 325 ? -3.807 17.091 22.388 1.00 88.62 325 SER A O 1
ATOM 2577 N N . VAL A 1 326 ? -2.500 15.509 23.332 1.00 91.50 326 VAL A N 1
ATOM 2578 C CA . VAL A 1 326 ? -2.731 14.448 22.347 1.00 91.50 326 VAL A CA 1
ATOM 2579 C C . VAL A 1 326 ? -3.427 13.265 23.008 1.00 91.50 326 VAL A C 1
ATOM 2581 O O . VAL A 1 326 ? -3.046 12.832 24.091 1.00 91.50 326 VAL A O 1
ATOM 2584 N N . GLU A 1 327 ? -4.440 12.732 22.335 1.00 87.69 327 GLU A N 1
ATOM 2585 C CA . GLU A 1 327 ? -5.131 11.513 22.749 1.00 87.69 327 GLU A CA 1
ATOM 2586 C C . GLU A 1 327 ? -4.680 10.313 21.903 1.00 87.69 327 GLU A C 1
ATOM 2588 O O . GLU A 1 327 ? -4.195 10.467 20.779 1.00 87.69 327 GLU A O 1
ATOM 2593 N N . ALA A 1 328 ? -4.813 9.118 22.483 1.00 89.44 328 ALA A N 1
ATOM 2594 C CA . ALA A 1 328 ? -4.599 7.858 21.783 1.00 89.44 328 ALA A CA 1
ATOM 2595 C C . ALA A 1 328 ? -5.717 7.619 20.763 1.00 89.44 328 ALA A C 1
ATOM 2597 O O . ALA A 1 328 ? -6.884 7.901 21.044 1.00 89.44 328 ALA A O 1
ATOM 2598 N N . GLU A 1 329 ? -5.364 7.039 19.619 1.00 89.94 329 GLU A N 1
ATOM 2599 C CA . GLU A 1 329 ? -6.339 6.789 18.560 1.00 89.94 329 GLU A CA 1
ATOM 2600 C C . GLU A 1 329 ? -7.118 5.493 18.795 1.00 89.94 329 GLU A C 1
ATOM 2602 O O . GLU A 1 329 ? -6.530 4.474 19.185 1.00 89.94 329 GLU A O 1
ATOM 2607 N N . PRO A 1 330 ? -8.437 5.491 18.544 1.00 94.12 330 PRO A N 1
ATOM 2608 C CA . PRO A 1 330 ? -9.239 4.293 18.685 1.00 94.12 330 PRO A CA 1
ATOM 2609 C C . PRO A 1 330 ? -9.148 3.397 17.439 1.00 94.12 330 PRO A C 1
ATOM 2611 O O . PRO A 1 330 ? -8.655 3.781 16.378 1.00 94.12 330 PRO A O 1
ATOM 2614 N N . TRP A 1 331 ? -9.694 2.186 17.542 1.00 95.94 331 TRP A N 1
ATOM 2615 C CA . TRP A 1 331 ? -9.975 1.371 16.359 1.00 95.94 331 TRP A CA 1
ATOM 2616 C C . TRP A 1 331 ? -11.034 2.043 15.470 1.00 95.94 331 TRP A C 1
ATOM 2618 O O . TRP A 1 331 ? -10.770 2.345 14.308 1.00 95.94 331 TRP A O 1
ATOM 2628 N N . MET A 1 332 ? -12.188 2.351 16.063 1.00 97.06 332 MET A N 1
ATOM 2629 C CA . MET A 1 332 ? -13.276 3.144 15.496 1.00 97.06 332 MET A CA 1
ATOM 2630 C C . MET A 1 332 ? -13.654 4.246 16.480 1.00 97.06 332 MET A C 1
ATOM 2632 O O . MET A 1 332 ? -13.620 4.038 17.693 1.00 97.06 332 MET A O 1
ATOM 2636 N N . ASN A 1 333 ? -14.035 5.416 15.976 1.00 95.19 333 ASN A N 1
ATOM 2637 C CA . ASN A 1 333 ? -14.601 6.452 16.834 1.00 95.19 333 ASN A CA 1
ATOM 2638 C C . ASN A 1 333 ? -16.062 6.162 17.215 1.00 95.19 333 ASN A C 1
ATOM 2640 O O . ASN A 1 333 ? -16.688 5.259 16.661 1.00 95.19 333 ASN A O 1
ATOM 2644 N N . GLU A 1 334 ? -16.610 6.932 18.160 1.00 96.38 334 GLU A N 1
ATOM 2645 C CA . GLU A 1 334 ? -17.942 6.680 18.729 1.00 96.38 334 GLU A CA 1
ATOM 2646 C C . GLU A 1 334 ? -19.052 6.688 17.674 1.00 96.38 334 GLU A C 1
ATOM 2648 O O . GLU A 1 334 ? -19.952 5.854 17.732 1.00 96.38 334 GLU A O 1
ATOM 2653 N N . ARG A 1 335 ? -18.985 7.591 16.686 1.00 95.69 335 ARG A N 1
ATOM 2654 C CA . ARG A 1 335 ? -19.944 7.609 15.572 1.00 95.69 335 ARG A CA 1
ATOM 2655 C C . ARG A 1 335 ? -19.853 6.327 14.758 1.00 95.69 335 ARG A C 1
ATOM 2657 O O . ARG A 1 335 ? -20.873 5.691 14.529 1.00 95.69 335 ARG A O 1
ATOM 2664 N N . THR A 1 336 ? -18.649 5.957 14.326 1.00 96.88 336 THR A N 1
ATOM 2665 C CA . THR A 1 336 ? -18.453 4.768 13.491 1.00 96.88 336 THR A CA 1
ATOM 2666 C C . THR A 1 336 ? -18.896 3.516 14.242 1.00 96.88 336 THR A C 1
ATOM 2668 O O . THR A 1 336 ? -19.676 2.743 13.696 1.00 96.88 336 THR A O 1
ATOM 2671 N N . GLN A 1 337 ? -18.488 3.356 15.505 1.00 97.56 337 GLN A N 1
ATOM 2672 C CA . GLN A 1 337 ? -18.936 2.241 16.342 1.00 97.56 337 GLN A CA 1
ATOM 2673 C C . GLN A 1 337 ? -20.463 2.234 16.488 1.00 97.56 337 GLN A C 1
ATOM 2675 O O . GLN A 1 337 ? -21.094 1.206 16.280 1.00 97.56 337 GLN A O 1
ATOM 2680 N N . GLY A 1 338 ? -21.075 3.394 16.750 1.00 97.12 338 GLY A N 1
ATOM 2681 C CA . GLY A 1 338 ? -22.527 3.524 16.854 1.00 97.12 338 GLY A CA 1
ATOM 2682 C C . GLY A 1 338 ? -23.281 3.125 15.581 1.00 97.12 338 GLY A C 1
ATOM 2683 O O . GLY A 1 338 ? -24.400 2.631 15.682 1.00 97.12 338 GLY A O 1
ATOM 2684 N N . MET A 1 339 ? -22.680 3.286 14.396 1.00 96.94 339 MET A N 1
ATOM 2685 C CA . MET A 1 339 ? -23.254 2.787 13.140 1.00 96.94 339 MET A CA 1
ATOM 2686 C C . MET A 1 339 ? -23.213 1.255 13.061 1.00 96.94 339 MET A C 1
ATOM 2688 O O . MET A 1 339 ? -24.185 0.655 12.617 1.00 96.94 339 MET A O 1
ATOM 2692 N N . PHE A 1 340 ? -22.119 0.616 13.493 1.00 97.19 340 PHE A N 1
ATOM 2693 C CA . PHE A 1 340 ? -22.018 -0.852 13.537 1.00 97.19 340 PHE A CA 1
ATOM 2694 C C . PHE A 1 340 ? -22.878 -1.481 14.642 1.00 97.19 340 PHE A C 1
ATOM 2696 O O . PHE A 1 340 ? -23.293 -2.626 14.504 1.00 97.19 340 PHE A O 1
ATOM 2703 N N . ASP A 1 341 ? -23.176 -0.735 15.707 1.00 97.00 341 ASP A N 1
ATOM 2704 C CA . ASP A 1 341 ? -24.032 -1.187 16.807 1.00 97.00 341 ASP A CA 1
ATOM 2705 C C . ASP A 1 341 ? -25.544 -1.015 16.509 1.00 97.00 341 ASP A C 1
ATOM 2707 O O . ASP A 1 341 ? -26.390 -1.528 17.250 1.00 97.00 341 ASP A O 1
ATOM 2711 N N . ASP A 1 342 ? -25.912 -0.288 15.445 1.00 96.06 342 ASP A N 1
ATOM 2712 C CA . ASP A 1 342 ? -27.298 0.025 15.069 1.00 96.06 342 ASP A CA 1
ATOM 2713 C C . ASP A 1 342 ? -27.782 -0.800 13.864 1.00 96.06 342 ASP A C 1
ATOM 2715 O O . ASP A 1 342 ? -27.960 -0.311 12.743 1.00 96.06 342 ASP A O 1
ATOM 2719 N N . ASP A 1 343 ? -28.104 -2.064 14.137 1.00 93.44 343 ASP A N 1
ATOM 2720 C CA . ASP A 1 343 ? -28.688 -2.996 13.165 1.00 93.44 343 ASP A CA 1
ATOM 2721 C C . ASP A 1 343 ? -30.023 -2.515 12.563 1.00 93.44 343 ASP A C 1
ATOM 2723 O O . ASP A 1 343 ? -30.465 -3.046 11.543 1.00 93.44 343 ASP A O 1
ATOM 2727 N N . ALA A 1 344 ? -30.717 -1.555 13.187 1.00 92.94 344 ALA A N 1
ATOM 2728 C CA . ALA A 1 344 ? -32.016 -1.093 12.704 1.00 92.94 344 ALA A CA 1
ATOM 2729 C C . ALA A 1 344 ? -31.873 -0.145 11.508 1.00 92.94 344 ALA A C 1
ATOM 2731 O O . ALA A 1 344 ? -32.663 -0.236 10.564 1.00 92.94 344 ALA A O 1
ATOM 2732 N N . ASN A 1 345 ? -30.874 0.740 11.542 1.00 92.31 345 ASN A N 1
ATOM 2733 C CA . ASN A 1 345 ? -30.602 1.691 10.463 1.00 92.31 345 ASN A CA 1
ATOM 2734 C C . ASN A 1 345 ? -29.481 1.219 9.522 1.00 92.31 345 ASN A C 1
ATOM 2736 O O . ASN A 1 345 ? -29.483 1.595 8.351 1.00 92.31 345 ASN A O 1
ATOM 2740 N N . TYR A 1 346 ? -28.588 0.339 9.991 1.00 95.00 346 TYR A N 1
ATOM 2741 C CA . TYR A 1 346 ? -27.394 -0.112 9.271 1.00 95.00 346 TYR A CA 1
ATOM 2742 C C . TYR A 1 346 ? -27.309 -1.643 9.148 1.00 95.00 346 TYR A C 1
ATOM 2744 O O . TYR A 1 346 ? -26.294 -2.265 9.439 1.00 95.00 346 TYR A O 1
ATOM 2752 N N . THR A 1 347 ? -28.379 -2.264 8.642 1.00 93.81 347 THR A N 1
ATOM 2753 C CA . THR A 1 347 ? -28.586 -3.734 8.606 1.00 93.81 347 THR A CA 1
ATOM 2754 C C . THR A 1 347 ? -27.492 -4.589 7.937 1.00 93.81 347 THR A C 1
ATOM 2756 O O . THR A 1 347 ? -27.526 -5.816 8.045 1.00 93.81 347 THR A O 1
ATOM 2759 N N . ALA A 1 348 ? -26.568 -3.983 7.188 1.00 95.94 348 ALA A N 1
ATOM 2760 C CA . ALA A 1 348 ? -25.492 -4.676 6.479 1.00 95.94 348 ALA A CA 1
ATOM 2761 C C . ALA A 1 348 ? -24.092 -4.104 6.783 1.00 95.94 348 ALA A C 1
ATOM 2763 O O . ALA A 1 348 ? -23.134 -4.395 6.057 1.00 95.94 348 ALA A O 1
ATOM 2764 N N . LEU A 1 349 ? -23.957 -3.351 7.879 1.00 97.69 349 LEU A N 1
ATOM 2765 C CA . LEU A 1 349 ? -22.671 -3.086 8.518 1.00 97.69 349 LEU A CA 1
ATOM 2766 C C . LEU A 1 349 ? -22.387 -4.201 9.526 1.00 97.69 349 LEU A C 1
ATOM 2768 O O . LEU A 1 349 ? -23.215 -4.500 10.374 1.00 97.69 349 LEU A O 1
ATOM 2772 N N . ASN A 1 350 ? -21.237 -4.858 9.402 1.00 97.12 350 ASN A N 1
ATOM 2773 C CA . ASN A 1 350 ? -20.860 -5.961 10.282 1.00 97.12 350 ASN A CA 1
ATOM 2774 C C . ASN A 1 350 ? -19.434 -5.759 10.786 1.00 97.12 350 ASN A C 1
ATOM 2776 O O . ASN A 1 350 ? -18.499 -5.788 9.984 1.00 97.12 350 ASN A O 1
ATOM 2780 N N . GLU A 1 351 ? -19.270 -5.615 12.098 1.00 96.56 351 GLU A N 1
ATOM 2781 C CA . GLU A 1 351 ? -17.979 -5.745 12.767 1.00 96.56 351 GLU A CA 1
ATOM 2782 C C . GLU A 1 351 ? -17.909 -7.110 13.462 1.00 96.56 351 GLU A C 1
ATOM 2784 O O . GLU A 1 351 ? -18.791 -7.474 14.239 1.00 96.56 351 GLU A O 1
ATOM 2789 N N . ILE A 1 352 ? -16.877 -7.898 13.160 1.00 96.62 352 ILE A N 1
ATOM 2790 C CA . ILE A 1 352 ? -16.753 -9.270 13.657 1.00 96.62 352 ILE A CA 1
ATOM 2791 C C . ILE A 1 352 ? -15.328 -9.494 14.152 1.00 96.62 352 ILE A C 1
ATOM 2793 O O . ILE A 1 352 ? -14.385 -9.431 13.376 1.00 96.62 352 ILE A O 1
ATOM 2797 N N . ASP A 1 353 ? -15.154 -9.843 15.425 1.00 95.81 353 ASP A N 1
ATOM 2798 C CA . ASP A 1 353 ? -13.893 -10.389 15.944 1.00 95.81 353 ASP A CA 1
ATOM 2799 C C . ASP A 1 353 ? -12.629 -9.526 15.711 1.00 95.81 353 ASP A C 1
ATOM 2801 O O . ASP A 1 353 ? -11.524 -10.078 15.630 1.00 95.81 353 ASP A O 1
ATOM 2805 N N . THR A 1 354 ? -12.753 -8.194 15.656 1.00 97.31 354 THR A N 1
ATOM 2806 C CA . THR A 1 354 ? -11.596 -7.286 15.751 1.00 97.31 354 THR A CA 1
ATOM 2807 C C . THR A 1 354 ? -10.891 -7.486 17.097 1.00 97.31 354 THR A C 1
ATOM 2809 O O . THR A 1 354 ? -11.536 -7.562 18.145 1.00 97.31 354 THR A O 1
ATOM 2812 N N . LYS A 1 355 ? -9.562 -7.596 17.083 1.00 97.31 355 LYS A N 1
ATOM 2813 C CA . LYS A 1 355 ? -8.730 -7.853 18.265 1.00 97.31 355 LYS A CA 1
ATOM 2814 C C . LYS A 1 355 ? -7.735 -6.726 18.501 1.00 97.31 355 LYS A C 1
ATOM 2816 O O . LYS A 1 355 ? -7.388 -5.991 17.585 1.00 97.31 355 LYS A O 1
ATOM 2821 N N . ASN A 1 356 ? -7.305 -6.614 19.753 1.00 97.62 356 ASN A N 1
ATOM 2822 C CA . ASN A 1 356 ? -6.167 -5.801 20.148 1.00 97.62 356 ASN A CA 1
ATOM 2823 C C . ASN A 1 356 ? -5.146 -6.702 20.835 1.00 97.62 356 ASN A C 1
ATOM 2825 O O . ASN A 1 356 ? -5.261 -6.976 22.034 1.00 97.62 356 ASN A O 1
ATOM 2829 N N . MET A 1 357 ? -4.233 -7.269 20.054 1.00 98.31 357 MET A N 1
ATOM 2830 C CA . MET A 1 357 ? -3.221 -8.205 20.527 1.00 98.31 357 MET A CA 1
ATOM 2831 C C . MET A 1 357 ? -1.875 -7.874 19.902 1.00 98.31 357 MET A C 1
ATOM 2833 O O . MET A 1 357 ? -1.803 -7.541 18.733 1.00 98.31 357 MET A O 1
ATOM 2837 N N . ASP A 1 358 ? -0.788 -8.021 20.656 1.00 98.06 358 ASP A N 1
ATOM 2838 C CA . ASP A 1 358 ? 0.543 -7.960 20.051 1.00 98.06 358 ASP A CA 1
ATOM 2839 C C . ASP A 1 358 ? 0.696 -9.147 19.086 1.00 98.06 358 ASP A C 1
ATOM 2841 O O . ASP A 1 358 ? 0.530 -10.294 19.530 1.00 98.06 358 ASP A O 1
ATOM 2845 N N . PRO A 1 359 ? 0.999 -8.932 17.793 1.00 98.12 359 PRO A N 1
ATOM 2846 C CA . PRO A 1 359 ? 1.283 -10.033 16.887 1.00 98.12 359 PRO A CA 1
ATOM 2847 C C . PRO A 1 359 ? 2.485 -10.868 17.330 1.00 98.12 359 PRO A C 1
ATOM 2849 O O . PRO A 1 359 ? 2.526 -12.058 17.022 1.00 98.12 359 PRO A O 1
ATOM 2852 N N . GLU A 1 360 ? 3.423 -10.283 18.084 1.00 96.94 360 GLU A N 1
ATOM 2853 C CA . GLU A 1 360 ? 4.727 -10.876 18.390 1.00 96.94 360 GLU A CA 1
ATOM 2854 C C . GLU A 1 360 ? 5.514 -11.132 17.093 1.00 96.94 360 GLU A C 1
ATOM 2856 O O . GLU A 1 360 ? 5.901 -12.261 16.774 1.00 96.94 360 GLU A O 1
ATOM 2861 N N . PHE A 1 361 ? 5.686 -10.076 16.290 1.00 95.88 361 PHE A N 1
ATOM 2862 C CA . PHE A 1 361 ? 6.478 -10.132 15.060 1.00 95.88 361 PHE A CA 1
ATOM 2863 C C . PHE A 1 361 ? 7.905 -10.621 15.329 1.00 95.88 361 PHE A C 1
ATOM 2865 O O . PHE A 1 361 ? 8.526 -10.251 16.325 1.00 95.88 361 PHE A O 1
ATOM 2872 N N . ILE A 1 362 ? 8.438 -11.427 14.409 1.00 93.12 362 ILE A N 1
ATOM 2873 C CA . ILE A 1 362 ? 9.781 -12.004 14.521 1.00 93.12 362 ILE A CA 1
ATOM 2874 C C . ILE A 1 362 ? 10.855 -10.921 14.382 1.00 93.12 362 ILE A C 1
ATOM 2876 O O . ILE A 1 362 ? 11.781 -10.888 15.189 1.00 93.12 362 ILE A O 1
ATOM 2880 N N . GLU A 1 363 ? 10.753 -10.060 13.364 1.00 86.88 363 GLU A N 1
ATOM 2881 C CA . GLU A 1 363 ? 11.681 -8.945 13.146 1.00 86.88 363 GLU A CA 1
ATOM 2882 C C . GLU A 1 363 ? 10.978 -7.797 12.405 1.00 86.88 363 GLU A C 1
ATOM 2884 O O . GLU A 1 363 ? 10.739 -7.863 11.199 1.00 86.88 363 GLU A O 1
ATOM 2889 N N . VAL A 1 364 ? 10.671 -6.711 13.117 1.00 83.19 364 VAL A N 1
ATOM 2890 C CA . VAL A 1 364 ? 10.008 -5.516 12.556 1.00 83.19 364 VAL A CA 1
ATOM 2891 C C . VAL A 1 364 ? 10.985 -4.542 11.889 1.00 83.19 364 VAL A C 1
ATOM 2893 O O . VAL A 1 364 ? 10.669 -3.367 11.739 1.00 83.19 364 VAL A O 1
ATOM 2896 N N . GLY A 1 365 ? 12.176 -5.007 11.505 1.00 68.19 365 GLY A N 1
ATOM 2897 C CA . GLY A 1 365 ? 13.194 -4.198 10.840 1.00 68.19 365 GLY A CA 1
ATOM 2898 C C . GLY A 1 365 ? 13.906 -3.237 11.794 1.00 68.19 365 GLY A C 1
ATOM 2899 O O . GLY A 1 365 ? 14.210 -2.101 11.420 1.00 68.19 365 GLY A O 1
ATOM 2900 N N . ASN A 1 366 ? 14.173 -3.677 13.024 1.00 71.06 366 ASN A N 1
ATOM 2901 C CA . ASN A 1 366 ? 15.038 -2.985 13.972 1.00 71.06 366 ASN A CA 1
ATOM 2902 C C . ASN A 1 366 ? 16.375 -3.728 14.050 1.00 71.06 366 ASN A C 1
ATOM 2904 O O . ASN A 1 366 ? 16.451 -4.875 14.472 1.00 71.06 366 ASN A O 1
ATOM 2908 N N . THR A 1 367 ? 17.466 -3.065 13.679 1.00 67.25 367 THR A N 1
ATOM 2909 C CA . THR A 1 367 ? 18.812 -3.630 13.840 1.00 67.25 367 THR A CA 1
ATOM 2910 C C . THR A 1 367 ? 19.478 -3.056 15.086 1.00 67.25 367 THR A C 1
ATOM 2912 O O . THR A 1 367 ? 19.080 -2.013 15.603 1.00 67.25 367 THR A O 1
ATOM 2915 N N . ALA A 1 368 ? 20.575 -3.671 15.539 1.00 62.28 368 ALA A N 1
ATOM 2916 C CA . ALA A 1 368 ? 21.387 -3.103 16.620 1.00 62.28 368 ALA A CA 1
ATOM 2917 C C . ALA A 1 368 ? 21.942 -1.696 16.298 1.00 62.28 368 ALA A C 1
ATOM 2919 O O . ALA A 1 368 ? 22.320 -0.967 17.213 1.00 62.28 368 ALA A O 1
ATOM 2920 N N . ALA A 1 369 ? 22.021 -1.327 15.013 1.00 60.12 369 ALA A N 1
ATOM 2921 C CA . ALA A 1 369 ? 22.540 -0.042 14.551 1.00 60.12 369 ALA A CA 1
ATOM 2922 C C . ALA A 1 369 ? 21.441 0.995 14.255 1.00 60.12 369 ALA A C 1
ATOM 2924 O O . ALA A 1 369 ? 21.729 2.192 14.255 1.00 60.12 369 ALA A O 1
ATOM 2925 N N . TRP A 1 370 ? 20.203 0.556 14.006 1.00 67.88 370 TRP A N 1
ATOM 2926 C CA . TRP A 1 370 ? 19.093 1.420 13.613 1.00 67.88 370 TRP A CA 1
ATOM 2927 C C . TRP A 1 370 ? 17.763 0.903 14.157 1.00 67.88 370 TRP A C 1
ATOM 2929 O O . TRP A 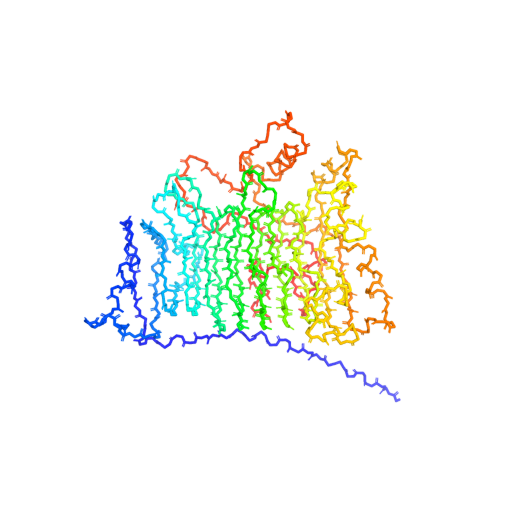1 370 ? 17.317 -0.187 13.796 1.00 67.88 370 TRP A O 1
ATOM 2939 N N . SER A 1 371 ? 17.120 1.727 14.984 1.00 81.00 371 SER A N 1
ATOM 2940 C CA . SER A 1 371 ? 15.756 1.513 15.461 1.00 81.00 371 SER A CA 1
ATOM 2941 C C . SER A 1 371 ? 14.807 2.401 14.664 1.00 81.00 371 SER A C 1
ATOM 2943 O O . SER A 1 371 ? 14.821 3.635 14.771 1.00 81.00 371 SER A O 1
ATOM 2945 N N . THR A 1 372 ? 13.996 1.756 13.832 1.00 84.44 372 THR A N 1
ATOM 2946 C CA . THR A 1 372 ? 12.999 2.414 12.989 1.00 84.44 372 THR A CA 1
ATOM 2947 C C . THR A 1 372 ? 11.920 3.061 13.858 1.00 84.44 372 THR A C 1
ATOM 2949 O O . THR A 1 372 ? 11.537 4.207 13.616 1.00 84.44 372 THR A O 1
ATOM 2952 N N . ILE A 1 373 ? 11.479 2.370 14.916 1.00 90.62 373 ILE A N 1
ATOM 2953 C CA . ILE A 1 373 ? 10.451 2.875 15.834 1.00 90.62 373 ILE A CA 1
ATOM 2954 C C . ILE A 1 373 ? 10.932 4.107 16.612 1.00 90.62 373 ILE A C 1
ATOM 2956 O O . ILE A 1 373 ? 10.229 5.118 16.641 1.00 90.62 373 ILE A O 1
ATOM 2960 N N . ASP A 1 374 ? 12.158 4.093 17.143 1.00 90.81 374 ASP A N 1
ATOM 2961 C CA . ASP A 1 374 ? 12.714 5.252 17.857 1.00 90.81 374 ASP A CA 1
ATOM 2962 C C . ASP A 1 374 ? 12.877 6.457 16.927 1.00 90.81 374 ASP A C 1
ATOM 2964 O O . ASP A 1 374 ? 12.570 7.595 17.295 1.00 90.81 374 ASP A O 1
ATOM 2968 N N . SER A 1 375 ? 13.318 6.208 15.690 1.00 91.62 375 SER A N 1
ATOM 2969 C CA . SER A 1 375 ? 13.447 7.244 14.664 1.00 91.62 375 SER A CA 1
ATOM 2970 C C . SER A 1 375 ? 12.090 7.841 14.290 1.00 91.62 375 SER A C 1
ATOM 2972 O O . SER A 1 375 ? 11.980 9.064 14.153 1.00 91.62 375 SER A O 1
ATOM 2974 N N . MET A 1 376 ? 11.047 7.011 14.176 1.00 94.12 376 MET A N 1
ATOM 2975 C CA . MET A 1 376 ? 9.677 7.467 13.945 1.00 94.12 376 MET A CA 1
ATOM 2976 C C . MET A 1 376 ? 9.170 8.314 15.116 1.00 94.12 376 MET A C 1
ATOM 2978 O O . MET A 1 376 ? 8.674 9.421 14.903 1.00 94.12 376 MET A O 1
ATOM 2982 N N . VAL A 1 377 ? 9.333 7.850 16.358 1.00 94.81 377 VAL A N 1
ATOM 2983 C CA . VAL A 1 377 ? 8.908 8.591 17.557 1.00 94.81 377 VAL A CA 1
ATOM 2984 C C . VAL A 1 377 ? 9.626 9.936 17.651 1.00 94.81 377 VAL A C 1
ATOM 2986 O O . VAL A 1 377 ? 8.985 10.964 17.883 1.00 94.81 377 VAL A O 1
ATOM 2989 N N . LEU A 1 378 ? 10.939 9.978 17.408 1.00 94.50 378 LEU A N 1
ATOM 2990 C CA . LEU A 1 378 ? 11.696 11.231 17.379 1.00 94.50 378 LEU A CA 1
ATOM 2991 C C . LEU A 1 378 ? 11.213 12.163 16.257 1.00 94.50 378 LEU A C 1
ATOM 2993 O O . LEU A 1 378 ? 11.121 13.378 16.457 1.00 94.50 378 LEU A O 1
ATOM 2997 N N . PHE A 1 379 ? 10.861 11.608 15.094 1.00 95.25 379 PHE A N 1
ATOM 2998 C CA . PHE A 1 379 ? 10.267 12.371 14.002 1.00 95.25 379 PHE A CA 1
ATOM 2999 C C . PHE A 1 379 ? 8.932 13.004 14.398 1.00 95.25 379 PHE A C 1
ATOM 3001 O O . PHE A 1 379 ? 8.751 14.210 14.213 1.00 95.25 379 PHE A O 1
ATOM 3008 N N . MET A 1 380 ? 8.029 12.224 14.995 1.00 95.12 380 MET A N 1
ATOM 3009 C CA . MET A 1 380 ? 6.735 12.710 15.471 1.00 95.12 380 MET A CA 1
ATOM 3010 C C . MET A 1 380 ? 6.889 13.790 16.547 1.00 95.12 380 MET A C 1
ATOM 3012 O O . MET A 1 380 ? 6.224 14.823 16.474 1.00 95.12 380 MET A O 1
ATOM 3016 N N . ARG A 1 381 ? 7.823 13.619 17.492 1.00 94.75 381 ARG A N 1
ATOM 3017 C CA . ARG A 1 381 ? 8.130 14.638 18.510 1.00 94.75 381 ARG A CA 1
ATOM 3018 C C . ARG A 1 381 ? 8.554 15.965 17.887 1.00 94.75 381 ARG A C 1
ATOM 3020 O O . ARG A 1 381 ? 8.023 16.996 18.278 1.00 94.75 381 ARG A O 1
ATOM 3027 N N . GLY A 1 382 ? 9.434 15.956 16.885 1.00 93.94 382 GLY A N 1
ATOM 3028 C CA . GLY A 1 382 ? 9.830 17.197 16.205 1.00 93.94 382 GLY A CA 1
ATOM 3029 C C . GLY A 1 382 ? 8.746 17.820 15.322 1.00 93.94 382 GLY A C 1
ATOM 3030 O O . GLY A 1 382 ? 8.836 19.001 15.000 1.00 93.94 382 GLY A O 1
ATOM 3031 N N . LEU A 1 383 ? 7.728 17.058 14.901 1.00 92.31 383 LEU A N 1
ATOM 3032 C CA . LEU A 1 383 ? 6.545 17.635 14.249 1.00 92.31 383 LEU A CA 1
ATOM 3033 C C . LEU A 1 383 ? 5.611 18.324 15.254 1.00 92.31 383 LEU A C 1
ATOM 3035 O O . LEU A 1 383 ? 4.923 19.272 14.886 1.00 92.31 383 LEU A O 1
ATOM 3039 N N . ARG A 1 384 ? 5.582 17.848 16.504 1.00 91.19 384 ARG A N 1
ATOM 3040 C CA . ARG A 1 384 ? 4.778 18.409 17.600 1.00 91.19 384 ARG A CA 1
ATOM 3041 C C . ARG A 1 384 ? 5.459 19.597 18.283 1.00 91.19 384 ARG A C 1
ATOM 3043 O O . ARG A 1 384 ? 4.783 20.548 18.659 1.00 91.19 384 ARG A O 1
ATOM 3050 N N . ASP A 1 385 ? 6.781 19.548 18.427 1.00 91.19 385 ASP A N 1
ATOM 3051 C CA . ASP A 1 385 ? 7.593 20.572 19.081 1.00 91.19 385 ASP A CA 1
ATOM 3052 C C . ASP A 1 385 ? 8.788 20.956 18.204 1.00 91.19 385 ASP A C 1
ATOM 3054 O O . ASP A 1 385 ? 9.727 20.183 18.012 1.00 91.19 385 ASP A O 1
ATOM 3058 N N . THR A 1 386 ? 8.791 22.200 17.722 1.00 88.62 386 THR A N 1
ATOM 3059 C CA . THR A 1 386 ? 9.865 22.740 16.878 1.00 88.62 386 THR A CA 1
ATOM 3060 C C . THR A 1 386 ? 11.221 22.837 17.587 1.00 88.62 386 THR A C 1
ATOM 3062 O O . THR A 1 386 ? 12.230 23.058 16.920 1.00 88.62 386 THR A O 1
ATOM 3065 N N . ASN A 1 387 ? 11.271 22.702 18.918 1.00 93.50 387 ASN A N 1
ATOM 3066 C CA . ASN A 1 387 ? 12.525 22.645 19.676 1.00 93.50 387 ASN A CA 1
ATOM 3067 C C . ASN A 1 387 ? 13.178 21.255 19.642 1.00 93.50 387 ASN A C 1
ATOM 3069 O O . ASN A 1 387 ? 14.361 21.128 19.965 1.00 93.50 387 ASN A O 1
ATOM 3073 N N . VAL A 1 388 ? 12.438 20.213 19.251 1.00 93.62 388 VAL A N 1
ATOM 3074 C CA . VAL A 1 388 ? 12.976 18.863 19.091 1.00 93.62 388 VAL A CA 1
ATOM 3075 C C . VAL A 1 388 ? 13.559 18.718 17.689 1.00 93.62 388 VAL A C 1
ATOM 3077 O O . VAL A 1 388 ? 12.865 18.814 16.676 1.00 93.62 388 VAL A O 1
ATOM 3080 N N . VAL A 1 389 ? 14.861 18.441 17.622 1.00 93.31 389 VAL A N 1
ATOM 3081 C CA . VAL A 1 389 ? 15.537 18.141 16.356 1.00 93.31 389 VAL A CA 1
ATOM 3082 C C . VAL A 1 389 ? 15.134 16.740 15.904 1.00 93.31 389 VAL A C 1
ATOM 3084 O O . VAL A 1 389 ? 15.658 15.739 16.389 1.00 93.31 389 VAL A O 1
ATOM 3087 N N . LYS A 1 390 ? 14.193 16.675 14.963 1.00 92.00 390 LYS A N 1
ATOM 3088 C CA . LYS A 1 390 ? 13.804 15.432 14.291 1.00 92.00 390 LYS A CA 1
ATOM 3089 C C . LYS A 1 390 ? 14.742 15.063 13.140 1.00 92.00 390 LYS A C 1
ATOM 3091 O O . LYS A 1 390 ? 15.310 15.960 12.508 1.00 92.00 390 LYS A O 1
ATOM 3096 N N . PRO A 1 391 ? 14.833 13.770 12.778 1.00 89.25 391 PRO A N 1
ATOM 3097 C CA . PRO A 1 391 ? 15.475 13.375 11.535 1.00 89.25 391 PRO A CA 1
ATOM 3098 C C . PRO A 1 391 ? 14.708 13.912 10.311 1.00 89.25 391 PRO A C 1
ATOM 3100 O O . PRO A 1 391 ? 13.506 14.200 10.362 1.00 89.25 391 PRO A O 1
ATOM 3103 N N . LEU A 1 392 ? 15.407 14.047 9.180 1.00 85.06 392 LEU A N 1
ATOM 3104 C CA . LEU A 1 392 ? 14.775 14.355 7.887 1.00 85.06 392 LEU A CA 1
ATOM 3105 C C . LEU A 1 392 ? 14.058 13.137 7.295 1.00 85.06 392 LEU A C 1
ATOM 3107 O O . LEU A 1 392 ? 13.151 13.298 6.486 1.00 85.06 392 LEU A O 1
ATOM 3111 N N . TYR A 1 393 ? 14.458 11.937 7.699 1.00 87.00 393 TYR A N 1
ATOM 3112 C CA . TYR A 1 393 ? 13.929 10.669 7.225 1.00 87.00 393 TYR A CA 1
ATOM 3113 C C . TYR A 1 393 ? 14.006 9.652 8.367 1.00 87.00 393 TYR A C 1
ATOM 3115 O O . TYR A 1 393 ? 15.019 9.606 9.061 1.00 87.00 393 TYR A O 1
ATOM 3123 N N . TRP A 1 394 ? 12.939 8.885 8.582 1.00 90.00 394 TRP A N 1
ATOM 3124 C CA . TRP A 1 394 ? 12.833 7.924 9.689 1.00 90.00 394 TRP A CA 1
ATOM 3125 C C . TRP A 1 394 ? 12.563 6.488 9.233 1.00 90.00 394 TRP A C 1
ATOM 3127 O O . TRP A 1 394 ? 12.529 5.592 10.071 1.00 90.00 394 TRP A O 1
ATOM 3137 N N . GLY A 1 395 ? 12.380 6.265 7.927 1.00 86.88 395 GLY A N 1
ATOM 3138 C CA . GLY A 1 395 ? 12.229 4.919 7.388 1.00 86.88 395 GLY A CA 1
ATOM 3139 C C . GLY A 1 395 ? 13.491 4.082 7.603 1.00 86.88 395 GLY A C 1
ATOM 3140 O O . GLY A 1 395 ? 14.545 4.578 8.006 1.00 86.88 395 GLY A O 1
ATOM 3141 N N . PHE A 1 396 ? 13.387 2.799 7.303 1.00 82.56 396 PHE A N 1
ATOM 3142 C CA . PHE A 1 396 ? 14.490 1.863 7.432 1.00 82.56 396 PHE A CA 1
ATOM 3143 C C . PHE A 1 396 ? 15.600 2.161 6.412 1.00 82.56 396 PHE A C 1
ATOM 3145 O O . PHE A 1 396 ? 15.326 2.223 5.212 1.00 82.56 396 PHE A O 1
ATOM 3152 N N . GLU A 1 397 ? 16.839 2.294 6.889 1.00 73.38 397 GLU A N 1
ATOM 3153 C CA . GLU A 1 397 ? 18.072 2.437 6.099 1.00 73.38 397 GLU A CA 1
ATOM 3154 C C . GLU A 1 397 ? 19.141 1.512 6.715 1.00 73.38 397 GLU A C 1
ATOM 3156 O O . GLU A 1 397 ? 19.674 1.840 7.777 1.00 73.38 397 GLU A O 1
ATOM 3161 N N . PRO A 1 398 ? 19.445 0.344 6.112 1.00 55.44 398 PRO A N 1
ATOM 3162 C CA . PRO A 1 398 ? 20.302 -0.664 6.744 1.00 55.44 398 PRO A CA 1
ATOM 3163 C C . PRO A 1 398 ? 21.762 -0.209 6.860 1.00 55.44 398 PRO A C 1
ATOM 3165 O O . PRO A 1 398 ? 22.462 -0.628 7.779 1.00 55.44 398 PRO A O 1
ATOM 3168 N N . ASP A 1 399 ? 22.223 0.659 5.953 1.00 59.94 399 ASP A N 1
ATOM 3169 C CA . ASP A 1 399 ? 23.552 1.264 6.016 1.00 59.94 399 ASP A CA 1
ATOM 3170 C C . ASP A 1 399 ? 23.642 2.506 5.099 1.00 59.94 399 ASP A C 1
ATOM 3172 O O . ASP A 1 399 ? 23.681 2.353 3.875 1.00 59.94 399 ASP A O 1
ATOM 3176 N N . PRO A 1 400 ? 23.742 3.735 5.639 1.00 54.06 400 PRO A N 1
ATOM 3177 C CA . PRO A 1 400 ? 23.892 4.951 4.836 1.00 54.06 400 PRO A CA 1
ATOM 3178 C C . PRO A 1 400 ? 25.236 5.040 4.085 1.00 54.06 400 PRO A C 1
ATOM 3180 O O . PRO A 1 400 ? 25.429 5.950 3.276 1.00 54.06 400 PRO A O 1
ATOM 3183 N N . SER A 1 401 ? 26.188 4.137 4.354 1.00 54.72 401 SER A N 1
ATOM 3184 C CA . SER A 1 401 ? 27.458 4.023 3.628 1.00 54.72 401 SER A CA 1
ATOM 3185 C C . SER A 1 401 ? 27.403 3.066 2.429 1.00 54.72 401 SER A C 1
ATOM 3187 O O . SER A 1 401 ? 28.319 3.065 1.601 1.00 54.72 401 SER A O 1
ATOM 3189 N N . ASN A 1 402 ? 26.319 2.299 2.292 1.00 59.06 402 ASN A N 1
ATOM 3190 C CA . ASN A 1 402 ? 26.090 1.390 1.178 1.00 59.06 402 ASN A CA 1
ATOM 3191 C C . ASN A 1 402 ? 25.321 2.132 0.063 1.00 59.06 402 ASN A C 1
ATOM 3193 O O . ASN A 1 402 ? 24.310 2.776 0.345 1.00 59.06 402 ASN A O 1
ATOM 3197 N N . PRO A 1 403 ? 25.770 2.108 -1.208 1.00 58.59 403 PRO A N 1
ATOM 3198 C CA . PRO A 1 403 ? 25.045 2.776 -2.283 1.00 58.59 403 PRO A CA 1
ATOM 3199 C C . PRO A 1 403 ? 23.606 2.236 -2.408 1.00 58.59 403 PRO A C 1
ATOM 3201 O O . PRO A 1 403 ? 23.396 1.034 -2.228 1.00 58.59 403 PRO A O 1
ATOM 3204 N N . PRO A 1 404 ? 22.634 3.076 -2.813 1.00 60.78 404 PRO A N 1
ATOM 3205 C CA . PRO A 1 404 ? 21.187 2.803 -2.749 1.00 60.78 404 PRO A CA 1
ATOM 3206 C C . PRO A 1 404 ? 20.679 1.597 -3.565 1.00 60.78 404 PRO A C 1
ATOM 3208 O O . PRO A 1 404 ? 19.492 1.300 -3.545 1.00 60.78 404 PRO A O 1
ATOM 3211 N N . PHE A 1 405 ? 21.552 0.873 -4.273 1.00 65.62 405 PHE A N 1
ATOM 3212 C CA . PHE A 1 405 ? 21.190 -0.294 -5.097 1.00 65.62 405 PHE A CA 1
ATOM 3213 C C . PHE A 1 405 ? 21.912 -1.578 -4.719 1.00 65.62 405 PHE A C 1
ATOM 3215 O O . PHE A 1 405 ? 21.755 -2.600 -5.388 1.00 65.62 405 PHE A O 1
ATOM 3222 N N . ASN A 1 406 ? 22.691 -1.540 -3.644 1.00 62.53 406 ASN A N 1
ATOM 3223 C CA . ASN A 1 406 ? 23.307 -2.717 -3.057 1.00 62.53 406 ASN A CA 1
ATOM 3224 C C . ASN A 1 406 ? 22.420 -3.220 -1.905 1.00 62.53 406 ASN A C 1
ATOM 3226 O O . ASN A 1 406 ? 22.877 -3.411 -0.780 1.00 62.53 406 ASN A O 1
ATOM 3230 N N . MET A 1 407 ? 21.120 -3.318 -2.197 1.00 70.25 407 MET A N 1
ATOM 3231 C CA . MET A 1 407 ? 20.085 -3.620 -1.217 1.00 70.25 407 MET A CA 1
ATOM 3232 C C . MET A 1 407 ? 20.211 -5.048 -0.704 1.00 70.25 407 MET A C 1
ATOM 3234 O O . MET A 1 407 ? 20.557 -5.965 -1.453 1.00 70.25 407 MET A O 1
ATOM 3238 N N . GLU A 1 408 ? 19.884 -5.216 0.570 1.00 77.62 408 GLU A N 1
ATOM 3239 C CA . GLU A 1 408 ? 19.748 -6.521 1.196 1.00 77.62 408 GLU A CA 1
ATOM 3240 C C . GLU A 1 408 ? 18.569 -7.277 0.565 1.00 77.62 408 GLU A C 1
ATOM 3242 O O . GLU A 1 408 ? 17.489 -6.714 0.365 1.00 77.62 408 GLU A O 1
ATOM 3247 N N . TRP A 1 409 ? 18.811 -8.530 0.174 1.00 86.19 409 TRP A N 1
ATOM 3248 C CA . TRP A 1 409 ? 17.787 -9.427 -0.349 1.00 86.19 409 TRP A CA 1
ATOM 3249 C C . TRP A 1 409 ? 17.944 -10.827 0.264 1.00 86.19 409 TRP A C 1
ATOM 3251 O O . TRP A 1 409 ? 19.062 -11.353 0.238 1.00 86.19 409 TRP A O 1
ATOM 3261 N N . PRO A 1 410 ? 16.861 -11.475 0.736 1.00 88.19 410 PRO A N 1
ATOM 3262 C CA . PRO A 1 410 ? 15.489 -10.962 0.881 1.00 88.19 410 PRO A CA 1
ATOM 3263 C C . PRO A 1 410 ? 15.388 -9.662 1.687 1.00 88.19 410 PRO A C 1
ATOM 3265 O O . PRO A 1 410 ? 16.372 -9.237 2.291 1.00 88.19 410 PRO A O 1
ATOM 3268 N N . LEU A 1 411 ? 14.225 -9.004 1.640 1.00 87.62 411 LEU A N 1
ATOM 3269 C CA . LEU A 1 411 ? 14.012 -7.793 2.433 1.00 87.62 411 LEU A CA 1
ATOM 3270 C C . LEU A 1 411 ? 14.341 -8.066 3.918 1.00 87.62 411 LEU A C 1
ATOM 3272 O O . LEU A 1 411 ? 14.086 -9.174 4.393 1.00 87.62 411 LEU A O 1
ATOM 3276 N N . PRO A 1 412 ? 14.928 -7.091 4.630 1.00 82.69 412 PRO A N 1
ATOM 3277 C CA . PRO A 1 412 ? 15.449 -7.299 5.981 1.00 82.69 412 PRO A CA 1
ATOM 3278 C C . PRO A 1 412 ? 14.359 -7.470 7.045 1.00 82.69 412 PRO A C 1
ATOM 3280 O O . PRO A 1 412 ? 14.600 -8.095 8.075 1.00 82.69 412 PRO A O 1
ATOM 3283 N N . GLU A 1 413 ? 13.166 -6.918 6.825 1.00 86.06 413 GLU A N 1
ATOM 3284 C CA . GLU A 1 413 ? 12.010 -7.157 7.682 1.00 86.06 413 GLU A CA 1
ATOM 3285 C C . GLU A 1 413 ? 11.494 -8.600 7.560 1.00 86.06 413 GLU A C 1
ATOM 3287 O O . GLU A 1 413 ? 11.449 -9.181 6.476 1.00 86.06 413 GLU A O 1
ATOM 3292 N N . ASN A 1 414 ? 11.057 -9.166 8.686 1.00 91.25 414 ASN A N 1
ATOM 3293 C CA . ASN A 1 414 ? 10.339 -10.431 8.750 1.00 91.25 414 ASN A CA 1
ATOM 3294 C C . ASN A 1 414 ? 9.088 -10.257 9.614 1.00 91.25 414 ASN A C 1
ATOM 3296 O O . ASN A 1 414 ? 9.113 -10.438 10.835 1.00 91.25 414 ASN A O 1
ATOM 3300 N N . LEU A 1 415 ? 7.983 -9.927 8.946 1.00 95.25 415 LEU A N 1
ATOM 3301 C CA . LEU A 1 415 ? 6.690 -9.685 9.585 1.00 95.25 415 LEU A CA 1
ATOM 3302 C C . LEU A 1 415 ? 5.865 -10.970 9.765 1.00 95.25 415 LEU A C 1
ATOM 3304 O O . LEU A 1 415 ? 4.658 -10.908 10.000 1.00 95.25 415 LEU A O 1
ATOM 3308 N N . ALA A 1 416 ? 6.498 -12.144 9.693 1.00 96.00 416 ALA A N 1
ATOM 3309 C CA . ALA A 1 416 ? 5.926 -13.332 10.314 1.00 96.00 416 ALA A CA 1
ATOM 3310 C C . ALA A 1 416 ? 5.897 -13.145 11.840 1.00 96.00 416 ALA A C 1
ATOM 3312 O O . ALA A 1 416 ? 6.640 -12.332 12.393 1.00 96.00 416 ALA A O 1
ATOM 3313 N N . TYR A 1 417 ? 5.037 -13.887 12.533 1.00 97.56 417 TYR A N 1
ATOM 3314 C CA . TYR A 1 417 ? 4.757 -13.634 13.945 1.00 97.56 417 TYR A CA 1
ATOM 3315 C C . TYR A 1 417 ? 4.352 -14.898 14.713 1.00 97.56 417 TYR A C 1
ATOM 3317 O O . TYR A 1 417 ? 4.078 -15.936 14.103 1.00 97.56 417 TYR A O 1
ATOM 3325 N N . THR A 1 418 ? 4.352 -14.835 16.051 1.00 97.75 418 THR A N 1
ATOM 3326 C CA . THR A 1 418 ? 4.147 -16.017 16.914 1.00 97.75 418 THR A CA 1
ATOM 3327 C C . THR A 1 418 ? 2.836 -16.056 17.689 1.00 97.75 418 THR A C 1
ATOM 3329 O O . THR A 1 418 ? 2.513 -17.112 18.242 1.00 97.75 418 THR A O 1
ATOM 3332 N N . ASN A 1 419 ? 2.035 -14.984 17.689 1.00 98.31 419 ASN A N 1
ATOM 3333 C CA . ASN A 1 419 ? 0.758 -14.974 18.398 1.00 98.31 419 ASN A CA 1
ATOM 3334 C C . ASN A 1 419 ? -0.200 -16.058 17.867 1.00 98.31 419 ASN A C 1
ATOM 3336 O O . ASN A 1 419 ? -0.778 -15.953 16.782 1.00 98.31 419 ASN A O 1
ATOM 3340 N N . ALA A 1 420 ? -0.418 -17.098 18.676 1.00 97.69 420 ALA A N 1
ATOM 3341 C CA . ALA A 1 420 ? -1.197 -18.274 18.294 1.00 97.69 420 ALA A CA 1
ATOM 3342 C C . ALA A 1 420 ? -2.665 -17.966 17.942 1.00 97.69 420 ALA A C 1
ATOM 3344 O O . ALA A 1 420 ? -3.267 -18.685 17.141 1.00 97.69 420 ALA A O 1
ATOM 3345 N N . THR A 1 421 ? -3.243 -16.909 18.523 1.00 97.94 421 THR A N 1
ATOM 3346 C CA . THR A 1 421 ? -4.617 -16.492 18.215 1.00 97.94 421 THR A CA 1
ATOM 3347 C C . THR A 1 421 ? -4.686 -15.920 16.806 1.00 97.94 421 THR A C 1
ATOM 3349 O O . THR A 1 421 ? -5.532 -16.338 16.019 1.00 97.94 421 THR A O 1
ATOM 3352 N N . LEU A 1 422 ? -3.771 -15.009 16.463 1.00 98.25 422 LEU A N 1
ATOM 3353 C CA . LEU A 1 422 ? -3.747 -14.367 15.146 1.00 98.25 422 LEU A CA 1
ATOM 3354 C C . LEU A 1 422 ? -3.363 -15.356 14.035 1.00 98.25 422 LEU A C 1
ATOM 3356 O O . LEU A 1 422 ? -3.934 -15.305 12.947 1.00 98.25 422 LEU A O 1
ATOM 3360 N N . MET A 1 423 ? -2.504 -16.335 14.347 1.00 97.31 423 MET A N 1
ATOM 3361 C CA . MET A 1 423 ? -2.070 -17.406 13.434 1.00 97.31 423 MET A CA 1
ATOM 3362 C C . MET A 1 423 ? -3.200 -18.309 12.921 1.00 97.31 423 MET A C 1
ATOM 3364 O O . MET A 1 423 ? -2.975 -19.097 12.005 1.00 97.31 423 MET A O 1
ATOM 3368 N N . THR A 1 424 ? -4.391 -18.238 13.521 1.00 96.19 424 THR A N 1
ATOM 3369 C CA . THR A 1 424 ? -5.549 -19.069 13.152 1.00 96.19 424 THR A CA 1
ATOM 3370 C C . THR A 1 424 ? -6.841 -18.266 12.990 1.00 96.19 424 THR A C 1
ATOM 3372 O O . THR A 1 424 ? -7.923 -18.847 12.897 1.00 96.19 424 THR A O 1
ATOM 3375 N N . ALA A 1 425 ? -6.749 -16.932 12.975 1.00 95.88 425 ALA A N 1
ATOM 3376 C CA . ALA A 1 425 ? -7.910 -16.047 13.009 1.00 95.88 425 ALA A CA 1
ATOM 3377 C C . ALA A 1 425 ? -8.576 -15.826 11.638 1.00 95.88 425 ALA A C 1
ATOM 3379 O O . ALA A 1 425 ? -9.692 -15.301 11.607 1.00 95.88 425 ALA A O 1
ATOM 3380 N N . ALA A 1 426 ? -7.941 -16.221 10.530 1.00 93.94 426 ALA A N 1
ATOM 3381 C CA . ALA A 1 426 ? -8.523 -16.165 9.190 1.00 93.94 426 ALA A CA 1
ATOM 3382 C C . ALA A 1 426 ? -9.276 -17.472 8.837 1.00 93.94 426 ALA A C 1
ATOM 3384 O O . ALA A 1 426 ? -9.066 -18.516 9.471 1.00 93.94 426 ALA A O 1
ATOM 3385 N N . PRO A 1 427 ? -10.156 -17.466 7.814 1.00 87.44 427 PRO A N 1
ATOM 3386 C CA . PRO A 1 427 ? -10.845 -18.663 7.343 1.00 87.44 427 PRO A CA 1
ATOM 3387 C C . PRO A 1 427 ? -9.875 -19.810 7.044 1.00 87.44 427 PRO A C 1
ATOM 3389 O O . PRO A 1 427 ? -8.763 -19.595 6.576 1.00 87.44 427 PRO A O 1
ATOM 3392 N N . GLY A 1 428 ? -10.297 -21.042 7.333 1.00 84.62 428 GLY A N 1
ATOM 3393 C CA . GLY A 1 428 ? -9.437 -22.221 7.170 1.00 84.62 428 GLY A CA 1
ATOM 3394 C C . GLY A 1 428 ? -8.403 -22.417 8.286 1.00 84.62 428 GLY A C 1
ATOM 3395 O O . GLY A 1 428 ? -7.688 -23.413 8.262 1.00 84.62 428 GLY A O 1
ATOM 3396 N N . GLY A 1 429 ? -8.370 -21.535 9.295 1.00 89.00 429 GLY A N 1
ATOM 3397 C CA . GLY A 1 429 ? -7.371 -21.579 10.364 1.00 89.00 429 GLY A CA 1
ATOM 3398 C C . GLY A 1 429 ? -6.026 -20.995 9.936 1.00 89.00 429 GLY A C 1
ATOM 3399 O O . GLY A 1 429 ? -4.998 -21.392 10.481 1.00 89.00 429 GLY A O 1
ATOM 3400 N N . CYS A 1 430 ? -6.040 -20.088 8.958 1.00 93.38 430 CYS A N 1
ATOM 3401 C CA . CYS A 1 430 ? -4.852 -19.408 8.463 1.00 93.38 430 CYS A CA 1
ATOM 3402 C C . CYS A 1 430 ? -4.507 -18.167 9.315 1.00 93.38 430 CYS A C 1
ATOM 3404 O O . CYS A 1 430 ? -5.381 -17.630 10.010 1.00 93.38 430 CYS A O 1
ATOM 3406 N N . PRO A 1 431 ? -3.254 -17.684 9.245 1.00 97.31 431 PRO A N 1
ATOM 3407 C CA . PRO A 1 431 ? -2.861 -16.405 9.829 1.00 97.31 431 PRO A CA 1
ATOM 3408 C C . PRO A 1 431 ? -3.623 -15.234 9.197 1.00 97.31 431 PRO A C 1
ATOM 3410 O O . PRO A 1 431 ? -3.955 -15.277 8.014 1.00 97.31 431 PRO A O 1
ATOM 3413 N N . ILE A 1 432 ? -3.880 -14.176 9.965 1.00 98.12 432 ILE A N 1
ATOM 3414 C CA . ILE A 1 432 ? -4.309 -12.876 9.418 1.00 98.12 432 ILE A CA 1
ATOM 3415 C C . ILE A 1 432 ? -3.084 -12.028 9.028 1.00 98.12 432 ILE A C 1
ATOM 3417 O O . ILE A 1 432 ? -1.957 -12.330 9.424 1.00 98.12 432 ILE A O 1
ATOM 3421 N N . GLY A 1 433 ? -3.299 -10.957 8.271 1.00 98.25 433 GLY A N 1
ATOM 3422 C CA . GLY A 1 433 ? -2.259 -10.123 7.673 1.00 98.25 433 GLY A CA 1
ATOM 3423 C C . GLY A 1 433 ? -1.773 -10.674 6.332 1.00 98.25 433 GLY A C 1
ATOM 3424 O O . GLY A 1 433 ? -2.386 -11.572 5.752 1.00 98.25 433 GLY A O 1
ATOM 3425 N N . ASP A 1 434 ? -0.669 -10.116 5.845 1.00 97.94 434 ASP A N 1
ATOM 3426 C CA . ASP A 1 434 ? -0.017 -10.501 4.596 1.00 97.94 434 ASP A CA 1
ATOM 3427 C C . ASP A 1 434 ? 0.522 -11.939 4.654 1.00 97.94 434 ASP A C 1
ATOM 3429 O O . ASP A 1 434 ? 1.495 -12.248 5.350 1.00 97.94 434 ASP A O 1
ATOM 3433 N N . LEU A 1 435 ? -0.094 -12.828 3.870 1.00 96.38 435 LEU A N 1
ATOM 3434 C CA . LEU A 1 435 ? 0.269 -14.242 3.814 1.00 96.38 435 LEU A CA 1
ATOM 3435 C C . LEU A 1 435 ? 1.614 -14.507 3.121 1.00 96.38 435 LEU A C 1
ATOM 3437 O O . LEU A 1 435 ? 2.098 -15.638 3.164 1.00 96.38 435 LEU A O 1
ATOM 3441 N N . ASN A 1 436 ? 2.255 -13.511 2.498 1.00 94.88 436 ASN A N 1
ATOM 3442 C CA . ASN A 1 436 ? 3.612 -13.672 1.960 1.00 94.88 436 ASN A CA 1
ATOM 3443 C C . ASN A 1 436 ? 4.649 -13.976 3.053 1.00 94.88 436 ASN A C 1
ATOM 3445 O O . ASN A 1 436 ? 5.656 -14.623 2.772 1.00 94.88 436 ASN A O 1
ATOM 3449 N N . TRP A 1 437 ? 4.370 -13.602 4.304 1.00 95.00 437 TRP A N 1
ATOM 3450 C CA . TRP A 1 437 ? 5.185 -13.969 5.467 1.00 95.00 437 TRP A CA 1
ATOM 3451 C C . TRP A 1 437 ? 4.934 -15.406 5.960 1.00 95.00 437 TRP A C 1
ATOM 3453 O O . TRP A 1 437 ? 5.670 -15.917 6.802 1.00 95.00 437 TRP A O 1
ATOM 3463 N N . PHE A 1 438 ? 3.931 -16.088 5.398 1.00 94.56 438 PHE A N 1
ATOM 3464 C CA . PHE A 1 438 ? 3.498 -17.440 5.759 1.00 94.56 438 PHE A CA 1
ATOM 3465 C C . PHE A 1 438 ? 3.352 -18.332 4.514 1.00 94.56 438 PHE A C 1
ATOM 3467 O O . PHE A 1 438 ? 2.265 -18.848 4.236 1.00 94.56 438 PHE A O 1
ATOM 3474 N N . PRO A 1 439 ? 4.433 -18.550 3.737 1.00 88.62 439 PRO A N 1
ATOM 3475 C CA . PRO A 1 439 ? 4.345 -19.214 2.435 1.00 88.62 439 PRO A CA 1
ATOM 3476 C C . PRO A 1 439 ? 3.744 -20.626 2.513 1.00 88.62 439 PRO A C 1
ATOM 3478 O O . PRO A 1 439 ? 3.001 -21.024 1.623 1.00 88.62 439 PRO A O 1
ATOM 3481 N N . ALA A 1 440 ? 3.986 -21.365 3.602 1.00 87.69 440 ALA A N 1
ATOM 3482 C CA . ALA A 1 440 ? 3.428 -22.707 3.787 1.00 87.69 440 ALA A CA 1
ATOM 3483 C C . ALA A 1 440 ? 1.901 -22.715 3.994 1.00 87.69 440 ALA A C 1
ATOM 3485 O O . ALA A 1 440 ? 1.247 -23.698 3.662 1.00 87.69 440 ALA A O 1
ATOM 3486 N N . GLN A 1 441 ? 1.340 -21.646 4.559 1.00 85.25 441 GLN A N 1
ATOM 3487 C CA . GLN A 1 441 ? -0.091 -21.490 4.820 1.00 85.25 441 GLN A CA 1
ATOM 3488 C C . GLN A 1 441 ? -0.815 -20.810 3.657 1.00 85.25 441 GLN A C 1
ATOM 3490 O O . GLN A 1 441 ? -2.019 -20.972 3.519 1.00 85.25 441 GLN A O 1
ATOM 3495 N N . LYS A 1 442 ? -0.093 -20.061 2.819 1.00 81.38 442 LYS A N 1
ATOM 3496 C CA . LYS A 1 442 ? -0.651 -19.388 1.643 1.00 81.38 442 LYS A CA 1
ATOM 3497 C C . LYS A 1 442 ? -1.028 -20.354 0.512 1.00 81.38 442 LYS A C 1
ATOM 3499 O O . LYS A 1 442 ? -1.932 -20.064 -0.265 1.00 81.38 442 LYS A O 1
ATOM 3504 N N . GLU A 1 443 ? -0.312 -21.471 0.392 1.00 66.81 443 GLU A N 1
ATOM 3505 C CA . GLU A 1 443 ? -0.509 -22.471 -0.670 1.00 66.81 443 GLU A CA 1
ATOM 3506 C C . GLU A 1 443 ? -1.534 -23.571 -0.323 1.00 66.81 443 GLU A C 1
ATOM 3508 O O . GLU A 1 443 ? -1.875 -24.374 -1.197 1.00 66.81 443 GLU A O 1
ATOM 3513 N N . GLY A 1 444 ? -1.991 -23.642 0.933 1.00 45.06 444 GLY A N 1
ATOM 3514 C CA . GLY A 1 444 ? -2.942 -24.646 1.436 1.00 45.06 444 GLY A CA 1
ATOM 3515 C C . GLY A 1 444 ? -4.363 -24.117 1.514 1.00 45.06 444 GLY A C 1
ATOM 3516 O O . GLY A 1 444 ? -5.284 -24.932 1.268 1.00 45.06 444 GLY A O 1
#